Protein AF-0000000085030399 (afdb_homodimer)

Solvent-accessible surface area (backbone atoms only — not comparable to full-atom values): 33402 Å² total; per-residue (Å²): 122,52,36,34,14,32,38,23,46,46,66,58,67,55,42,57,73,64,35,41,43,80,75,45,32,55,59,82,47,36,33,30,39,23,48,40,32,44,45,20,70,48,59,29,50,28,27,40,12,25,78,58,52,87,76,45,59,64,69,43,54,48,54,36,44,73,43,62,31,43,78,43,54,42,59,42,66,33,31,50,75,16,46,34,36,36,42,44,57,58,89,91,43,51,60,64,51,48,54,67,28,33,68,38,42,30,69,51,14,27,40,19,39,36,56,93,57,48,56,63,58,51,48,47,40,47,53,70,47,39,92,39,36,45,62,67,56,21,35,37,42,54,17,42,20,40,58,33,44,27,66,49,38,51,35,36,35,26,22,68,38,36,87,35,60,40,80,42,41,52,72,68,43,48,50,50,54,50,49,59,54,43,53,58,72,36,50,70,43,71,43,70,24,44,78,48,38,46,36,35,35,41,82,33,21,58,34,47,55,43,41,52,53,27,51,58,56,42,55,24,49,44,75,74,66,51,52,66,68,57,53,29,48,41,50,23,50,38,31,37,50,50,17,50,35,19,70,73,44,25,61,68,39,33,60,67,65,50,53,64,66,54,38,48,48,17,33,65,52,45,43,81,62,52,61,81,53,64,67,67,77,77,66,78,70,78,72,80,74,81,76,72,67,92,67,58,78,62,66,62,38,53,52,37,47,64,56,63,89,52,58,82,67,62,61,71,54,51,67,66,59,62,67,114,120,55,35,35,14,32,37,23,45,44,66,58,67,56,43,57,73,65,34,40,44,80,75,45,32,55,60,81,49,37,34,30,40,23,48,40,33,43,44,19,70,50,57,29,50,28,27,38,11,25,78,59,53,88,75,48,59,64,69,43,53,48,52,35,44,73,43,63,30,44,77,41,52,43,59,41,65,34,30,50,74,17,46,35,36,35,41,44,59,59,88,90,44,50,61,63,51,46,53,68,27,33,65,36,42,29,69,52,14,27,39,19,39,36,58,93,57,48,57,62,58,52,50,45,37,47,54,72,48,38,92,40,35,46,60,66,57,21,36,38,42,54,15,42,18,39,57,32,44,26,67,50,37,52,34,36,33,26,21,67,39,37,87,54,58,46,80,41,41,52,70,69,44,47,51,50,52,51,49,59,54,45,52,60,72,37,49,70,42,71,43,72,22,45,79,47,39,46,35,33,37,40,82,33,21,58,34,47,56,42,41,54,52,28,52,58,57,43,57,25,51,45,75,72,67,53,53,66,67,59,52,28,49,40,51,22,49,38,30,38,50,52,18,50,34,19,69,74,46,26,58,68,40,34,60,67,67,49,53,65,68,53,37,48,47,17,33,65,51,45,43,80,62,52,60,82,52,63,67,66,76,78,66,78,70,76,72,79,73,81,74,71,67,89,65,56,81,61,60,65,50,51,60,33,46,72,59,64,86,63,57,69,66,76,46,77,61,49,68,72,56,63,73,110

Structure (mmCIF, N/CA/C/O backbone):
data_AF-0000000085030399-model_v1
#
loop_
_entity.id
_entity.type
_entity.pdbx_description
1 polymer 'N5,N10-methylenetetrahydromethanopterin dehydrogenase (H2-forming)'
#
loop_
_atom_site.group_PDB
_atom_site.id
_atom_site.type_symbol
_atom_site.label_atom_id
_atom_site.label_alt_id
_atom_site.label_comp_id
_atom_site.label_asym_id
_atom_site.label_entity_id
_atom_site.label_seq_id
_atom_site.pdbx_PDB_ins_code
_atom_site.Cartn_x
_atom_site.Cartn_y
_atom_site.Cartn_z
_atom_site.occupancy
_atom_site.B_iso_or_equiv
_atom_site.auth_seq_id
_atom_site.auth_comp_id
_atom_site.auth_asym_id
_atom_site.auth_atom_id
_atom_site.pdbx_PDB_model_num
ATOM 1 N N . MET A 1 1 ? 14.094 -35.312 -17.625 1 92.56 1 MET A N 1
ATOM 2 C CA . MET A 1 1 ? 12.719 -35.75 -17.391 1 92.56 1 MET A CA 1
ATOM 3 C C . MET A 1 1 ? 12.383 -35.719 -15.906 1 92.56 1 MET A C 1
ATOM 5 O O . MET A 1 1 ? 13.047 -36.375 -15.102 1 92.56 1 MET A O 1
ATOM 9 N N . ALA A 1 2 ? 11.43 -34.844 -15.539 1 97.44 2 ALA A N 1
ATOM 10 C CA . ALA A 1 2 ? 11.008 -34.719 -14.148 1 97.44 2 ALA A CA 1
ATOM 11 C C . ALA A 1 2 ? 9.641 -35.375 -13.93 1 97.44 2 ALA A C 1
ATOM 13 O O . ALA A 1 2 ? 8.914 -35.656 -14.891 1 97.44 2 ALA A O 1
ATOM 14 N N . THR A 1 3 ? 9.406 -35.781 -12.695 1 98.69 3 THR A N 1
ATOM 15 C CA . THR A 1 3 ? 8.07 -36.219 -12.297 1 98.69 3 THR A CA 1
ATOM 16 C C . THR A 1 3 ? 7.285 -35.031 -11.695 1 98.69 3 THR A C 1
ATOM 18 O O . THR A 1 3 ? 7.703 -34.438 -10.695 1 98.69 3 THR A O 1
ATOM 21 N N . VAL A 1 4 ? 6.137 -34.75 -12.312 1 98.81 4 VAL A N 1
ATOM 22 C CA . VAL A 1 4 ? 5.375 -33.562 -11.938 1 98.81 4 VAL A CA 1
ATOM 23 C C . VAL A 1 4 ? 3.945 -33.969 -11.57 1 98.81 4 VAL A C 1
ATOM 25 O O . VAL A 1 4 ? 3.303 -34.719 -12.297 1 98.81 4 VAL A O 1
ATOM 28 N N . ALA A 1 5 ? 3.492 -33.5 -10.414 1 98.81 5 ALA A N 1
ATOM 29 C CA . ALA A 1 5 ? 2.082 -33.594 -10.047 1 98.81 5 ALA A CA 1
ATOM 30 C C . ALA A 1 5 ? 1.386 -32.25 -10.172 1 98.81 5 ALA A C 1
ATOM 32 O O . ALA A 1 5 ? 1.903 -31.234 -9.703 1 98.81 5 ALA A O 1
ATOM 33 N N . VAL A 1 6 ? 0.256 -32.219 -10.836 1 98.44 6 VAL A N 1
ATOM 34 C CA . VAL A 1 6 ? -0.6 -31.031 -10.906 1 98.44 6 VAL A CA 1
ATOM 35 C C . VAL A 1 6 ? -1.899 -31.297 -10.148 1 98.44 6 VAL A C 1
ATOM 37 O O . VAL A 1 6 ? -2.631 -32.25 -10.461 1 98.44 6 VAL A O 1
ATOM 40 N N . LEU A 1 7 ? -2.107 -30.516 -9.133 1 97.25 7 LEU A N 1
ATOM 41 C CA . LEU A 1 7 ? -3.33 -30.656 -8.344 1 97.25 7 LEU A CA 1
ATOM 42 C C . LEU A 1 7 ? -4.359 -29.609 -8.75 1 97.25 7 LEU A C 1
ATOM 44 O O . LEU A 1 7 ? -4.156 -28.406 -8.516 1 97.25 7 LEU A O 1
ATOM 48 N N . GLY A 1 8 ? -5.469 -30.078 -9.336 1 96.19 8 GLY A N 1
ATOM 49 C CA . GLY A 1 8 ? -6.516 -29.188 -9.805 1 96.19 8 GLY A CA 1
ATOM 50 C C . GLY A 1 8 ? -6.66 -29.188 -11.32 1 96.19 8 GLY A C 1
ATOM 51 O O . GLY A 1 8 ? -5.734 -28.797 -12.031 1 96.19 8 GLY A O 1
ATOM 52 N N . PHE A 1 9 ? -7.805 -29.547 -11.789 1 97.12 9 PHE A N 1
ATOM 53 C CA . PHE A 1 9 ? -8.109 -29.641 -13.219 1 97.12 9 PHE A CA 1
ATOM 54 C C . PHE A 1 9 ? -8.352 -28.25 -13.805 1 97.12 9 PHE A C 1
ATOM 56 O O . PHE A 1 9 ? -7.977 -27.984 -14.953 1 97.12 9 PHE A O 1
ATOM 63 N N . GLY A 1 10 ? -8.789 -27.344 -13.008 1 93.81 10 GLY A N 1
ATOM 64 C CA . GLY A 1 10 ? -9.25 -26.031 -13.43 1 93.81 10 GLY A CA 1
ATOM 65 C C . GLY A 1 10 ? -10.758 -25.922 -13.516 1 93.81 10 GLY A C 1
ATOM 66 O O . GLY A 1 10 ? -11.438 -26.906 -13.805 1 93.81 10 GLY A O 1
ATOM 67 N N . ASN A 1 11 ? -11.297 -24.781 -13.258 1 91 11 ASN A N 1
ATOM 68 C CA . ASN A 1 11 ? -12.734 -24.516 -13.312 1 91 11 ASN A CA 1
ATOM 69 C C . ASN A 1 11 ? -13.203 -24.266 -14.75 1 91 11 ASN A C 1
ATOM 71 O O . ASN A 1 11 ? -13.367 -23.125 -15.156 1 91 11 ASN A O 1
ATOM 75 N N . GLN A 1 12 ? -13.531 -25.375 -15.43 1 94.31 12 GLN A N 1
ATOM 76 C CA . GLN A 1 12 ? -13.875 -25.281 -16.844 1 94.31 12 GLN A CA 1
ATOM 77 C C . GLN A 1 12 ? -15.164 -24.484 -17.047 1 94.31 12 GLN A C 1
ATOM 79 O O . GLN A 1 12 ? -15.312 -23.781 -18.047 1 94.31 12 GLN A O 1
ATOM 84 N N . ARG A 1 13 ? -16.078 -24.562 -16.078 1 89.69 13 ARG A N 1
ATOM 85 C CA . ARG A 1 13 ? -17.328 -23.828 -16.172 1 89.69 13 ARG A CA 1
ATOM 86 C C . ARG A 1 13 ? -17.078 -22.312 -16.125 1 89.69 13 ARG A C 1
ATOM 88 O O . ARG A 1 13 ? -17.703 -21.562 -16.859 1 89.69 13 ARG A O 1
ATOM 95 N N . LEU A 1 14 ? -16.188 -21.969 -15.328 1 87.94 14 LEU A N 1
ATOM 96 C CA . LEU A 1 14 ? -15.82 -20.562 -15.242 1 87.94 14 LEU A CA 1
ATOM 97 C C . LEU A 1 14 ? -15.211 -20.078 -16.562 1 87.94 14 LEU A C 1
ATOM 99 O O . LEU A 1 14 ? -15.562 -19 -17.047 1 87.94 14 LEU A O 1
ATOM 103 N N . TYR A 1 15 ? -14.305 -20.844 -17.125 1 90.94 15 TYR A N 1
ATOM 104 C CA . TYR A 1 15 ? -13.625 -20.453 -18.359 1 90.94 15 TYR A CA 1
ATOM 105 C C . TYR A 1 15 ? -14.609 -20.328 -19.516 1 90.94 15 TYR A C 1
ATOM 107 O O . TYR A 1 15 ? -14.469 -19.453 -20.359 1 90.94 15 TYR A O 1
ATOM 115 N N . GLU A 1 16 ? -15.562 -21.172 -19.469 1 90.06 16 GLU A N 1
ATOM 116 C CA . GLU A 1 16 ? -16.625 -21.062 -20.469 1 90.06 16 GLU A CA 1
ATOM 117 C C . GLU A 1 16 ? -17.469 -19.812 -20.266 1 90.06 16 GLU A C 1
ATOM 119 O O . GLU A 1 16 ? -17.75 -19.078 -21.219 1 90.06 16 GLU A O 1
ATOM 124 N N . ARG A 1 17 ? -17.859 -19.578 -19.047 1 86.62 17 ARG A N 1
ATOM 125 C CA . ARG A 1 17 ? -18.719 -18.453 -18.688 1 86.62 17 ARG A CA 1
ATOM 126 C C . ARG A 1 17 ? -18.078 -17.125 -19.078 1 86.62 17 ARG A C 1
ATOM 128 O O . ARG A 1 17 ? -18.75 -16.219 -19.547 1 86.62 17 ARG A O 1
ATOM 135 N N . ILE A 1 18 ? -16.734 -17.047 -18.938 1 84.31 18 ILE A N 1
ATOM 136 C CA . ILE A 1 18 ? -16.078 -15.766 -19.188 1 84.31 18 ILE A CA 1
ATOM 137 C C . ILE A 1 18 ? -15.648 -15.672 -20.641 1 84.31 18 ILE A C 1
ATOM 139 O O . ILE A 1 18 ? -15.07 -14.664 -21.062 1 84.31 18 ILE A O 1
ATOM 143 N N . GLY A 1 19 ? -15.906 -16.625 -21.438 1 88.12 19 GLY A N 1
ATOM 144 C CA . GLY A 1 19 ? -15.562 -16.625 -22.844 1 88.12 19 GLY A CA 1
ATOM 145 C C . GLY A 1 19 ? -14.062 -16.641 -23.094 1 88.12 19 GLY A C 1
ATOM 146 O O . GLY A 1 19 ? -13.562 -15.898 -23.938 1 88.12 19 GLY A O 1
ATOM 147 N N . ALA A 1 20 ? -13.352 -17.547 -22.328 1 89.5 20 ALA A N 1
ATOM 148 C CA . ALA A 1 20 ? -11.898 -17.609 -22.406 1 89.5 20 ALA A CA 1
ATOM 149 C C . ALA A 1 20 ? -11.453 -17.969 -23.828 1 89.5 20 ALA A C 1
ATOM 151 O O . ALA A 1 20 ? -10.555 -17.312 -24.391 1 89.5 20 ALA A O 1
ATOM 152 N N . ALA A 1 21 ? -12.094 -18.938 -24.438 1 93.19 21 ALA A N 1
ATOM 153 C CA . ALA A 1 21 ? -11.727 -19.359 -25.781 1 93.19 21 ALA A CA 1
ATOM 154 C C . ALA A 1 21 ? -11.984 -18.25 -26.797 1 93.19 21 ALA A C 1
ATOM 156 O O . ALA A 1 21 ? -11.156 -17.984 -27.672 1 93.19 21 ALA A O 1
ATOM 157 N N . GLU A 1 22 ? -13.086 -17.578 -26.688 1 91.19 22 GLU A N 1
ATOM 158 C CA . GLU A 1 22 ? -13.477 -16.516 -27.625 1 91.19 22 GLU A CA 1
ATOM 159 C C . GLU A 1 22 ? -12.594 -15.281 -27.453 1 91.19 22 GLU A C 1
ATOM 161 O O . GLU A 1 22 ? -12.188 -14.672 -28.453 1 91.19 22 GLU A O 1
ATOM 166 N N . LYS A 1 23 ? -12.281 -14.961 -26.234 1 87.25 23 LYS A N 1
ATOM 167 C CA . LYS A 1 23 ? -11.594 -13.703 -25.953 1 87.25 23 LYS A CA 1
ATOM 168 C C . LYS A 1 23 ? -10.078 -13.875 -26.062 1 87.25 23 LYS A C 1
ATOM 170 O O . LYS A 1 23 ? -9.367 -12.938 -26.438 1 87.25 23 LYS A O 1
ATOM 175 N N . LEU A 1 24 ? -9.539 -15.078 -25.672 1 90.81 24 LEU A N 1
ATOM 176 C CA . LEU A 1 24 ? -8.094 -15.234 -25.547 1 90.81 24 LEU A CA 1
ATOM 177 C C . LEU A 1 24 ? -7.57 -16.266 -26.547 1 90.81 24 LEU A C 1
ATOM 179 O O . LEU A 1 24 ? -6.359 -16.406 -26.719 1 90.81 24 LEU A O 1
ATOM 183 N N . GLY A 1 25 ? -8.5 -16.953 -27.156 1 92.5 25 GLY A N 1
ATOM 184 C CA . GLY A 1 25 ? -8.102 -18.016 -28.062 1 92.5 25 GLY A CA 1
ATOM 185 C C . GLY A 1 25 ? -7.809 -19.328 -27.359 1 92.5 25 GLY A C 1
ATOM 186 O O . GLY A 1 25 ? -7.879 -19.406 -26.125 1 92.5 25 GLY A O 1
ATOM 187 N N . GLY A 1 26 ? -7.582 -20.406 -28.156 1 94.44 26 GLY A N 1
ATOM 188 C CA . GLY A 1 26 ? -7.316 -21.734 -27.625 1 94.44 26 GLY A CA 1
ATOM 189 C C . GLY A 1 26 ? -8.562 -22.578 -27.469 1 94.44 26 GLY A C 1
ATOM 190 O O . GLY A 1 26 ? -9.664 -22.125 -27.797 1 94.44 26 GLY A O 1
ATOM 191 N N . GLU A 1 27 ? -8.328 -23.781 -27.031 1 95.06 27 GLU A N 1
ATOM 192 C CA . GLU A 1 27 ? -9.422 -24.734 -26.828 1 95.06 27 GLU A CA 1
ATOM 193 C C . GLU A 1 27 ? -9.328 -25.391 -25.453 1 95.06 27 GLU A C 1
ATOM 195 O O . GLU A 1 27 ? -8.234 -25.672 -24.969 1 95.06 27 GLU A O 1
ATOM 200 N N . PRO A 1 28 ? -10.445 -25.656 -24.906 1 96.38 28 PRO A N 1
ATOM 201 C CA . PRO A 1 28 ? -10.422 -26.375 -23.641 1 96.38 28 PRO A CA 1
ATOM 202 C C . PRO A 1 28 ? -9.773 -27.75 -23.766 1 96.38 28 PRO A C 1
ATOM 204 O O . PRO A 1 28 ? -9.672 -28.297 -24.859 1 96.38 28 PRO A O 1
ATOM 207 N N . PRO A 1 29 ? -9.438 -28.328 -22.594 1 97.75 29 PRO A N 1
ATOM 208 C CA . PRO A 1 29 ? -9.555 -27.797 -21.219 1 97.75 29 PRO A CA 1
ATOM 209 C C . PRO A 1 29 ? -8.508 -26.734 -20.906 1 97.75 29 PRO A C 1
ATOM 211 O O . PRO A 1 29 ? -7.422 -26.734 -21.5 1 97.75 29 PRO A O 1
ATOM 214 N N . PHE A 1 30 ? -8.844 -25.812 -20.078 1 97 30 PHE A N 1
ATOM 215 C CA . PHE A 1 30 ? -7.961 -24.734 -19.625 1 97 30 PHE A C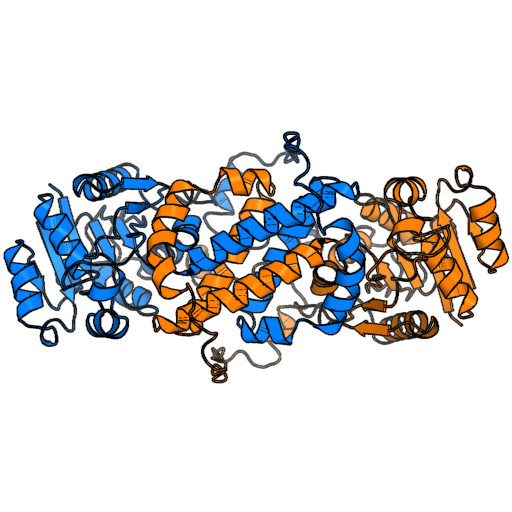A 1
ATOM 216 C C . PHE A 1 30 ? -7.504 -25 -18.188 1 97 30 PHE A C 1
ATOM 218 O O . PHE A 1 30 ? -7.918 -25.984 -17.562 1 97 30 PHE A O 1
ATOM 225 N N . GLY A 1 31 ? -6.574 -24.172 -17.703 1 95.56 31 GLY A N 1
ATOM 226 C CA . GLY A 1 31 ? -6.172 -24.234 -16.312 1 95.56 31 GLY A CA 1
ATOM 227 C C . GLY A 1 31 ? -5.18 -25.344 -16.016 1 95.56 31 GLY A C 1
ATOM 228 O O . GLY A 1 31 ? -4.227 -25.547 -16.766 1 95.56 31 GLY A O 1
ATOM 229 N N . GLY A 1 32 ? -5.391 -26 -14.914 1 97.25 32 GLY A N 1
ATOM 230 C CA . GLY A 1 32 ? -4.492 -27.062 -14.484 1 97.25 32 GLY A CA 1
ATOM 231 C C . GLY A 1 32 ? -4.359 -28.188 -15.492 1 97.25 32 GLY A C 1
ATOM 232 O O . GLY A 1 32 ? -3.271 -28.734 -15.672 1 97.25 32 GLY A O 1
ATOM 233 N N . ALA A 1 33 ? -5.461 -28.516 -16.125 1 98.44 33 ALA A N 1
ATOM 234 C CA . ALA A 1 33 ? -5.434 -29.547 -17.156 1 98.44 33 ALA A CA 1
ATOM 235 C C . ALA A 1 33 ? -4.5 -29.141 -18.297 1 98.44 33 ALA A C 1
ATOM 237 O O . ALA A 1 33 ? -3.715 -29.953 -18.781 1 98.44 33 ALA A O 1
ATOM 238 N N . ALA A 1 34 ? -4.594 -27.875 -18.656 1 98.25 34 ALA A N 1
ATOM 239 C CA . ALA A 1 34 ? -3.738 -27.375 -19.734 1 98.25 34 ALA A CA 1
ATOM 240 C C . ALA A 1 34 ? -2.271 -27.391 -19.328 1 98.25 34 ALA A C 1
ATOM 242 O O . ALA A 1 34 ? -1.392 -27.703 -20.125 1 98.25 34 ALA A O 1
ATOM 243 N N . MET A 1 35 ? -1.965 -27.047 -18.094 1 98 35 MET A N 1
ATOM 244 C CA . MET A 1 35 ? -0.593 -27.094 -17.594 1 98 35 MET A CA 1
ATOM 245 C C . MET A 1 35 ? -0.049 -28.516 -17.594 1 98 35 MET A C 1
ATOM 247 O O . MET A 1 35 ? 1.094 -28.734 -18 1 98 35 MET A O 1
ATOM 251 N N . ALA A 1 36 ? -0.88 -29.453 -17.172 1 98.69 36 ALA A N 1
ATOM 252 C CA . ALA A 1 36 ? -0.484 -30.859 -17.188 1 98.69 36 ALA A CA 1
ATOM 253 C C . ALA A 1 36 ? -0.124 -31.312 -18.594 1 98.69 36 ALA A C 1
ATOM 255 O O . ALA A 1 36 ? 0.903 -31.969 -18.797 1 98.69 36 ALA A O 1
ATOM 256 N N . ILE A 1 37 ? -0.988 -30.984 -19.547 1 98.62 37 ILE A N 1
ATOM 257 C CA . ILE A 1 37 ? -0.744 -31.344 -20.953 1 98.62 37 ILE A CA 1
ATOM 258 C C . ILE A 1 37 ? 0.585 -30.734 -21.406 1 98.62 37 ILE A C 1
ATOM 260 O O . ILE A 1 37 ? 1.406 -31.438 -22.016 1 98.62 37 ILE A O 1
ATOM 264 N N . GLU A 1 38 ? 0.806 -29.484 -21.094 1 97.88 38 GLU A N 1
ATOM 265 C CA . GLU A 1 38 ? 2.01 -28.766 -21.516 1 97.88 38 GLU A CA 1
ATOM 266 C C . GLU A 1 38 ? 3.266 -29.438 -20.969 1 97.88 38 GLU A C 1
ATOM 268 O O . GLU A 1 38 ? 4.262 -29.578 -21.672 1 97.88 38 GLU A O 1
ATOM 273 N N . PHE A 1 39 ? 3.27 -29.797 -19.703 1 98.62 39 PHE A N 1
ATOM 274 C CA . PHE A 1 39 ? 4.418 -30.438 -19.078 1 98.62 39 PHE A CA 1
ATOM 275 C C . PHE A 1 39 ? 4.656 -31.812 -19.688 1 98.62 39 PHE A C 1
ATOM 277 O O . PHE A 1 39 ? 5.801 -32.219 -19.906 1 98.62 39 PHE A O 1
ATOM 284 N N . ALA A 1 40 ? 3.57 -32.562 -19.953 1 98.75 40 ALA A N 1
ATOM 285 C CA . ALA A 1 40 ? 3.699 -33.875 -20.562 1 98.75 40 ALA A CA 1
ATOM 286 C C . ALA A 1 40 ? 4.289 -33.781 -21.969 1 98.75 40 ALA A C 1
ATOM 288 O O . ALA A 1 40 ? 5.188 -34.531 -22.328 1 98.75 40 ALA A O 1
ATOM 289 N N . GLU A 1 41 ? 3.789 -32.844 -22.734 1 98.12 41 GLU A N 1
ATOM 290 C CA . GLU A 1 41 ? 4.277 -32.625 -24.094 1 98.12 41 GLU A CA 1
ATOM 291 C C . GLU A 1 41 ? 5.738 -32.188 -24.109 1 98.12 41 GLU A C 1
ATOM 293 O O . GLU A 1 41 ? 6.461 -32.438 -25.078 1 98.12 41 GLU A O 1
ATOM 298 N N . ALA A 1 42 ? 6.164 -31.562 -23.062 1 98.19 42 ALA A N 1
ATOM 299 C CA . ALA A 1 42 ? 7.559 -31.141 -22.922 1 98.19 42 ALA A CA 1
ATOM 300 C C . ALA A 1 42 ? 8.438 -32.312 -22.531 1 98.19 42 ALA A C 1
ATOM 302 O O . ALA A 1 42 ? 9.656 -32.188 -22.406 1 98.19 42 ALA A O 1
ATOM 303 N N . GLY A 1 43 ? 7.824 -33.469 -22.172 1 98.12 43 GLY A N 1
ATOM 304 C CA . GLY A 1 43 ? 8.602 -34.688 -21.984 1 98.12 43 GLY A CA 1
ATOM 305 C C . GLY A 1 43 ? 8.648 -35.156 -20.547 1 98.12 43 GLY A C 1
ATOM 306 O O . GLY A 1 43 ? 9.398 -36.094 -20.219 1 98.12 43 GLY A O 1
ATOM 307 N N . HIS A 1 44 ? 7.863 -34.594 -19.688 1 98.75 44 HIS A N 1
ATOM 308 C CA . HIS A 1 44 ? 7.887 -34.969 -18.281 1 98.75 44 HIS A CA 1
ATOM 309 C C . HIS A 1 44 ? 6.824 -36 -17.953 1 98.75 44 HIS A C 1
ATOM 311 O O . HIS A 1 44 ? 5.879 -36.188 -18.719 1 98.75 44 HIS A O 1
ATOM 317 N N . ASP A 1 45 ? 7.051 -36.75 -16.906 1 98.75 45 ASP A N 1
ATOM 318 C CA . ASP A 1 45 ? 6.039 -37.656 -16.375 1 98.75 45 ASP A CA 1
ATOM 319 C C . ASP A 1 45 ? 5.047 -36.906 -15.477 1 98.75 45 ASP A C 1
ATOM 321 O O . ASP A 1 45 ? 5.418 -36.406 -14.414 1 98.75 45 ASP A O 1
ATOM 325 N N . VAL A 1 46 ? 3.768 -36.875 -15.914 1 98.88 46 VAL A N 1
ATOM 326 C CA . VAL A 1 46 ? 2.832 -35.969 -15.258 1 98.88 46 VAL A CA 1
ATOM 327 C C . VAL A 1 46 ? 1.629 -36.75 -14.742 1 98.88 46 VAL A C 1
ATOM 329 O O . VAL A 1 46 ? 1.089 -37.594 -15.438 1 98.88 46 VAL A O 1
ATOM 332 N N . VAL A 1 47 ? 1.247 -36.469 -13.492 1 98.88 47 VAL A N 1
ATOM 333 C CA . VAL A 1 47 ? -0.013 -36.906 -12.914 1 98.88 47 VAL A CA 1
ATOM 334 C C . VAL A 1 47 ? -0.894 -35.719 -12.586 1 98.88 47 VAL A C 1
ATOM 336 O O . VAL A 1 47 ? -0.437 -34.75 -11.961 1 98.88 47 VAL A O 1
ATOM 339 N N . LEU A 1 48 ? -2.119 -35.719 -13.062 1 98.81 48 LEU A N 1
ATOM 340 C CA . LEU A 1 48 ? -3.109 -34.688 -12.75 1 98.81 48 LEU A CA 1
ATOM 341 C C . LEU A 1 48 ? -4.18 -35.25 -11.805 1 98.81 48 LEU A C 1
ATOM 343 O O . LEU A 1 48 ? -4.773 -36.281 -12.078 1 98.81 48 LEU A O 1
ATOM 347 N N . ALA A 1 49 ? -4.34 -34.5 -10.68 1 98.5 49 ALA A N 1
ATOM 348 C CA . ALA A 1 49 ? -5.352 -34.938 -9.711 1 98.5 49 ALA A CA 1
ATOM 349 C C . ALA A 1 49 ? -6.453 -33.875 -9.578 1 98.5 49 ALA A C 1
ATOM 351 O O . ALA A 1 49 ? -6.184 -32.688 -9.594 1 98.5 49 ALA A O 1
ATOM 352 N N . ASP A 1 50 ? -7.688 -34.312 -9.484 1 97.56 50 ASP A N 1
ATOM 353 C CA . ASP A 1 50 ? -8.875 -33.531 -9.156 1 97.56 50 ASP A CA 1
ATOM 354 C C . ASP A 1 50 ? -9.961 -34.406 -8.539 1 97.56 50 ASP A C 1
ATOM 356 O O . ASP A 1 50 ? -10.438 -35.375 -9.164 1 97.56 50 ASP A O 1
ATOM 360 N N . PRO A 1 51 ? -10.352 -34.031 -7.316 1 95.38 51 PRO A N 1
ATOM 361 C CA . PRO A 1 51 ? -11.383 -34.875 -6.672 1 95.38 51 PRO A CA 1
ATOM 362 C C . PRO A 1 51 ? -12.672 -34.938 -7.48 1 95.38 51 PRO A C 1
ATOM 364 O O . PRO A 1 51 ? -13.477 -35.844 -7.293 1 95.38 51 PRO A O 1
ATOM 367 N N . ASN A 1 52 ? -12.898 -34 -8.391 1 94.88 52 ASN A N 1
ATOM 368 C CA . ASN A 1 52 ? -14.117 -33.969 -9.188 1 94.88 52 ASN A CA 1
ATOM 369 C C . ASN A 1 52 ? -13.859 -34.406 -10.625 1 94.88 52 ASN A C 1
ATOM 371 O O . ASN A 1 52 ? -14.523 -33.938 -11.547 1 94.88 52 ASN A O 1
ATOM 375 N N . LEU A 1 53 ? -12.906 -35.219 -10.805 1 96.69 53 LEU A N 1
ATOM 376 C CA . LEU A 1 53 ? -12.508 -35.656 -12.133 1 96.69 53 LEU A CA 1
ATOM 377 C C . LEU A 1 53 ? -13.695 -36.281 -12.875 1 96.69 53 LEU A C 1
ATOM 379 O O . LEU A 1 53 ? -13.867 -36.062 -14.07 1 96.69 53 LEU A O 1
ATOM 383 N N . SER A 1 54 ? -14.508 -37 -12.195 1 94.75 54 SER A N 1
ATOM 384 C CA . SER A 1 54 ? -15.633 -37.688 -12.797 1 94.75 54 SER A CA 1
ATOM 385 C C . SER A 1 54 ? -16.703 -36.719 -13.297 1 94.75 54 SER A C 1
ATOM 387 O O . SER A 1 54 ? -17.531 -37.094 -14.133 1 94.75 54 SER A O 1
ATOM 389 N N . GLU A 1 55 ? -16.656 -35.531 -12.805 1 94.5 55 GLU A N 1
ATOM 390 C CA . GLU A 1 55 ? -17.641 -34.5 -13.188 1 94.5 55 GLU A CA 1
ATOM 391 C C . GLU A 1 55 ? -17.156 -33.656 -14.359 1 94.5 55 GLU A C 1
ATOM 393 O O . GLU A 1 55 ? -17.906 -32.875 -14.922 1 94.5 55 GLU A O 1
ATOM 398 N N . GLN A 1 56 ? -15.93 -33.938 -14.742 1 96 56 GLN A N 1
ATOM 399 C CA . GLN A 1 56 ? -15.367 -33.188 -15.852 1 96 56 GLN A CA 1
ATOM 400 C C . GLN A 1 56 ? -15.898 -33.688 -17.188 1 96 56 GLN A C 1
ATOM 402 O O . GLN A 1 56 ? -16.328 -34.844 -17.297 1 96 56 GLN A O 1
ATOM 407 N N . ASP A 1 57 ? -15.977 -32.781 -18.188 1 96.12 57 ASP A N 1
ATOM 408 C CA . ASP A 1 57 ? -16.312 -33.188 -19.547 1 96.12 57 ASP A CA 1
ATOM 409 C C . ASP A 1 57 ? -15.43 -34.344 -20.031 1 96.12 57 ASP A C 1
ATOM 411 O O . ASP A 1 57 ? -14.203 -34.219 -20.047 1 96.12 57 ASP A O 1
ATOM 415 N N . PRO A 1 58 ? -16.016 -35.406 -20.453 1 96.81 58 PRO A N 1
ATOM 416 C CA . PRO A 1 58 ? -15.227 -36.562 -20.891 1 96.81 58 PRO A CA 1
ATOM 417 C C . PRO A 1 58 ? -14.258 -36.188 -22.031 1 96.81 58 PRO A C 1
ATOM 419 O O . PRO A 1 58 ? -13.164 -36.75 -22.094 1 96.81 58 PRO A O 1
ATOM 422 N N . GLU A 1 59 ? -14.648 -35.344 -22.859 1 96.88 59 GLU A N 1
ATOM 423 C CA . GLU A 1 59 ? -13.773 -34.938 -23.953 1 96.88 59 GLU A CA 1
ATOM 424 C C . GLU A 1 59 ? -12.508 -34.25 -23.406 1 96.88 59 GLU A C 1
ATOM 426 O O . GLU A 1 59 ? -11.422 -34.438 -23.969 1 96.88 59 GLU A O 1
ATOM 431 N N . HIS A 1 60 ? -12.68 -33.469 -22.359 1 97.81 60 HIS A N 1
ATOM 432 C CA . HIS A 1 60 ? -11.531 -32.812 -21.75 1 97.81 60 HIS A CA 1
ATOM 433 C C . HIS A 1 60 ? -10.602 -33.844 -21.109 1 97.81 60 HIS A C 1
ATOM 435 O O . HIS A 1 60 ? -9.383 -33.75 -21.25 1 97.81 60 HIS A O 1
ATOM 441 N N . VAL A 1 61 ? -11.203 -34.781 -20.438 1 98.19 61 VAL A N 1
ATOM 442 C CA . VAL A 1 61 ? -10.445 -35.844 -19.766 1 98.19 61 VAL A CA 1
ATOM 443 C C . VAL A 1 61 ? -9.656 -36.625 -20.797 1 98.19 61 VAL A C 1
ATOM 445 O O . VAL A 1 61 ? -8.477 -36.938 -20.594 1 98.19 61 VAL A O 1
ATOM 448 N N . ASP A 1 62 ? -10.289 -36.969 -21.859 1 98 62 ASP A N 1
ATOM 449 C CA . ASP A 1 62 ? -9.641 -37.719 -22.922 1 98 62 ASP A CA 1
ATOM 450 C C . ASP A 1 62 ? -8.453 -36.969 -23.5 1 98 62 ASP A C 1
ATOM 452 O O . ASP A 1 62 ? -7.398 -37.562 -23.766 1 98 62 ASP A O 1
ATOM 456 N N . ARG A 1 63 ? -8.609 -35.719 -23.703 1 98.06 63 ARG A N 1
ATOM 457 C CA . ARG A 1 63 ? -7.539 -34.906 -24.25 1 98.06 63 ARG A CA 1
ATOM 458 C C . ARG A 1 63 ? -6.32 -34.906 -23.328 1 98.06 63 ARG A C 1
ATOM 460 O O . ARG A 1 63 ? -5.184 -34.938 -23.797 1 98.06 63 ARG A O 1
ATOM 467 N N . VAL A 1 64 ? -6.562 -34.812 -22.078 1 98.69 64 VAL A N 1
ATOM 468 C CA . VAL A 1 64 ? -5.48 -34.844 -21.094 1 98.69 64 VAL A CA 1
ATOM 469 C C . VAL A 1 64 ? -4.785 -36.188 -21.125 1 98.69 64 VAL A C 1
ATOM 471 O O . VAL A 1 64 ? -3.557 -36.281 -21.156 1 98.69 64 VAL A O 1
ATOM 474 N N . ALA A 1 65 ? -5.566 -37.281 -21.172 1 98.44 65 ALA A N 1
ATOM 475 C CA . ALA A 1 65 ? -5.027 -38.625 -21.219 1 98.44 65 ALA A CA 1
ATOM 476 C C . ALA A 1 65 ? -4.23 -38.875 -22.5 1 98.44 65 ALA A C 1
ATOM 478 O O . ALA A 1 65 ? -3.184 -39.5 -22.469 1 98.44 65 ALA A O 1
ATOM 479 N N . ASP A 1 66 ? -4.719 -38.344 -23.578 1 98.38 66 ASP A N 1
ATOM 480 C CA . ASP A 1 66 ? -4.086 -38.5 -24.875 1 98.38 66 ASP A CA 1
ATOM 481 C C . ASP A 1 66 ? -2.705 -37.844 -24.906 1 98.38 66 ASP A C 1
ATOM 483 O O . ASP A 1 66 ? -1.842 -38.25 -25.703 1 98.38 66 ASP A O 1
ATOM 487 N N . ALA A 1 67 ? -2.484 -36.875 -24.047 1 98.31 67 ALA A N 1
ATOM 488 C CA . ALA A 1 67 ? -1.197 -36.188 -23.969 1 98.31 67 ALA A CA 1
ATOM 489 C C . ALA A 1 67 ? -0.2 -36.969 -23.125 1 98.31 67 ALA A C 1
ATOM 491 O O . ALA A 1 67 ? 0.95 -36.562 -22.969 1 98.31 67 ALA A O 1
ATOM 492 N N . GLY A 1 68 ? -0.675 -38.062 -22.562 1 98.38 68 GLY A N 1
ATOM 493 C CA . GLY A 1 68 ? 0.201 -38.906 -21.766 1 98.38 68 GLY A CA 1
ATOM 494 C C . GLY A 1 68 ? 0.131 -38.625 -20.281 1 98.38 68 GLY A C 1
ATOM 495 O O . GLY A 1 68 ? 0.976 -39.094 -19.5 1 98.38 68 GLY A O 1
ATOM 496 N N . VAL A 1 69 ? -0.822 -37.875 -19.844 1 98.81 69 VAL A N 1
ATOM 497 C CA . VAL A 1 69 ? -0.977 -37.5 -18.438 1 98.81 69 VAL A CA 1
ATOM 498 C C . VAL A 1 69 ? -1.769 -38.562 -17.703 1 98.81 69 VAL A C 1
ATOM 500 O O . VAL A 1 69 ? -2.816 -39 -18.172 1 98.81 69 VAL A O 1
ATOM 503 N N . GLU A 1 70 ? -1.266 -39.031 -16.609 1 98.75 70 GLU A N 1
ATOM 504 C CA . GLU A 1 70 ? -2.035 -39.906 -15.734 1 98.75 70 GLU A CA 1
ATOM 505 C C . GLU A 1 70 ? -3.047 -39.125 -14.914 1 98.75 70 GLU A C 1
ATOM 507 O O . GLU A 1 70 ? -2.734 -38.031 -14.414 1 98.75 70 GLU A O 1
ATOM 512 N N . LEU A 1 71 ? -4.254 -39.656 -14.797 1 98.69 71 LEU A N 1
ATOM 513 C CA . LEU A 1 71 ? -5.316 -38.938 -14.094 1 98.69 71 LEU A CA 1
ATOM 514 C C . LEU A 1 71 ? -5.746 -39.719 -12.844 1 98.69 71 LEU A C 1
ATOM 516 O O . LEU A 1 71 ? -5.793 -40.938 -12.859 1 98.69 71 LEU A O 1
ATOM 520 N N . THR A 1 72 ? -6.016 -38.969 -11.766 1 98.5 72 THR A N 1
ATOM 521 C CA . THR A 1 72 ? -6.52 -39.562 -10.531 1 98.5 72 THR A CA 1
ATOM 522 C C . THR A 1 72 ? -7.422 -38.594 -9.789 1 98.5 72 THR A C 1
ATOM 524 O O . THR A 1 72 ? -7.379 -37.375 -10.039 1 98.5 72 THR A O 1
ATOM 527 N N . GLU A 1 73 ? -8.289 -39.094 -8.938 1 98.06 73 GLU A N 1
ATOM 528 C CA . GLU A 1 73 ? -9.133 -38.25 -8.086 1 98.06 73 GLU A CA 1
ATOM 529 C C . GLU A 1 73 ? -8.5 -38.031 -6.715 1 98.06 73 GLU A C 1
ATOM 531 O O . GLU A 1 73 ? -9.031 -37.312 -5.883 1 98.06 73 GLU A O 1
ATOM 536 N N . ASP A 1 74 ? -7.348 -38.625 -6.539 1 97.56 74 ASP A N 1
ATOM 537 C CA . ASP A 1 74 ? -6.691 -38.625 -5.238 1 97.56 74 ASP A CA 1
ATOM 538 C C . ASP A 1 74 ? -5.43 -37.781 -5.254 1 97.56 74 ASP A C 1
ATOM 540 O O . ASP A 1 74 ? -4.402 -38.188 -5.805 1 97.56 74 ASP A O 1
ATOM 544 N N . ASP A 1 75 ? -5.484 -36.656 -4.516 1 97.19 75 ASP A N 1
ATOM 545 C CA . ASP A 1 75 ? -4.355 -35.719 -4.473 1 97.19 75 ASP A CA 1
ATOM 546 C C . ASP A 1 75 ? -3.131 -36.375 -3.836 1 97.19 75 ASP A C 1
ATOM 548 O O . ASP A 1 75 ? -2.002 -36.156 -4.277 1 97.19 75 ASP A O 1
ATOM 552 N N . ALA A 1 76 ? -3.379 -37.156 -2.816 1 96.38 76 ALA A N 1
ATOM 553 C CA . ALA A 1 76 ? -2.281 -37.812 -2.111 1 96.38 76 ALA A CA 1
ATOM 554 C C . ALA A 1 76 ? -1.539 -38.781 -3.029 1 96.38 76 ALA A C 1
ATOM 556 O O . ALA A 1 76 ? -0.306 -38.812 -3.029 1 96.38 76 ALA A O 1
ATOM 557 N N . GLN A 1 77 ? -2.248 -39.5 -3.748 1 97.31 77 GLN A N 1
ATOM 558 C CA . GLN A 1 77 ? -1.655 -40.406 -4.699 1 97.31 77 GLN A CA 1
ATOM 559 C C . GLN A 1 77 ? -0.838 -39.688 -5.758 1 97.31 77 GLN A C 1
ATOM 561 O O . GLN A 1 77 ? 0.241 -40.125 -6.145 1 97.31 77 GLN A O 1
ATOM 566 N N . ALA A 1 78 ? -1.299 -38.594 -6.207 1 98.25 78 ALA A N 1
ATOM 567 C CA . ALA A 1 78 ? -0.671 -37.844 -7.293 1 98.25 78 ALA A CA 1
ATOM 568 C C . ALA A 1 78 ? 0.708 -37.344 -6.883 1 98.25 78 ALA A C 1
ATOM 570 O O . ALA A 1 78 ? 1.613 -37.25 -7.715 1 98.25 78 ALA A O 1
ATOM 571 N N . VAL A 1 79 ? 0.897 -37 -5.594 1 98.06 79 VAL A N 1
ATOM 572 C CA . VAL A 1 79 ? 2.133 -36.344 -5.199 1 98.06 79 VAL A CA 1
ATOM 573 C C . VAL A 1 79 ? 3.188 -37.375 -4.828 1 98.06 79 VAL A C 1
ATOM 575 O O . VAL A 1 79 ? 4.363 -37.062 -4.664 1 98.06 79 VAL A O 1
ATOM 578 N N . GLU A 1 80 ? 2.734 -38.656 -4.688 1 97.19 80 GLU A N 1
ATOM 579 C CA . GLU A 1 80 ? 3.705 -39.688 -4.391 1 97.19 80 GLU A CA 1
ATOM 580 C C . GLU A 1 80 ? 4.734 -39.844 -5.508 1 97.19 80 GLU A C 1
ATOM 582 O O . GLU A 1 80 ? 4.379 -40.062 -6.664 1 97.19 80 GLU A O 1
ATOM 587 N N . GLY A 1 81 ? 6.008 -39.562 -5.148 1 96.88 81 GLY A N 1
ATOM 588 C CA . GLY A 1 81 ? 7.09 -39.719 -6.109 1 96.88 81 GLY A CA 1
ATOM 589 C C . GLY A 1 81 ? 7.297 -38.469 -6.957 1 96.88 81 GLY A C 1
ATOM 590 O O . GLY A 1 81 ? 8.219 -38.406 -7.773 1 96.88 81 GLY A O 1
ATOM 591 N N . ALA A 1 82 ? 6.5 -37.5 -6.828 1 98.38 82 ALA A N 1
ATOM 592 C CA . ALA A 1 82 ? 6.617 -36.281 -7.621 1 98.38 82 ALA A CA 1
ATOM 593 C C . ALA A 1 82 ? 7.762 -35.406 -7.109 1 98.38 82 ALA A C 1
ATOM 595 O O . ALA A 1 82 ? 7.855 -35.125 -5.91 1 98.38 82 ALA A O 1
ATOM 596 N N . GLU A 1 83 ? 8.625 -34.969 -7.977 1 98.5 83 GLU A N 1
ATOM 597 C CA . GLU A 1 83 ? 9.688 -34.031 -7.645 1 98.5 83 GLU A CA 1
ATOM 598 C C . GLU A 1 83 ? 9.164 -32.594 -7.578 1 98.5 83 GLU A C 1
ATOM 600 O O . GLU A 1 83 ? 9.664 -31.781 -6.805 1 98.5 83 GLU A O 1
ATOM 605 N N . MET A 1 84 ? 8.227 -32.281 -8.453 1 98.62 84 MET A N 1
ATOM 606 C CA . MET A 1 84 ? 7.574 -30.984 -8.516 1 98.62 84 MET A CA 1
ATOM 607 C C . MET A 1 84 ? 6.062 -31.125 -8.375 1 98.62 84 MET A C 1
ATOM 609 O O . MET A 1 84 ? 5.445 -31.953 -9.055 1 98.62 84 MET A O 1
ATOM 613 N N . VAL A 1 85 ? 5.504 -30.375 -7.422 1 98.12 85 VAL A N 1
ATOM 614 C CA . VAL A 1 85 ? 4.066 -30.406 -7.176 1 98.12 85 VAL A CA 1
ATOM 615 C C . VAL A 1 85 ? 3.479 -29.016 -7.457 1 98.12 85 VAL A C 1
ATOM 617 O O . VAL A 1 85 ? 3.744 -28.062 -6.727 1 98.12 85 VAL A O 1
ATOM 620 N N . VAL A 1 86 ? 2.627 -28.938 -8.453 1 97.81 86 VAL A N 1
ATOM 621 C CA . VAL A 1 86 ? 1.987 -27.688 -8.844 1 97.81 86 VAL A CA 1
ATOM 622 C C . VAL A 1 86 ? 0.591 -27.609 -8.234 1 97.81 86 VAL A C 1
ATOM 624 O O . VAL A 1 86 ? -0.233 -28.5 -8.43 1 97.81 86 VAL A O 1
ATOM 627 N N . LEU A 1 87 ? 0.378 -26.547 -7.5 1 95.88 87 LEU A N 1
ATOM 628 C CA . LEU A 1 87 ? -0.924 -26.312 -6.883 1 95.88 87 LEU A CA 1
ATOM 629 C C . LEU A 1 87 ? -1.783 -25.391 -7.75 1 95.88 87 LEU A C 1
ATOM 631 O O . LEU A 1 87 ? -1.619 -24.172 -7.727 1 95.88 87 LEU A O 1
ATOM 635 N N . PHE A 1 88 ? -2.676 -25.938 -8.555 1 95.19 88 PHE A N 1
ATOM 636 C CA . PHE A 1 88 ? -3.727 -25.219 -9.258 1 95.19 88 PHE A CA 1
ATOM 637 C C . PHE A 1 88 ? -5.074 -25.406 -8.57 1 95.19 88 PHE A C 1
ATOM 639 O O . PHE A 1 88 ? -5.988 -26 -9.141 1 95.19 88 PHE A O 1
ATOM 646 N N . THR A 1 89 ? -5.168 -24.922 -7.352 1 89.31 89 THR A N 1
ATOM 647 C CA . THR A 1 89 ? -6.266 -25.219 -6.434 1 89.31 89 THR A CA 1
ATOM 648 C C . THR A 1 89 ? -7.168 -24 -6.266 1 89.31 89 THR A C 1
ATOM 650 O O . THR A 1 89 ? -6.754 -22.859 -6.543 1 89.31 89 THR A O 1
ATOM 653 N N . PRO A 1 90 ? -8.398 -24.25 -5.836 1 82.62 90 PRO A N 1
ATOM 654 C CA . PRO A 1 90 ? -9.312 -23.125 -5.617 1 82.62 90 PRO A CA 1
ATOM 655 C C . PRO A 1 90 ? -8.844 -22.188 -4.504 1 82.62 90 PRO A C 1
ATOM 657 O O . PRO A 1 90 ? -8.219 -22.641 -3.541 1 82.62 90 PRO A O 1
ATOM 660 N N . PHE A 1 91 ? -9.211 -20.953 -4.75 1 78.5 91 PHE A N 1
ATOM 661 C CA . PHE A 1 91 ? -8.953 -19.953 -3.721 1 78.5 91 PHE A CA 1
ATOM 662 C C . PHE A 1 91 ? -9.547 -20.391 -2.383 1 78.5 91 PHE A C 1
ATOM 664 O O . PHE A 1 91 ? -10.688 -20.828 -2.32 1 78.5 91 PHE A O 1
ATOM 671 N N . GLY A 1 92 ? -8.734 -20.359 -1.355 1 74.56 92 GLY A N 1
ATOM 672 C CA . GLY A 1 92 ? -9.203 -20.656 -0.012 1 74.56 92 GLY A CA 1
ATOM 673 C C . GLY A 1 92 ? -9.062 -22.125 0.354 1 74.56 92 GLY A C 1
ATOM 674 O O . GLY A 1 92 ? -9.211 -22.5 1.52 1 74.56 92 GLY A O 1
ATOM 675 N N . ALA A 1 93 ? -8.719 -22.984 -0.6 1 81.81 93 ALA A N 1
ATOM 676 C CA . ALA A 1 93 ? -8.695 -24.422 -0.336 1 81.81 93 ALA A CA 1
ATOM 677 C C . ALA A 1 93 ? -7.266 -24.938 -0.21 1 81.81 93 ALA A C 1
ATOM 679 O O . ALA A 1 93 ? -7.043 -26.078 0.195 1 81.81 93 ALA A O 1
ATOM 680 N N . THR A 1 94 ? -6.324 -24.094 -0.452 1 83.81 94 THR A N 1
ATOM 681 C CA . THR A 1 94 ? -4.945 -24.531 -0.607 1 83.81 94 THR A CA 1
ATOM 682 C C . THR A 1 94 ? -4.395 -25.078 0.712 1 83.81 94 THR A C 1
ATOM 684 O O . THR A 1 94 ? -3.732 -26.109 0.739 1 83.81 94 THR A O 1
ATOM 687 N N . GLY A 1 95 ? -4.688 -24.422 1.791 1 82.62 95 GLY A N 1
ATOM 688 C CA . GLY A 1 95 ? -4.211 -24.875 3.086 1 82.62 95 GLY A CA 1
ATOM 689 C C . GLY A 1 95 ? -4.668 -26.281 3.428 1 82.62 95 GLY A C 1
ATOM 690 O O . GLY A 1 95 ? -3.869 -27.109 3.873 1 82.62 95 GLY A O 1
ATOM 691 N N . GLY A 1 96 ? -5.98 -26.516 3.229 1 85.19 96 GLY A N 1
ATOM 692 C CA . GLY A 1 96 ? -6.52 -27.844 3.475 1 85.19 96 GLY A CA 1
ATOM 693 C C . GLY A 1 96 ? -5.895 -28.922 2.602 1 85.19 96 GLY A C 1
ATOM 694 O O . GLY A 1 96 ? -5.598 -30.016 3.074 1 85.19 96 GLY A O 1
ATOM 695 N N . ILE A 1 97 ? -5.594 -28.578 1.399 1 91.12 97 ILE A N 1
ATOM 696 C CA . ILE A 1 97 ? -5.004 -29.516 0.449 1 91.12 97 ILE A CA 1
ATOM 697 C C . ILE A 1 97 ? -3.568 -29.844 0.863 1 91.12 97 ILE A C 1
ATOM 699 O O . ILE A 1 97 ? -3.15 -31 0.831 1 91.12 97 ILE A O 1
ATOM 703 N N . ILE A 1 98 ? -2.846 -28.844 1.268 1 90.25 98 ILE A N 1
ATOM 704 C CA . ILE A 1 98 ? -1.465 -29.031 1.697 1 90.25 98 ILE A CA 1
ATOM 705 C C . ILE A 1 98 ? -1.418 -29.984 2.885 1 90.25 98 ILE A C 1
ATOM 707 O O . ILE A 1 98 ? -0.583 -30.891 2.926 1 90.25 98 ILE A O 1
ATOM 711 N N . ARG A 1 99 ? -2.314 -29.812 3.811 1 87 99 ARG A N 1
ATOM 712 C CA . ARG A 1 99 ? -2.348 -30.672 4.988 1 87 99 ARG A CA 1
ATOM 713 C C . ARG A 1 99 ? -2.635 -32.125 4.602 1 87 99 ARG A C 1
ATOM 715 O O . ARG A 1 99 ? -2.08 -33.062 5.195 1 87 99 ARG A O 1
ATOM 722 N N . GLU A 1 100 ? -3.449 -32.219 3.645 1 90.38 100 GLU A N 1
ATOM 723 C CA . GLU A 1 100 ? -3.848 -33.562 3.193 1 90.38 100 GLU A CA 1
ATOM 724 C C . GLU A 1 100 ? -2.693 -34.281 2.496 1 90.38 100 GLU A C 1
ATOM 726 O O . GLU A 1 100 ? -2.537 -35.5 2.631 1 90.38 100 GLU A O 1
ATOM 731 N N . ILE A 1 101 ? -1.833 -33.531 1.831 1 94.81 101 ILE A N 1
ATOM 732 C CA . ILE A 1 101 ? -0.854 -34.219 0.978 1 94.81 101 ILE A CA 1
ATOM 733 C C . ILE A 1 101 ? 0.509 -34.219 1.665 1 94.81 101 ILE A C 1
ATOM 735 O O . ILE A 1 101 ? 1.435 -34.906 1.214 1 94.81 101 ILE A O 1
ATOM 739 N N . ALA A 1 102 ? 0.644 -33.562 2.699 1 92.69 102 ALA A N 1
ATOM 740 C CA . ALA A 1 102 ? 1.933 -33.281 3.322 1 92.69 102 ALA A CA 1
ATOM 741 C C . ALA A 1 102 ? 2.723 -34.562 3.564 1 92.69 102 ALA A C 1
ATOM 743 O O . ALA A 1 102 ? 3.906 -34.656 3.225 1 92.69 102 ALA A O 1
ATOM 744 N N . SER A 1 103 ? 2.104 -35.625 4.121 1 92.5 103 SER A N 1
ATOM 745 C CA . SER A 1 103 ? 2.791 -36.844 4.492 1 92.5 103 SER A CA 1
ATOM 746 C C . SER A 1 103 ? 3.125 -37.688 3.26 1 92.5 103 SER A C 1
ATOM 748 O O . SER A 1 103 ? 3.9 -38.625 3.344 1 92.5 103 SER A O 1
ATOM 750 N N . HIS A 1 104 ? 2.623 -37.312 2.143 1 95.75 104 HIS A N 1
ATOM 751 C CA . HIS A 1 104 ? 2.799 -38.094 0.932 1 95.75 104 HIS A CA 1
ATOM 752 C C . HIS A 1 104 ? 3.834 -37.469 0.005 1 95.75 104 HIS A C 1
ATOM 754 O O . HIS A 1 104 ? 4.207 -38.062 -1.01 1 95.75 104 HIS A O 1
ATOM 760 N N . LEU A 1 105 ? 4.312 -36.281 0.343 1 96.69 105 LEU A N 1
ATOM 761 C CA . LEU A 1 105 ? 5.301 -35.594 -0.479 1 96.69 105 LEU A CA 1
ATOM 762 C C . LEU A 1 105 ? 6.633 -36.344 -0.467 1 96.69 105 LEU A C 1
ATOM 764 O O . LEU A 1 105 ? 6.965 -37.031 0.511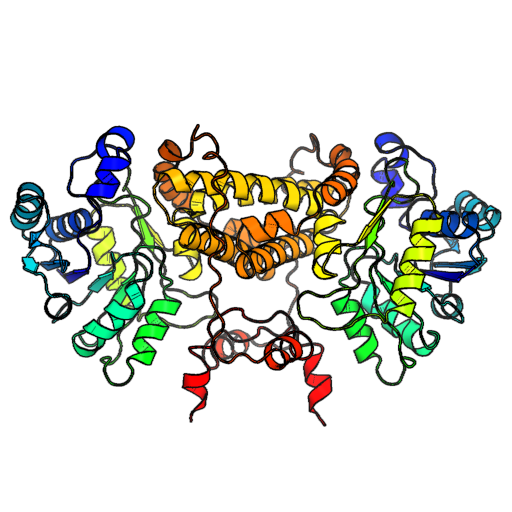 1 96.69 105 LEU A O 1
ATOM 768 N N . GLU A 1 106 ? 7.352 -36.219 -1.509 1 94.69 106 GLU A N 1
ATOM 769 C CA . GLU A 1 106 ? 8.688 -36.812 -1.596 1 94.69 106 GLU A CA 1
ATOM 770 C C . GLU A 1 106 ? 9.719 -35.938 -0.911 1 94.69 106 GLU A C 1
ATOM 772 O O . GLU A 1 106 ? 9.609 -34.688 -0.935 1 94.69 106 GLU A O 1
ATOM 777 N N . GLU A 1 107 ? 10.711 -36.625 -0.287 1 93.88 107 GLU A N 1
ATOM 778 C CA . GLU A 1 107 ? 11.852 -35.875 0.217 1 93.88 107 GLU A CA 1
ATOM 779 C C . GLU A 1 107 ? 12.492 -35.062 -0.89 1 93.88 107 GLU A C 1
ATOM 781 O O . GLU A 1 107 ? 12.711 -35.531 -1.998 1 93.88 107 GLU A O 1
ATOM 786 N N . GLY A 1 108 ? 12.664 -33.75 -0.61 1 95.06 108 GLY A N 1
ATOM 787 C CA . GLY A 1 108 ? 13.328 -32.906 -1.57 1 95.06 108 GLY A CA 1
ATOM 788 C C . GLY A 1 108 ? 12.383 -32.344 -2.615 1 95.06 108 GLY A C 1
ATOM 789 O O . GLY A 1 108 ? 12.797 -31.547 -3.473 1 95.06 108 GLY A O 1
ATOM 790 N N . ALA A 1 109 ? 11.07 -32.656 -2.566 1 97 109 ALA A N 1
ATOM 791 C CA . ALA A 1 109 ? 10.102 -32.125 -3.531 1 97 109 ALA A CA 1
ATOM 792 C C . ALA A 1 109 ? 9.945 -30.625 -3.389 1 97 109 ALA A C 1
ATOM 794 O O . ALA A 1 109 ? 10.289 -30.062 -2.352 1 97 109 ALA A O 1
ATOM 795 N N . VAL A 1 110 ? 9.531 -29.984 -4.449 1 97.62 110 VAL A N 1
ATOM 796 C CA . VAL A 1 110 ? 9.234 -28.547 -4.418 1 97.62 110 VAL A CA 1
ATOM 797 C C . VAL A 1 110 ? 7.762 -28.328 -4.754 1 97.62 110 VAL A C 1
ATOM 799 O O . VAL A 1 110 ? 7.262 -28.828 -5.758 1 97.62 110 VAL A O 1
ATOM 802 N N . VAL A 1 111 ? 7.09 -27.641 -3.812 1 96.62 111 VAL A N 1
ATOM 803 C CA . VAL A 1 111 ? 5.684 -27.297 -3.998 1 96.62 111 VAL A CA 1
ATOM 804 C C . VAL A 1 111 ? 5.582 -25.922 -4.68 1 96.62 111 VAL A C 1
ATOM 806 O O . VAL A 1 111 ? 6.18 -24.953 -4.223 1 96.62 111 VAL A O 1
ATOM 809 N N . CYS A 1 112 ? 4.797 -25.906 -5.738 1 97.06 112 CYS A N 1
ATOM 810 C CA . CYS A 1 112 ? 4.75 -24.719 -6.578 1 97.06 112 CYS A CA 1
ATOM 811 C C . CYS A 1 112 ? 3.332 -24.156 -6.656 1 97.06 112 CYS A C 1
ATOM 813 O O . CYS A 1 112 ? 2.535 -24.578 -7.492 1 97.06 112 CYS A O 1
ATOM 815 N N . PRO A 1 113 ? 3.107 -23.109 -5.875 1 94.12 113 PRO A N 1
ATOM 816 C CA . PRO A 1 113 ? 1.812 -22.438 -6.039 1 94.12 113 PRO A CA 1
ATOM 817 C C . PRO A 1 113 ? 1.71 -21.656 -7.348 1 94.12 113 PRO A C 1
ATOM 819 O O . PRO A 1 113 ? 2.719 -21.172 -7.855 1 94.12 113 PRO A O 1
ATOM 822 N N . THR A 1 114 ? 0.631 -21.531 -8.023 1 90.69 114 THR A N 1
ATOM 823 C CA . THR A 1 114 ? 0.407 -20.781 -9.258 1 90.69 114 THR A CA 1
ATOM 824 C C . THR A 1 114 ? -0.375 -19.5 -8.984 1 90.69 114 THR A C 1
ATOM 826 O O . THR A 1 114 ? -0.237 -18.516 -9.719 1 90.69 114 THR A O 1
ATOM 829 N N . CYS A 1 115 ? -1.405 -19.5 -8.172 1 68.25 115 CYS A N 1
ATOM 830 C CA . CYS A 1 115 ? -2.348 -18.391 -8.055 1 68.25 115 CYS A CA 1
ATOM 831 C C . CYS A 1 115 ? -2.139 -17.641 -6.746 1 68.25 115 CYS A C 1
ATOM 833 O O . CYS A 1 115 ? -1.002 -17.438 -6.312 1 68.25 115 CYS A O 1
ATOM 835 N N . THR A 1 116 ? -3.24 -17.391 -6.168 1 63.16 116 THR A N 1
ATOM 836 C CA . THR A 1 116 ? -3.533 -16.422 -5.109 1 63.16 116 THR A CA 1
ATOM 837 C C . THR A 1 116 ? -2.883 -16.859 -3.799 1 63.16 116 THR A C 1
ATOM 839 O O . THR A 1 116 ? -2.805 -16.062 -2.854 1 63.16 116 THR A O 1
ATOM 842 N N . SER A 1 117 ? -2.213 -18.062 -3.887 1 70.75 117 SER A N 1
ATOM 843 C CA . SER A 1 117 ? -1.656 -18.438 -2.594 1 70.75 117 SER A CA 1
ATOM 844 C C . SER A 1 117 ? -0.19 -18.031 -2.48 1 70.75 117 SER A C 1
ATOM 846 O O . SER A 1 117 ? 0.597 -18.266 -3.398 1 70.75 117 SER A O 1
ATOM 848 N N . SER A 1 118 ? 0.081 -17.422 -1.455 1 74.12 118 SER A N 1
ATOM 849 C CA . SER A 1 118 ? 1.437 -16.953 -1.188 1 74.12 118 SER A CA 1
ATOM 850 C C . SER A 1 118 ? 2.371 -18.109 -0.863 1 74.12 118 SER A C 1
ATOM 852 O O . SER A 1 118 ? 1.975 -19.062 -0.191 1 74.12 118 SER A O 1
ATOM 854 N N . ALA A 1 119 ? 3.588 -18 -1.418 1 82.5 119 ALA A N 1
ATOM 855 C CA . ALA A 1 119 ? 4.609 -18.984 -1.106 1 82.5 119 ALA A CA 1
ATOM 856 C C . ALA A 1 119 ? 4.809 -19.109 0.401 1 82.5 119 ALA A C 1
ATOM 858 O O . ALA A 1 119 ? 5.012 -20.219 0.915 1 82.5 119 ALA A O 1
ATOM 859 N N . PHE A 1 120 ? 4.633 -18.016 1.072 1 76.75 120 PHE A N 1
ATOM 860 C CA . PHE A 1 120 ? 4.801 -18.031 2.52 1 76.75 120 PHE A CA 1
ATOM 861 C C . PHE A 1 120 ? 3.666 -18.781 3.195 1 76.75 120 PHE A C 1
ATOM 863 O O . PHE A 1 120 ? 3.891 -19.531 4.152 1 76.75 120 PHE A O 1
ATOM 870 N N . GLU A 1 121 ? 2.508 -18.547 2.713 1 74.94 121 GLU A N 1
ATOM 871 C CA . GLU A 1 121 ? 1.364 -19.266 3.275 1 74.94 121 GLU A CA 1
ATOM 872 C C . GLU A 1 121 ? 1.505 -20.766 3.086 1 74.94 121 GLU A C 1
ATOM 874 O O . GLU A 1 121 ? 1.157 -21.547 3.977 1 74.94 121 GLU A O 1
ATOM 879 N N . ILE A 1 122 ? 1.973 -21.141 1.939 1 83.88 122 ILE A N 1
ATOM 880 C CA . ILE A 1 122 ? 2.182 -22.562 1.646 1 83.88 122 ILE A CA 1
ATOM 881 C C . ILE A 1 122 ? 3.271 -23.125 2.557 1 83.88 122 ILE A C 1
ATOM 883 O O . ILE A 1 122 ? 3.117 -24.203 3.127 1 83.88 122 ILE A O 1
ATOM 887 N N . HIS A 1 123 ? 4.344 -22.375 2.666 1 82.88 123 HIS A N 1
ATOM 888 C CA . HIS A 1 123 ? 5.438 -22.781 3.539 1 82.88 123 HIS A CA 1
ATOM 889 C C . HIS A 1 123 ? 4.957 -22.953 4.977 1 82.88 123 HIS A C 1
ATOM 891 O O . HIS A 1 123 ? 5.324 -23.922 5.645 1 82.88 123 HIS A O 1
ATOM 897 N N . GLU A 1 124 ? 4.152 -22.062 5.398 1 76.06 124 GLU A N 1
ATOM 898 C CA . GLU A 1 124 ? 3.604 -22.141 6.75 1 76.06 124 GLU A CA 1
ATOM 899 C C . GLU A 1 124 ? 2.715 -23.375 6.918 1 76.06 124 GLU A C 1
ATOM 901 O O . GLU A 1 124 ? 2.76 -24.031 7.953 1 76.06 124 GLU A O 1
ATOM 906 N N . SER A 1 125 ? 1.897 -23.578 5.957 1 78.5 125 SER A N 1
ATOM 907 C CA . SER A 1 125 ? 1.017 -24.75 6 1 78.5 125 SER A CA 1
ATOM 908 C C . SER A 1 125 ? 1.815 -26.047 6.062 1 78.5 125 SER A C 1
ATOM 910 O O . SER A 1 125 ? 1.422 -26.984 6.754 1 78.5 125 SER A O 1
ATOM 912 N N . LEU A 1 126 ? 2.9 -26.078 5.336 1 82.94 126 LEU A N 1
ATOM 913 C CA . LEU A 1 126 ? 3.779 -27.234 5.371 1 82.94 126 LEU A CA 1
ATOM 914 C C . LEU A 1 126 ? 4.418 -27.391 6.746 1 82.94 126 LEU A C 1
ATOM 916 O O . LEU A 1 126 ? 4.531 -28.516 7.262 1 82.94 126 LEU A O 1
ATOM 920 N N . TYR A 1 127 ? 4.805 -26.281 7.297 1 75.25 127 TYR A N 1
ATOM 921 C CA . TYR A 1 127 ? 5.391 -26.297 8.633 1 75.25 127 TYR A CA 1
ATOM 922 C C . TYR A 1 127 ? 4.383 -26.781 9.664 1 75.25 127 TYR A C 1
ATOM 924 O O . TYR A 1 127 ? 4.727 -27.578 10.555 1 75.25 127 TYR A O 1
ATOM 932 N N . GLU A 1 128 ? 3.168 -26.312 9.57 1 74.06 128 GLU A N 1
ATOM 933 C CA . GLU A 1 128 ? 2.113 -26.703 10.5 1 74.06 128 GLU A CA 1
ATOM 934 C C . GLU A 1 128 ? 1.833 -28.203 10.43 1 74.06 128 GLU A C 1
ATOM 936 O O . GLU A 1 128 ? 1.454 -28.812 11.43 1 74.06 128 GLU A O 1
ATOM 941 N N . ALA A 1 129 ? 1.957 -28.641 9.227 1 74.88 129 ALA A N 1
ATOM 942 C CA . ALA A 1 129 ? 1.775 -30.094 9.062 1 74.88 129 ALA A CA 1
ATOM 943 C C . ALA A 1 129 ? 2.859 -30.859 9.805 1 74.88 129 ALA A C 1
ATOM 945 O O . ALA A 1 129 ? 2.682 -32.031 10.125 1 74.88 129 ALA A O 1
ATOM 946 N N . GLY A 1 130 ? 4.031 -30.156 10.148 1 69.44 130 GLY A N 1
ATOM 947 C CA . GLY A 1 130 ? 5.031 -30.656 11.086 1 69.44 130 GLY A CA 1
ATOM 948 C C . GLY A 1 130 ? 5.766 -31.891 10.578 1 69.44 130 GLY A C 1
ATOM 949 O O . GLY A 1 130 ? 6.297 -31.875 9.461 1 69.44 130 GLY A O 1
ATOM 950 N N . LEU A 1 131 ? 5.719 -32.875 11.57 1 59.91 131 LEU A N 1
ATOM 951 C CA . LEU A 1 131 ? 6.508 -34.094 11.383 1 59.91 131 LEU A CA 1
ATOM 952 C C . LEU A 1 131 ? 5.965 -34.906 10.219 1 59.91 131 LEU A C 1
ATOM 954 O O . LEU A 1 131 ? 6.613 -35.844 9.758 1 59.91 131 LEU A O 1
ATOM 958 N N . GLU A 1 132 ? 4.965 -34.438 9.688 1 71.56 132 GLU A N 1
ATOM 959 C CA . GLU A 1 132 ? 4.371 -35.156 8.562 1 71.56 132 GLU A CA 1
ATOM 960 C C . GLU A 1 132 ? 5.012 -34.75 7.242 1 71.56 132 GLU A C 1
ATOM 962 O O . GLU A 1 132 ? 4.863 -35.438 6.234 1 71.56 132 GLU A O 1
ATOM 967 N N . VAL A 1 133 ? 5.816 -33.719 7.293 1 79.31 133 VAL A N 1
ATOM 968 C CA . VAL A 1 133 ? 6.434 -33.25 6.059 1 79.31 133 VAL A CA 1
ATOM 969 C C . VAL A 1 133 ? 7.844 -33.812 5.938 1 79.31 133 VAL A C 1
ATOM 971 O O . VAL A 1 133 ? 8.648 -33.719 6.871 1 79.31 133 VAL A O 1
ATOM 974 N N . PRO A 1 134 ? 8.023 -34.469 4.852 1 78.62 134 PRO A N 1
ATOM 975 C CA . PRO A 1 134 ? 9.391 -34.969 4.641 1 78.62 134 PRO A CA 1
ATOM 976 C C . PRO A 1 134 ? 10.422 -33.844 4.668 1 78.62 134 PRO A C 1
ATOM 978 O O . PRO A 1 134 ? 10.062 -32.656 4.582 1 78.62 134 PRO A O 1
ATOM 981 N N . GLU A 1 135 ? 11.625 -34.281 4.859 1 75.88 135 GLU A N 1
ATOM 982 C CA . GLU A 1 135 ? 12.727 -33.312 4.941 1 75.88 135 GLU A CA 1
ATOM 983 C C . GLU A 1 135 ? 12.922 -32.594 3.617 1 75.88 135 GLU A C 1
ATOM 985 O O . GLU A 1 135 ? 12.672 -33.156 2.549 1 75.88 135 GLU A O 1
ATOM 990 N N . ALA A 1 136 ? 13.258 -31.406 3.619 1 84.62 136 ALA A N 1
ATOM 991 C CA . ALA A 1 136 ? 13.797 -30.594 2.535 1 84.62 136 ALA A CA 1
ATOM 992 C C . ALA A 1 136 ? 12.734 -30.312 1.475 1 84.62 136 ALA A C 1
ATOM 994 O O . ALA A 1 136 ? 13.039 -30.266 0.28 1 84.62 136 ALA A O 1
ATOM 995 N N . VAL A 1 137 ? 11.438 -30.391 1.868 1 93.19 137 VAL A N 1
ATOM 996 C CA . VAL A 1 137 ? 10.43 -29.938 0.924 1 93.19 137 VAL A CA 1
ATOM 997 C C . VAL A 1 137 ? 10.508 -28.406 0.783 1 93.19 137 VAL A C 1
ATOM 999 O O . VAL A 1 137 ? 10.57 -27.688 1.783 1 93.19 137 VAL A O 1
ATOM 1002 N N . GLY A 1 138 ? 10.594 -27.969 -0.445 1 95.25 138 GLY A N 1
ATOM 1003 C CA . GLY A 1 138 ? 10.695 -26.547 -0.702 1 95.25 138 GLY A CA 1
ATOM 1004 C C . GLY A 1 138 ? 9.43 -25.953 -1.301 1 95.25 138 GLY A C 1
ATOM 1005 O O . GLY A 1 138 ? 8.492 -26.688 -1.62 1 95.25 138 GLY A O 1
ATOM 1006 N N . VAL A 1 139 ? 9.391 -24.609 -1.355 1 94.44 139 VAL A N 1
ATOM 1007 C CA . VAL A 1 139 ? 8.281 -23.891 -1.959 1 94.44 139 VAL A CA 1
ATOM 1008 C C . VAL A 1 139 ? 8.812 -22.844 -2.945 1 94.44 139 VAL A C 1
ATOM 1010 O O . VAL A 1 139 ? 9.711 -22.062 -2.609 1 94.44 139 VAL A O 1
ATOM 1013 N N . MET A 1 140 ? 8.344 -22.922 -4.164 1 96.38 140 MET A N 1
ATOM 1014 C CA . MET A 1 140 ? 8.695 -21.953 -5.199 1 96.38 140 MET A CA 1
ATOM 1015 C C . MET A 1 140 ? 7.539 -21.75 -6.168 1 96.38 140 MET A C 1
ATOM 1017 O O . MET A 1 140 ? 7.031 -22.703 -6.75 1 96.38 140 MET A O 1
ATOM 1021 N N . PRO A 1 141 ? 7.145 -20.516 -6.336 1 96 141 PRO A N 1
ATOM 1022 C CA . PRO A 1 141 ? 5.973 -20.281 -7.188 1 96 141 PRO A CA 1
ATOM 1023 C C . PRO A 1 141 ? 6.242 -20.609 -8.656 1 96 141 PRO A C 1
ATOM 1025 O O . PRO A 1 141 ? 7.379 -20.484 -9.117 1 96 141 PRO A O 1
ATOM 1028 N N . ALA A 1 142 ? 5.203 -21.047 -9.344 1 96.5 142 ALA A N 1
ATOM 1029 C CA . ALA A 1 142 ? 5.172 -21.25 -10.789 1 96.5 142 ALA A CA 1
ATOM 1030 C C . ALA A 1 142 ? 3.893 -20.688 -11.398 1 96.5 142 ALA A C 1
ATOM 1032 O O . ALA A 1 142 ? 3.035 -21.438 -11.859 1 96.5 142 ALA A O 1
ATOM 1033 N N . HIS A 1 143 ? 3.787 -19.375 -11.438 1 95.06 143 HIS A N 1
ATOM 1034 C CA . HIS A 1 143 ? 2.572 -18.703 -11.883 1 95.06 143 HIS A CA 1
ATOM 1035 C C . HIS A 1 143 ? 2.496 -18.656 -13.406 1 95.06 143 HIS A C 1
ATOM 1037 O O . HIS A 1 143 ? 3.455 -18.25 -14.07 1 95.06 143 HIS A O 1
ATOM 1043 N N . PRO A 1 144 ? 1.391 -19.016 -14 1 94.19 144 PRO A N 1
ATOM 1044 C CA . PRO A 1 144 ? 1.29 -19.078 -15.461 1 94.19 144 PRO A CA 1
ATOM 1045 C C . PRO A 1 144 ? 1.08 -17.719 -16.109 1 94.19 144 PRO A C 1
ATOM 1047 O O . PRO A 1 144 ? 1.044 -17.609 -17.328 1 94.19 144 PRO A O 1
ATOM 1050 N N . ALA A 1 145 ? 0.988 -16.688 -15.375 1 89.44 145 ALA A N 1
ATOM 1051 C CA . ALA A 1 145 ? 0.85 -15.328 -15.875 1 89.44 145 ALA A CA 1
ATOM 1052 C C . ALA A 1 145 ? -0.305 -15.219 -16.875 1 89.44 145 ALA A C 1
ATOM 1054 O O . ALA A 1 145 ? -0.191 -14.547 -17.891 1 89.44 145 ALA A O 1
ATOM 1055 N N . GLY A 1 146 ? -1.315 -15.953 -16.797 1 88.62 146 GLY A N 1
ATOM 1056 C CA . GLY A 1 146 ? -2.49 -16.031 -17.641 1 88.62 146 GLY A CA 1
ATOM 1057 C C . GLY A 1 146 ? -3.277 -17.312 -17.469 1 88.62 146 GLY A C 1
ATOM 1058 O O . GLY A 1 146 ? -2.99 -18.109 -16.562 1 88.62 146 GLY A O 1
ATOM 1059 N N . ILE A 1 147 ? -4.289 -17.484 -18.328 1 90.81 147 ILE A N 1
ATOM 1060 C CA . ILE A 1 147 ? -5.07 -18.719 -18.297 1 90.81 147 ILE A CA 1
ATOM 1061 C C . ILE A 1 147 ? -4.383 -19.781 -19.141 1 90.81 147 ILE A C 1
ATOM 1063 O O . ILE A 1 147 ? -4.336 -19.672 -20.359 1 90.81 147 ILE A O 1
ATOM 1067 N N . PRO A 1 148 ? -3.842 -20.812 -18.453 1 95.56 148 PRO A N 1
ATOM 1068 C CA . PRO A 1 148 ? -3.178 -21.875 -19.219 1 95.56 148 PRO A CA 1
ATOM 1069 C C . PRO A 1 148 ? -4.086 -22.5 -20.266 1 95.56 148 PRO A C 1
ATOM 1071 O O . PRO A 1 148 ? -5.266 -22.75 -20.016 1 95.56 148 PRO A O 1
ATOM 1074 N N . GLY A 1 149 ? -3.559 -22.75 -21.406 1 95.69 149 GLY A N 1
ATOM 1075 C CA . GLY A 1 149 ? -4.324 -23.312 -22.5 1 95.69 149 GLY A CA 1
ATOM 1076 C C . GLY A 1 149 ? -4.758 -22.281 -23.516 1 95.69 149 GLY A C 1
ATOM 1077 O O . GLY A 1 149 ? -5.145 -22.641 -24.641 1 95.69 149 GLY A O 1
ATOM 1078 N N . THR A 1 150 ? -4.785 -21.016 -23.094 1 94.69 150 THR A N 1
ATOM 1079 C CA . THR A 1 150 ? -5.121 -19.953 -24.047 1 94.69 150 THR A CA 1
ATOM 1080 C C . THR A 1 150 ? -3.885 -19.516 -24.828 1 94.69 150 THR A C 1
ATOM 1082 O O . THR A 1 150 ? -2.756 -19.828 -24.438 1 94.69 150 THR A O 1
ATOM 1085 N N . GLU A 1 151 ? -4.098 -18.766 -25.922 1 92 151 GLU A N 1
ATOM 1086 C CA . GLU A 1 151 ? -3.002 -18.266 -26.734 1 92 151 GLU A CA 1
ATOM 1087 C C . GLU A 1 151 ? -2.205 -17.188 -26 1 92 151 GLU A C 1
ATOM 1089 O O . GLU A 1 151 ? -1.03 -16.969 -26.312 1 92 151 GLU A O 1
ATOM 1094 N N . ASN A 1 152 ? -2.818 -16.594 -25.062 1 87.69 152 ASN A N 1
ATOM 1095 C CA . ASN A 1 152 ? -2.182 -15.5 -24.344 1 87.69 152 ASN A CA 1
ATOM 1096 C C . ASN A 1 152 ? -1.312 -16 -23.203 1 87.69 152 ASN A C 1
ATOM 1098 O O . ASN A 1 152 ? -0.547 -15.234 -22.609 1 87.69 152 ASN A O 1
ATOM 1102 N N . HIS A 1 153 ? -1.449 -17.281 -22.844 1 92.81 153 HIS A N 1
ATOM 1103 C CA . HIS A 1 153 ? -0.527 -17.875 -21.875 1 92.81 153 HIS A CA 1
ATOM 1104 C C . HIS A 1 153 ? 0.842 -18.109 -22.5 1 92.81 153 HIS A C 1
ATOM 1106 O O . HIS A 1 153 ? 1.124 -19.219 -22.969 1 92.81 153 HIS A O 1
ATOM 1112 N N . ARG A 1 154 ? 1.776 -17.047 -22.375 1 91.56 154 ARG A N 1
ATOM 1113 C CA . ARG A 1 154 ? 3.033 -17.094 -23.109 1 91.56 154 ARG A CA 1
ATOM 1114 C C . ARG A 1 154 ? 4.227 -17.094 -22.172 1 91.56 154 ARG A C 1
ATOM 1116 O O . ARG A 1 154 ? 5.379 -17.156 -22.609 1 91.56 154 ARG A O 1
ATOM 1123 N N . ALA A 1 155 ? 3.891 -17.016 -20.938 1 94.88 155 ALA A N 1
ATOM 1124 C CA . ALA A 1 155 ? 5 -16.906 -20 1 94.88 155 ALA A CA 1
ATOM 1125 C C . ALA A 1 155 ? 4.641 -17.531 -18.656 1 94.88 155 ALA A C 1
ATOM 1127 O O . ALA A 1 155 ? 3.463 -17.766 -18.359 1 94.88 155 ALA A O 1
ATOM 1128 N N . TYR A 1 156 ? 5.641 -17.922 -17.938 1 96.5 156 TYR A N 1
ATOM 1129 C CA . TYR A 1 156 ? 5.551 -18.25 -16.516 1 96.5 156 TYR A CA 1
ATOM 1130 C C . TYR A 1 156 ? 6.312 -17.25 -15.672 1 96.5 156 TYR A C 1
ATOM 1132 O O . TYR A 1 156 ? 7.297 -16.656 -16.125 1 96.5 156 TYR A O 1
ATOM 1140 N N . ILE A 1 157 ? 5.801 -16.969 -14.5 1 95.25 157 ILE A N 1
ATOM 1141 C CA . ILE A 1 157 ? 6.469 -16.094 -13.539 1 95.25 157 ILE A CA 1
ATOM 1142 C C . ILE A 1 157 ? 6.828 -16.875 -12.281 1 95.25 157 ILE A C 1
ATOM 1144 O O . ILE A 1 157 ? 5.988 -17.609 -11.734 1 95.25 157 ILE A O 1
ATOM 1148 N N . THR A 1 158 ? 8.055 -16.797 -11.859 1 96.25 158 THR A N 1
ATOM 1149 C CA . THR A 1 158 ? 8.555 -17.516 -10.695 1 96.25 158 THR A CA 1
ATOM 1150 C C . THR A 1 158 ? 9.516 -16.625 -9.891 1 96.25 158 THR A C 1
ATOM 1152 O O . THR A 1 158 ? 9.664 -15.438 -10.188 1 96.25 158 THR A O 1
ATOM 1155 N N . ALA A 1 159 ? 9.922 -17.125 -8.758 1 94.19 159 ALA A N 1
ATOM 1156 C CA . ALA A 1 159 ? 10.914 -16.469 -7.91 1 94.19 159 ALA A CA 1
ATOM 1157 C C . ALA A 1 159 ? 11.492 -17.438 -6.895 1 94.19 159 ALA A C 1
ATOM 1159 O O . ALA A 1 159 ? 10.773 -18.266 -6.332 1 94.19 159 ALA A O 1
ATOM 1160 N N . ARG A 1 160 ? 12.781 -17.344 -6.688 1 93.44 160 ARG A N 1
ATOM 1161 C CA . ARG A 1 160 ? 13.43 -18.219 -5.715 1 93.44 160 ARG A CA 1
ATOM 1162 C C . ARG A 1 160 ? 13.773 -17.453 -4.441 1 93.44 160 ARG A C 1
ATOM 1164 O O . ARG A 1 160 ? 13.828 -18.031 -3.355 1 93.44 160 ARG A O 1
ATOM 1171 N N . GLY A 1 161 ? 13.977 -16.125 -4.617 1 88.19 161 GLY A N 1
ATOM 1172 C CA . GLY A 1 161 ? 14.328 -15.297 -3.473 1 88.19 161 GLY A CA 1
ATOM 1173 C C . GLY A 1 161 ? 13.125 -14.766 -2.729 1 88.19 161 GLY A C 1
ATOM 1174 O O . GLY A 1 161 ? 12 -14.836 -3.227 1 88.19 161 GLY A O 1
ATOM 1175 N N . THR A 1 162 ? 13.391 -14.383 -1.467 1 81.81 162 THR A N 1
ATOM 1176 C CA . THR A 1 162 ? 12.383 -13.711 -0.648 1 81.81 162 THR A CA 1
ATOM 1177 C C . THR A 1 162 ? 12.883 -12.344 -0.197 1 81.81 162 THR A C 1
ATOM 1179 O O . THR A 1 162 ? 14.086 -12.109 -0.113 1 81.81 162 THR A O 1
ATOM 1182 N N . GLY A 1 163 ? 11.945 -11.484 -0.002 1 72.31 163 GLY A N 1
ATOM 1183 C CA . GLY A 1 163 ? 12.312 -10.148 0.437 1 72.31 163 GLY A CA 1
ATOM 1184 C C . GLY A 1 163 ? 12.961 -10.125 1.807 1 72.31 163 GLY A C 1
ATOM 1185 O O . GLY A 1 163 ? 13.781 -9.258 2.096 1 72.31 163 GLY A O 1
ATOM 1186 N N . ASN A 1 164 ? 12.641 -11.078 2.609 1 65.38 164 ASN A N 1
ATOM 1187 C CA . ASN A 1 164 ? 13.164 -11.086 3.971 1 65.38 164 ASN A CA 1
ATOM 1188 C C . ASN A 1 164 ? 14.359 -12.031 4.102 1 65.38 164 ASN A C 1
ATOM 1190 O O . ASN A 1 164 ? 14.867 -12.242 5.203 1 65.38 164 ASN A O 1
ATOM 1194 N N . GLY A 1 165 ? 14.758 -12.68 3.068 1 75.31 165 GLY A N 1
ATOM 1195 C CA . GLY A 1 165 ? 15.953 -13.508 3.045 1 75.31 165 GLY A CA 1
ATOM 1196 C C . GLY A 1 165 ? 15.68 -14.961 3.385 1 75.31 165 GLY A C 1
ATOM 1197 O O . GLY A 1 165 ? 16.594 -15.789 3.352 1 75.31 165 GLY A O 1
ATOM 1198 N N . THR A 1 166 ? 14.406 -15.312 3.742 1 78.31 166 THR A N 1
ATOM 1199 C CA . THR A 1 166 ? 14.047 -16.703 4.031 1 78.31 166 THR A CA 1
ATOM 1200 C C . THR A 1 166 ? 14.266 -17.578 2.803 1 78.31 166 THR A C 1
ATOM 1202 O O . THR A 1 166 ? 13.906 -17.188 1.688 1 78.31 166 THR A O 1
ATOM 1205 N N . VAL A 1 167 ? 14.883 -18.703 3.055 1 86.62 167 VAL A N 1
ATOM 1206 C CA . VAL A 1 167 ? 15.078 -19.656 1.964 1 86.62 167 VAL A CA 1
ATOM 1207 C C . VAL A 1 167 ? 13.898 -20.625 1.901 1 86.62 167 VAL A C 1
ATOM 1209 O O . VAL A 1 167 ? 13.664 -21.391 2.842 1 86.62 167 VAL A O 1
ATOM 1212 N N . LEU A 1 168 ? 13.141 -20.594 0.846 1 91.25 168 LEU A N 1
ATOM 1213 C CA . LEU A 1 168 ? 11.953 -21.438 0.724 1 91.25 168 LEU A CA 1
ATOM 1214 C C . LEU A 1 168 ? 12.219 -22.625 -0.176 1 91.25 168 LEU A C 1
ATOM 1216 O O . LEU A 1 168 ? 11.461 -23.609 -0.163 1 91.25 168 LEU A O 1
ATOM 1220 N N . ALA A 1 169 ? 13.234 -22.594 -0.977 1 95.5 169 ALA A N 1
ATOM 1221 C CA . ALA A 1 169 ? 13.609 -23.672 -1.899 1 95.5 169 ALA A CA 1
ATOM 1222 C C . ALA A 1 169 ? 15.125 -23.75 -2.051 1 95.5 169 ALA A C 1
ATOM 1224 O O . ALA A 1 169 ? 15.812 -22.734 -2.051 1 95.5 169 ALA A O 1
ATOM 1225 N N . THR A 1 170 ? 15.656 -24.984 -2.129 1 95.19 170 THR A N 1
ATOM 1226 C CA . THR A 1 170 ? 17.078 -25.156 -2.395 1 95.19 170 THR A CA 1
ATOM 1227 C C . THR A 1 170 ? 17.406 -24.797 -3.842 1 95.19 170 THR A C 1
ATOM 1229 O O . THR A 1 170 ? 16.5 -24.641 -4.668 1 95.19 170 THR A O 1
ATOM 1232 N N . GLU A 1 171 ? 18.734 -24.656 -4.07 1 96.19 171 GLU A N 1
ATOM 1233 C CA . GLU A 1 171 ? 19.172 -24.359 -5.434 1 96.19 171 GLU A CA 1
ATOM 1234 C C . GLU A 1 171 ? 18.781 -25.484 -6.395 1 96.19 171 GLU A C 1
ATOM 1236 O O . GLU A 1 171 ? 18.375 -25.219 -7.531 1 96.19 171 GLU A O 1
ATOM 1241 N N . GLU A 1 172 ? 18.875 -26.672 -5.941 1 96.94 172 GLU A N 1
ATOM 1242 C CA . GLU A 1 172 ? 18.484 -27.812 -6.762 1 96.94 172 GLU A CA 1
ATOM 1243 C C . GLU A 1 172 ? 17 -27.781 -7.109 1 96.94 172 GLU A C 1
ATOM 1245 O O . GLU A 1 172 ? 16.625 -28.047 -8.25 1 96.94 172 GLU A O 1
ATOM 1250 N N . GLN A 1 173 ? 16.203 -27.469 -6.152 1 97.62 173 GLN A N 1
ATOM 1251 C CA . GLN A 1 173 ? 14.766 -27.359 -6.352 1 97.62 173 GLN A CA 1
ATOM 1252 C C . GLN A 1 173 ? 14.43 -26.234 -7.328 1 97.62 173 GLN A C 1
ATOM 1254 O O . GLN A 1 173 ? 13.602 -26.406 -8.219 1 97.62 173 GLN A O 1
ATOM 1259 N N . ALA A 1 174 ? 15.117 -25.156 -7.145 1 97.69 174 ALA A N 1
ATOM 1260 C CA . ALA A 1 174 ? 14.898 -24 -8.016 1 97.69 174 ALA A CA 1
ATOM 1261 C C . ALA A 1 174 ? 15.289 -24.312 -9.461 1 97.69 174 ALA A C 1
ATOM 1263 O O . ALA A 1 174 ? 14.594 -23.938 -10.398 1 97.69 174 ALA A O 1
ATOM 1264 N N . GLU A 1 175 ? 16.344 -24.953 -9.625 1 97.69 175 GLU A N 1
ATOM 1265 C CA . GLU A 1 175 ? 16.797 -25.359 -10.953 1 97.69 175 GLU A CA 1
ATOM 1266 C C . GLU A 1 175 ? 15.797 -26.297 -11.617 1 97.69 175 GLU A C 1
ATOM 1268 O O . GLU A 1 175 ? 15.555 -26.219 -12.82 1 97.69 175 GLU A O 1
ATOM 1273 N N . LEU A 1 176 ? 15.273 -27.188 -10.82 1 98.31 176 LEU A N 1
ATOM 1274 C CA . LEU A 1 176 ? 14.258 -28.109 -11.336 1 98.31 176 LEU A CA 1
ATOM 1275 C C . LEU A 1 176 ? 13.047 -27.344 -11.852 1 98.31 176 LEU A C 1
ATOM 1277 O O . LEU A 1 176 ? 12.555 -27.625 -12.953 1 98.31 176 LEU A O 1
ATOM 1281 N N . VAL A 1 177 ? 12.539 -26.391 -11.055 1 98.38 177 VAL A N 1
ATOM 1282 C CA . VAL A 1 177 ? 11.375 -25.609 -11.445 1 98.38 177 VAL A CA 1
ATOM 1283 C C . VAL A 1 177 ? 11.672 -24.844 -12.734 1 98.38 177 VAL A C 1
ATOM 1285 O O . VAL A 1 177 ? 10.867 -24.859 -13.672 1 98.38 177 VAL A O 1
ATOM 1288 N N . GLU A 1 178 ? 12.797 -24.25 -12.797 1 97.44 178 GLU A N 1
ATOM 1289 C CA . GLU A 1 178 ? 13.195 -23.5 -13.984 1 97.44 178 GLU A CA 1
ATOM 1290 C C . GLU A 1 178 ? 13.273 -24.406 -15.211 1 97.44 178 GLU A C 1
ATOM 1292 O O . GLU A 1 178 ? 12.852 -24.016 -16.297 1 97.44 178 GLU A O 1
ATOM 1297 N N . GLU A 1 179 ? 13.844 -25.516 -15.023 1 97.75 179 GLU A N 1
ATOM 1298 C CA . GLU A 1 179 ? 13.984 -26.469 -16.125 1 97.75 179 GLU A CA 1
ATOM 1299 C C . GLU A 1 179 ? 12.625 -26.906 -16.656 1 97.75 179 GLU A C 1
ATOM 1301 O O . GLU A 1 179 ? 12.398 -26.891 -17.859 1 97.75 179 GLU A O 1
ATOM 1306 N N . VAL A 1 180 ? 11.773 -27.281 -15.781 1 98.62 180 VAL A N 1
ATOM 1307 C CA . VAL A 1 180 ? 10.453 -27.75 -16.188 1 98.62 180 VAL A CA 1
ATOM 1308 C C . VAL A 1 180 ? 9.703 -26.641 -16.906 1 98.62 180 VAL A C 1
ATOM 1310 O O . VAL A 1 180 ? 9.156 -26.844 -17.984 1 98.62 180 VAL A O 1
ATOM 1313 N N . LEU A 1 181 ? 9.711 -25.422 -16.359 1 98.31 181 LEU A N 1
ATOM 1314 C CA . LEU A 1 181 ? 8.984 -24.297 -16.953 1 98.31 181 LEU A CA 1
ATOM 1315 C C . LEU A 1 181 ? 9.578 -23.922 -18.312 1 98.31 181 LEU A C 1
ATOM 1317 O O . LEU A 1 181 ? 8.844 -23.719 -19.281 1 98.31 181 LEU A O 1
ATOM 1321 N N . SER A 1 182 ? 10.875 -23.922 -18.406 1 97.56 182 SER A N 1
ATOM 1322 C CA . SER A 1 182 ? 11.539 -23.531 -19.656 1 97.56 182 SER A CA 1
ATOM 1323 C C . SER A 1 182 ? 11.328 -24.594 -20.734 1 97.56 182 SER A C 1
ATOM 1325 O O . SER A 1 182 ? 11.289 -24.266 -21.922 1 97.56 182 SER A O 1
ATOM 1327 N N . SER A 1 183 ? 11.18 -25.812 -20.359 1 98 183 SER A N 1
ATOM 1328 C CA . SER A 1 183 ? 11.023 -26.922 -21.312 1 98 183 SER A CA 1
ATOM 1329 C C . SER A 1 183 ? 9.727 -26.781 -22.094 1 98 183 SER A C 1
ATOM 1331 O O . SER A 1 183 ? 9.562 -27.406 -23.141 1 98 183 SER A O 1
ATOM 1333 N N . THR A 1 184 ? 8.781 -26 -21.641 1 97.38 184 THR A N 1
ATOM 1334 C CA . THR A 1 184 ? 7.512 -25.797 -22.328 1 97.38 184 THR A CA 1
ATOM 1335 C C . THR A 1 184 ? 7.684 -24.891 -23.531 1 97.38 184 THR A C 1
ATOM 1337 O O . THR A 1 184 ? 6.785 -24.781 -24.375 1 97.38 184 THR A O 1
ATOM 1340 N N . GLY A 1 185 ? 8.781 -24.172 -23.609 1 96.62 185 GLY A N 1
ATOM 1341 C CA . GLY A 1 185 ? 9.031 -23.234 -24.703 1 96.62 185 GLY A CA 1
ATOM 1342 C C . GLY A 1 185 ? 8.539 -21.828 -24.391 1 96.62 185 GLY A C 1
ATOM 1343 O O . GLY A 1 185 ? 8.711 -20.922 -25.203 1 96.62 185 GLY A O 1
ATOM 1344 N N . LYS A 1 186 ? 8.008 -21.609 -23.266 1 95.62 186 LYS A N 1
ATOM 1345 C CA . LYS A 1 186 ? 7.504 -20.297 -22.891 1 95.62 186 LYS A CA 1
ATOM 1346 C C . LYS A 1 186 ? 8.57 -19.5 -22.141 1 95.62 186 LYS A C 1
ATOM 1348 O O . LYS A 1 186 ? 9.531 -20.062 -21.625 1 95.62 186 LYS A O 1
ATOM 1353 N N . GLU A 1 187 ? 8.367 -18.156 -22.25 1 95.62 187 GLU A N 1
ATOM 1354 C CA . GLU A 1 187 ? 9.258 -17.297 -21.484 1 95.62 187 GLU A CA 1
ATOM 1355 C C . GLU A 1 187 ? 9.078 -17.5 -19.984 1 95.62 187 GLU A C 1
ATOM 1357 O O . GLU A 1 187 ? 7.949 -17.641 -19.5 1 95.62 187 GLU A O 1
ATOM 1362 N N . VAL A 1 188 ? 10.219 -17.594 -19.297 1 97.12 188 VAL A N 1
ATOM 1363 C CA . VAL A 1 188 ? 10.172 -17.734 -17.844 1 97.12 188 VAL A CA 1
ATOM 1364 C C . VAL A 1 188 ? 10.766 -16.484 -17.203 1 97.12 188 VAL A C 1
ATOM 1366 O O . VAL A 1 188 ? 11.945 -16.188 -17.375 1 97.12 188 VAL A O 1
ATOM 1369 N N . PHE A 1 189 ? 9.922 -15.672 -16.531 1 95.62 189 PHE A N 1
ATOM 1370 C CA . PHE A 1 189 ? 10.367 -14.516 -15.781 1 95.62 189 PHE A CA 1
ATOM 1371 C C . PHE A 1 189 ? 10.625 -14.883 -14.328 1 95.62 189 PHE A C 1
ATOM 1373 O O . PHE A 1 189 ? 9.719 -15.32 -13.617 1 95.62 189 PHE A O 1
ATOM 1380 N N . GLU A 1 190 ? 11.828 -14.781 -13.914 1 95.25 190 GLU A N 1
ATOM 1381 C CA . GLU A 1 190 ? 12.141 -14.969 -12.508 1 95.25 190 GLU A CA 1
ATOM 1382 C C . GLU A 1 190 ? 12.25 -13.625 -11.781 1 95.25 190 GLU A C 1
ATOM 1384 O O . GLU A 1 190 ? 13.203 -12.883 -11.984 1 95.25 190 GLU A O 1
ATOM 1389 N N . LEU A 1 191 ? 11.344 -13.336 -10.914 1 93.38 191 LEU A N 1
ATOM 1390 C CA . LEU A 1 191 ? 11.336 -12.102 -10.133 1 93.38 191 LEU A CA 1
ATOM 1391 C C . LEU A 1 191 ? 12.258 -12.219 -8.922 1 93.38 191 LEU A C 1
ATOM 1393 O O . LEU A 1 191 ? 12.641 -13.328 -8.539 1 93.38 191 LEU A O 1
ATOM 1397 N N . PRO A 1 192 ? 12.641 -11.109 -8.367 1 88.31 192 PRO A N 1
ATOM 1398 C CA . PRO A 1 192 ? 13.609 -11.148 -7.262 1 88.31 192 PRO A CA 1
ATOM 1399 C C . PRO A 1 192 ? 13.039 -11.805 -6.004 1 88.31 192 PRO A C 1
ATOM 1401 O O . PRO A 1 192 ? 13.781 -12.438 -5.246 1 88.31 192 PRO A O 1
ATOM 1404 N N . HIS A 1 193 ? 11.727 -11.617 -5.773 1 86.88 193 HIS A N 1
ATOM 1405 C CA . HIS A 1 193 ? 11.117 -12.109 -4.539 1 86.88 193 HIS A CA 1
ATOM 1406 C C . HIS A 1 193 ? 9.797 -12.812 -4.824 1 86.88 193 HIS A C 1
ATOM 1408 O O . HIS A 1 193 ? 9.039 -12.391 -5.695 1 86.88 193 HIS A O 1
ATOM 1414 N N . VAL A 1 194 ? 9.547 -13.844 -3.977 1 87.81 194 VAL A N 1
ATOM 1415 C CA . VAL A 1 194 ? 8.328 -14.625 -4.148 1 87.81 194 VAL A CA 1
ATOM 1416 C C . VAL A 1 194 ? 7.105 -13.742 -3.906 1 87.81 194 VAL A C 1
ATOM 1418 O O . VAL A 1 194 ? 6.047 -13.961 -4.496 1 87.81 194 VAL A O 1
ATOM 1421 N N . GLU A 1 195 ? 7.242 -12.656 -3.127 1 81.56 195 GLU A N 1
ATOM 1422 C CA . GLU A 1 195 ? 6.141 -11.758 -2.787 1 81.56 195 GLU A CA 1
ATOM 1423 C C . GLU A 1 195 ? 5.637 -11.016 -4.02 1 81.56 195 GLU A C 1
ATOM 1425 O O . GLU A 1 195 ? 4.488 -10.57 -4.055 1 81.56 195 GLU A O 1
ATOM 1430 N N . LEU A 1 196 ? 6.457 -10.969 -5.031 1 88.69 196 LEU A N 1
ATOM 1431 C CA . LEU A 1 196 ? 6.129 -10.18 -6.215 1 88.69 196 LEU A CA 1
ATOM 1432 C C . LEU A 1 196 ? 5.348 -11.016 -7.223 1 88.69 196 LEU A C 1
ATOM 1434 O O . LEU A 1 196 ? 4.715 -10.469 -8.133 1 88.69 196 LEU A O 1
ATOM 1438 N N . VAL A 1 197 ? 5.375 -12.273 -7.062 1 90.81 197 VAL A N 1
ATOM 1439 C CA . VAL A 1 197 ? 4.844 -13.148 -8.102 1 90.81 197 VAL A CA 1
ATOM 1440 C C . VAL A 1 197 ? 3.336 -12.945 -8.234 1 90.81 197 VAL A C 1
ATOM 1442 O O . VAL A 1 197 ? 2.818 -12.773 -9.336 1 90.81 197 VAL A O 1
ATOM 1445 N N . SER A 1 198 ? 2.654 -12.883 -7.094 1 85.75 198 SER A N 1
ATOM 1446 C CA . SER A 1 198 ? 1.207 -12.703 -7.145 1 85.75 198 SER A CA 1
ATOM 1447 C C . SER A 1 198 ? 0.846 -11.289 -7.602 1 85.75 198 SER A C 1
ATOM 1449 O O . SER A 1 198 ? -0.131 -11.102 -8.328 1 85.75 198 SER A O 1
ATOM 1451 N N . VAL A 1 199 ? 1.623 -10.344 -7.199 1 87.44 199 VAL A N 1
ATOM 1452 C CA . VAL A 1 199 ? 1.376 -8.945 -7.527 1 87.44 199 VAL A CA 1
ATOM 1453 C C . VAL A 1 199 ? 1.507 -8.742 -9.039 1 87.44 199 VAL A C 1
ATOM 1455 O O . VAL A 1 199 ? 0.71 -8.016 -9.641 1 87.44 199 VAL A O 1
ATOM 1458 N N . VAL A 1 200 ? 2.432 -9.453 -9.656 1 90.69 200 VAL A N 1
ATOM 1459 C CA . VAL A 1 200 ? 2.723 -9.289 -11.078 1 90.69 200 VAL A CA 1
ATOM 1460 C C . VAL A 1 200 ? 1.884 -10.266 -11.891 1 90.69 200 VAL A C 1
ATOM 1462 O O . VAL A 1 200 ? 1.396 -9.922 -12.977 1 90.69 200 VAL A O 1
ATOM 1465 N N . GLY A 1 201 ? 1.609 -11.367 -11.328 1 89.31 201 GLY A N 1
ATOM 1466 C CA . GLY A 1 201 ? 1.062 -12.445 -12.141 1 89.31 201 GLY A CA 1
ATOM 1467 C C . GLY A 1 201 ? -0.444 -12.578 -12.016 1 89.31 201 GLY A C 1
ATOM 1468 O O . GLY A 1 201 ? -1.103 -13.109 -12.906 1 89.31 201 GLY A O 1
ATOM 1469 N N . ASP A 1 202 ? -1.062 -12.156 -10.93 1 85.25 202 ASP A N 1
ATOM 1470 C CA . ASP A 1 202 ? -2.479 -12.375 -10.664 1 85.25 202 ASP A CA 1
ATOM 1471 C C . ASP A 1 202 ? -3.332 -11.242 -11.242 1 85.25 202 ASP A C 1
ATOM 1473 O O . ASP A 1 202 ? -2.834 -10.414 -12 1 85.25 202 ASP A O 1
ATOM 1477 N N . LEU A 1 203 ? -4.633 -11.305 -10.875 1 83.69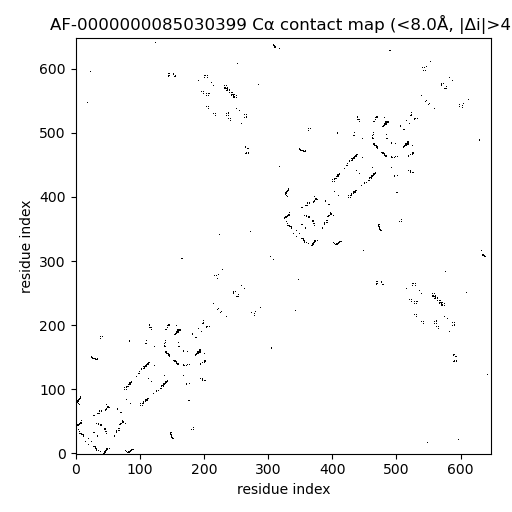 203 LEU A N 1
ATOM 1478 C CA . LEU A 1 203 ? -5.582 -10.289 -11.32 1 83.69 203 LEU A CA 1
ATOM 1479 C C . LEU A 1 203 ? -5.102 -8.891 -10.938 1 83.69 203 LEU A C 1
ATOM 1481 O O . LEU A 1 203 ? -5.41 -7.918 -11.625 1 83.69 203 LEU A O 1
ATOM 1485 N N . SER A 1 204 ? -4.254 -8.844 -9.922 1 86.69 204 SER A N 1
ATOM 1486 C CA . SER A 1 204 ? -3.865 -7.559 -9.344 1 86.69 204 SER A CA 1
ATOM 1487 C C . SER A 1 204 ? -2.889 -6.82 -10.25 1 86.69 204 SER A C 1
ATOM 1489 O O . SER A 1 204 ? -2.561 -5.656 -10 1 86.69 204 SER A O 1
ATOM 1491 N N . VAL A 1 205 ? -2.453 -7.504 -11.336 1 91.25 205 VAL A N 1
ATOM 1492 C CA . VAL A 1 205 ? -1.575 -6.824 -12.289 1 91.25 205 VAL A CA 1
ATOM 1493 C C . VAL A 1 205 ? -2.275 -5.586 -12.844 1 91.25 205 VAL A C 1
ATOM 1495 O O . VAL A 1 205 ? -1.624 -4.594 -13.18 1 91.25 205 VAL A O 1
ATOM 1498 N N . VAL A 1 206 ? -3.648 -5.648 -12.922 1 89 206 VAL A N 1
ATOM 1499 C CA . VAL A 1 206 ? -4.438 -4.508 -13.375 1 89 206 VAL A CA 1
ATOM 1500 C C . VAL A 1 206 ? -4.246 -3.336 -12.414 1 89 206 VAL A C 1
ATOM 1502 O O . VAL A 1 206 ? -3.982 -2.211 -12.844 1 89 206 VAL A O 1
ATOM 1505 N N . LEU A 1 207 ? -4.352 -3.605 -11.133 1 93.75 207 LEU A N 1
ATOM 1506 C CA . LEU A 1 207 ? -4.125 -2.596 -10.102 1 93.75 207 LEU A CA 1
ATOM 1507 C C . LEU A 1 207 ? -2.672 -2.129 -10.109 1 93.75 207 LEU A C 1
ATOM 1509 O O . LEU A 1 207 ? -2.4 -0.929 -10.008 1 93.75 207 LEU A O 1
ATOM 1513 N N . LEU A 1 208 ? -1.752 -3.08 -10.227 1 94.88 208 LEU A N 1
ATOM 1514 C CA . LEU A 1 208 ? -0.323 -2.785 -10.219 1 94.88 208 LEU A CA 1
ATOM 1515 C C . LEU A 1 208 ? 0.031 -1.774 -11.297 1 94.88 208 LEU A C 1
ATOM 1517 O O . LEU A 1 208 ? 0.69 -0.77 -11.023 1 94.88 208 LEU A O 1
ATOM 1521 N N . LYS A 1 209 ? -0.379 -2.027 -12.5 1 92.81 209 LYS A N 1
ATOM 1522 C CA . LYS A 1 209 ? -0.062 -1.152 -13.625 1 92.81 209 LYS A CA 1
ATOM 1523 C C . LYS A 1 209 ? -0.577 0.264 -13.383 1 92.81 209 LYS A C 1
ATOM 1525 O O . LYS A 1 209 ? 0.139 1.239 -13.617 1 92.81 209 LYS A O 1
ATOM 1530 N N . ARG A 1 210 ? -1.776 0.389 -12.883 1 92.56 210 ARG A N 1
ATOM 1531 C CA . ARG A 1 210 ? -2.379 1.696 -12.633 1 92.56 210 ARG A CA 1
ATOM 1532 C C . ARG A 1 210 ? -1.677 2.418 -11.492 1 92.56 210 ARG A C 1
ATOM 1534 O O . ARG A 1 210 ? -1.522 3.641 -11.523 1 92.56 210 ARG A O 1
ATOM 1541 N N . VAL A 1 211 ? -1.305 1.703 -10.469 1 95.31 211 VAL A N 1
ATOM 1542 C CA . VAL A 1 211 ? -0.625 2.322 -9.336 1 95.31 211 VAL A CA 1
ATOM 1543 C C . VAL A 1 211 ? 0.761 2.801 -9.766 1 95.31 211 VAL A C 1
ATOM 1545 O O . VAL A 1 211 ? 1.222 3.857 -9.328 1 95.31 211 VAL A O 1
ATOM 1548 N N . ILE A 1 212 ? 1.447 2.023 -10.633 1 93.75 212 ILE A N 1
ATOM 1549 C CA . ILE A 1 212 ? 2.738 2.449 -11.164 1 93.75 212 ILE A CA 1
ATOM 1550 C C . ILE A 1 212 ? 2.578 3.773 -11.906 1 93.75 212 ILE A C 1
ATOM 1552 O O . ILE A 1 212 ? 3.371 4.699 -11.719 1 93.75 212 ILE A O 1
ATOM 1556 N N . GLU A 1 213 ? 1.528 3.879 -12.688 1 90.31 213 GLU A N 1
ATOM 1557 C CA . GLU A 1 213 ? 1.242 5.121 -13.398 1 90.31 213 GLU A CA 1
ATOM 1558 C C . GLU A 1 213 ? 0.983 6.266 -12.422 1 90.31 213 GLU A C 1
ATOM 1560 O O . GLU A 1 213 ? 1.465 7.383 -12.633 1 90.31 213 GLU A O 1
ATOM 1565 N N . ALA A 1 214 ? 0.229 5.992 -11.406 1 91.94 214 ALA A N 1
ATOM 1566 C CA . ALA A 1 214 ? -0.079 6.988 -10.383 1 91.94 214 ALA A CA 1
ATOM 1567 C C . ALA A 1 214 ? 1.188 7.465 -9.68 1 91.94 214 ALA A C 1
ATOM 1569 O O . ALA A 1 214 ? 1.345 8.656 -9.406 1 91.94 214 ALA A O 1
ATOM 1570 N N . LEU A 1 215 ? 2.107 6.547 -9.375 1 92.75 215 LEU A N 1
ATOM 1571 C CA . LEU A 1 215 ? 3.363 6.883 -8.711 1 92.75 215 LEU A CA 1
ATOM 1572 C C . LEU A 1 215 ? 4.215 7.793 -9.594 1 92.75 215 LEU A C 1
ATOM 1574 O O . LEU A 1 215 ? 4.801 8.766 -9.109 1 92.75 215 LEU A O 1
ATOM 1578 N N . LYS A 1 216 ? 4.273 7.465 -10.859 1 87.31 216 LYS A N 1
ATOM 1579 C CA . LYS A 1 216 ? 5.02 8.305 -11.797 1 87.31 216 LYS A CA 1
ATOM 1580 C C . LYS A 1 216 ? 4.441 9.711 -11.852 1 87.31 216 LYS A C 1
ATOM 1582 O O . LYS A 1 216 ? 5.184 10.695 -11.844 1 87.31 216 LYS A O 1
ATOM 1587 N N . GLU A 1 217 ? 3.135 9.805 -11.859 1 83.81 217 GLU A N 1
ATOM 1588 C CA . GLU A 1 217 ? 2.473 11.109 -11.852 1 83.81 217 GLU A CA 1
ATOM 1589 C C . GLU A 1 217 ? 2.764 11.867 -10.562 1 83.81 217 GLU A C 1
ATOM 1591 O O . GLU A 1 217 ? 3.023 13.07 -10.586 1 83.81 217 GLU A O 1
ATOM 1596 N N . PHE A 1 218 ? 2.699 11.148 -9.477 1 89.94 218 PHE A N 1
ATOM 1597 C CA . PHE A 1 218 ? 2.941 11.75 -8.172 1 89.94 218 PHE A CA 1
ATOM 1598 C C . PHE A 1 218 ? 4.336 12.367 -8.109 1 89.94 218 PHE A C 1
ATOM 1600 O O . PHE A 1 218 ? 4.535 13.391 -7.461 1 89.94 218 PHE A O 1
ATOM 1607 N N . CYS A 1 219 ? 5.27 11.789 -8.781 1 84.69 219 CYS A N 1
ATOM 1608 C CA . CYS A 1 219 ? 6.637 12.297 -8.781 1 84.69 219 CYS A CA 1
ATOM 1609 C C . CYS A 1 219 ? 6.695 13.703 -9.359 1 84.69 219 CYS A C 1
ATOM 1611 O O . CYS A 1 219 ? 7.645 14.445 -9.109 1 84.69 219 CYS A O 1
ATOM 1613 N N . ALA A 1 220 ? 5.676 14.109 -10.062 1 77 220 ALA A N 1
ATOM 1614 C CA . ALA A 1 220 ? 5.625 15.453 -10.625 1 77 220 ALA A CA 1
ATOM 1615 C C . ALA A 1 220 ? 5.621 16.516 -9.531 1 77 220 ALA A C 1
ATOM 1617 O O . ALA A 1 220 ? 5.957 17.672 -9.773 1 77 220 ALA A O 1
ATOM 1618 N N . VAL A 1 221 ? 5.305 16.109 -8.305 1 79.38 221 VAL A N 1
ATOM 1619 C CA . VAL A 1 221 ? 5.246 17.062 -7.203 1 79.38 221 VAL A CA 1
ATOM 1620 C C . VAL A 1 221 ? 6.648 17.578 -6.887 1 79.38 221 VAL A C 1
ATOM 1622 O O . VAL A 1 221 ? 6.805 18.562 -6.152 1 79.38 221 VAL A O 1
ATOM 1625 N N . LYS A 1 222 ? 7.617 16.938 -7.426 1 75.38 222 LYS A N 1
ATOM 1626 C CA . LYS A 1 222 ? 8.984 17.438 -7.316 1 75.38 222 LYS A CA 1
ATOM 1627 C C . LYS A 1 222 ? 9.078 18.891 -7.789 1 75.38 222 LYS A C 1
ATOM 1629 O O . LYS A 1 222 ? 9.914 19.656 -7.305 1 75.38 222 LYS A O 1
ATOM 1634 N N . ALA A 1 223 ? 8.18 19.25 -8.656 1 69.75 223 ALA A N 1
ATOM 1635 C CA . ALA A 1 223 ? 8.148 20.609 -9.18 1 69.75 223 ALA A CA 1
ATOM 1636 C C . ALA A 1 223 ? 7.852 21.625 -8.07 1 69.75 223 ALA A C 1
ATOM 1638 O O . ALA A 1 223 ? 8.172 22.797 -8.188 1 69.75 223 ALA A O 1
ATOM 1639 N N . LEU A 1 224 ? 7.312 21.125 -6.973 1 76.88 224 LEU A N 1
ATOM 1640 C CA . LEU A 1 224 ? 6.992 21.984 -5.832 1 76.88 224 LEU A CA 1
ATOM 1641 C C . LEU A 1 224 ? 8.188 22.094 -4.891 1 76.88 224 LEU A C 1
ATOM 1643 O O . LEU A 1 224 ? 8.086 22.719 -3.826 1 76.88 224 LEU A O 1
ATOM 1647 N N . GLY A 1 225 ? 9.305 21.5 -5.32 1 71.81 225 GLY A N 1
ATOM 1648 C CA . GLY A 1 225 ? 10.508 21.594 -4.512 1 71.81 225 GLY A CA 1
ATOM 1649 C C . GLY A 1 225 ? 10.594 20.547 -3.424 1 71.81 225 GLY A C 1
ATOM 1650 O O . GLY A 1 225 ? 11.438 20.641 -2.529 1 71.81 225 GLY A O 1
ATOM 1651 N N . ALA A 1 226 ? 9.703 19.641 -3.432 1 76.62 226 ALA A N 1
ATOM 1652 C CA . ALA A 1 226 ? 9.734 18.578 -2.424 1 76.62 226 ALA A CA 1
ATOM 1653 C C . ALA A 1 226 ? 10.945 17.672 -2.625 1 76.62 226 ALA A C 1
ATOM 1655 O O . ALA A 1 226 ? 11.203 17.203 -3.736 1 76.62 226 ALA A O 1
ATOM 1656 N N . PRO A 1 227 ? 11.727 17.5 -1.543 1 79.25 227 PRO A N 1
ATOM 1657 C CA . PRO A 1 227 ? 12.828 16.547 -1.679 1 79.25 227 PRO A CA 1
ATOM 1658 C C . PRO A 1 227 ? 12.359 15.133 -1.979 1 79.25 227 PRO A C 1
ATOM 1660 O O . PRO A 1 227 ? 11.25 14.75 -1.586 1 79.25 227 PRO A O 1
ATOM 1663 N N . GLN A 1 228 ? 13.195 14.391 -2.66 1 83.88 228 GLN A N 1
ATOM 1664 C CA . GLN A 1 228 ? 12.859 13.031 -3.07 1 83.88 228 GLN A CA 1
ATOM 1665 C C . GLN A 1 228 ? 12.508 12.164 -1.864 1 83.88 228 GLN A C 1
ATOM 1667 O O . GLN A 1 228 ? 11.586 11.344 -1.931 1 83.88 228 GLN A O 1
ATOM 1672 N N . GLU A 1 229 ? 13.203 12.391 -0.781 1 82.25 229 GLU A N 1
ATOM 1673 C CA . GLU A 1 229 ? 12.953 11.609 0.428 1 82.25 229 GLU A CA 1
ATOM 1674 C C . GLU A 1 229 ? 11.523 11.82 0.93 1 82.25 229 GLU A C 1
ATOM 1676 O O . GLU A 1 229 ? 10.875 10.875 1.371 1 82.25 229 GLU A O 1
ATOM 1681 N N . MET A 1 230 ? 11.047 13.016 0.855 1 82.94 230 MET A N 1
ATOM 1682 C CA . MET A 1 230 ? 9.68 13.32 1.272 1 82.94 230 MET A CA 1
ATOM 1683 C C . MET A 1 230 ? 8.664 12.664 0.347 1 82.94 230 MET A C 1
ATOM 1685 O O . MET A 1 230 ? 7.676 12.094 0.81 1 82.94 230 MET A O 1
ATOM 1689 N N . ILE A 1 231 ? 9.008 12.695 -0.944 1 86.81 231 ILE A N 1
ATOM 1690 C CA . ILE A 1 231 ? 8.125 12.109 -1.945 1 86.81 231 ILE A CA 1
ATOM 1691 C C . ILE A 1 231 ? 8.023 10.602 -1.719 1 86.81 231 ILE A C 1
ATOM 1693 O O . ILE A 1 231 ? 6.922 10.047 -1.664 1 86.81 231 ILE A O 1
ATOM 1697 N N . ASP A 1 232 ? 9.156 9.977 -1.526 1 86.88 232 ASP A N 1
ATOM 1698 C CA . ASP A 1 232 ? 9.195 8.539 -1.281 1 86.88 232 ASP A CA 1
ATOM 1699 C C . ASP A 1 232 ? 8.438 8.18 -0.007 1 86.88 232 ASP A C 1
ATOM 1701 O O . ASP A 1 232 ? 7.66 7.223 0.008 1 86.88 232 ASP A O 1
ATOM 1705 N N . ARG A 1 233 ? 8.625 8.969 1.017 1 83.69 233 ARG A N 1
ATOM 1706 C CA . ARG A 1 233 ? 7.988 8.703 2.301 1 83.69 233 ARG A CA 1
ATOM 1707 C C . ARG A 1 233 ? 6.473 8.836 2.201 1 83.69 233 ARG A C 1
ATOM 1709 O O . ARG A 1 233 ? 5.734 7.992 2.715 1 83.69 233 ARG A O 1
ATOM 1716 N N . GLN A 1 234 ? 6.062 9.836 1.559 1 86.19 234 GLN A N 1
ATOM 1717 C CA . GLN A 1 234 ? 4.625 10.062 1.428 1 86.19 234 GLN A CA 1
ATOM 1718 C C . GLN A 1 234 ? 3.973 8.969 0.584 1 86.19 234 GLN A C 1
ATOM 1720 O O . GLN A 1 234 ? 2.871 8.516 0.896 1 86.19 234 GLN A O 1
ATOM 1725 N N . ALA A 1 235 ? 4.691 8.562 -0.478 1 90.06 235 ALA A N 1
ATOM 1726 C CA . ALA A 1 235 ? 4.176 7.477 -1.306 1 90.06 235 ALA A CA 1
ATOM 1727 C C . ALA A 1 235 ? 4.051 6.188 -0.501 1 90.06 235 ALA A C 1
ATOM 1729 O O . ALA A 1 235 ? 3.008 5.531 -0.524 1 90.06 235 ALA A O 1
ATOM 1730 N N . MET A 1 236 ? 5.117 5.879 0.228 1 86.94 236 MET A N 1
ATOM 1731 C CA . MET A 1 236 ? 5.148 4.668 1.048 1 86.94 236 MET A CA 1
ATOM 1732 C C . MET A 1 236 ? 4.027 4.684 2.082 1 86.94 236 MET A C 1
ATOM 1734 O O . MET A 1 236 ? 3.281 3.713 2.207 1 86.94 236 MET A O 1
ATOM 1738 N N . MET A 1 237 ? 3.842 5.805 2.77 1 84 237 MET A N 1
ATOM 1739 C CA . MET A 1 237 ? 2.842 5.918 3.826 1 84 237 MET A CA 1
ATOM 1740 C C . MET A 1 237 ? 1.432 5.824 3.254 1 84 237 MET A C 1
ATOM 1742 O O . MET A 1 237 ? 0.555 5.195 3.848 1 84 237 MET A O 1
ATOM 1746 N N . THR A 1 238 ? 1.252 6.422 2.123 1 88.31 238 THR A N 1
ATOM 1747 C CA . THR A 1 238 ? -0.062 6.391 1.489 1 88.31 238 THR A CA 1
ATOM 1748 C C . THR A 1 238 ? -0.453 4.965 1.123 1 88.31 238 THR A C 1
ATOM 1750 O O . THR A 1 238 ? -1.521 4.488 1.512 1 88.31 238 THR A O 1
ATOM 1753 N N . LEU A 1 239 ? 0.438 4.246 0.471 1 89.5 239 LEU A N 1
ATOM 1754 C CA . LEU A 1 239 ? 0.139 2.885 0.037 1 89.5 239 LEU A CA 1
ATOM 1755 C C . LEU A 1 239 ? -0.022 1.955 1.235 1 89.5 239 LEU A C 1
ATOM 1757 O O . LEU A 1 239 ? -0.921 1.111 1.256 1 89.5 239 LEU A O 1
ATOM 1761 N N . ALA A 1 240 ? 0.81 2.117 2.199 1 84.25 240 ALA A N 1
ATOM 1762 C CA . ALA A 1 240 ? 0.715 1.303 3.408 1 84.25 240 ALA A CA 1
ATOM 1763 C C . ALA A 1 240 ? -0.607 1.545 4.129 1 84.25 240 ALA A C 1
ATOM 1765 O O . ALA A 1 240 ? -1.253 0.599 4.586 1 84.25 240 ALA A O 1
ATOM 1766 N N . THR A 1 241 ? -1.001 2.803 4.258 1 82.81 241 THR A N 1
ATOM 1767 C CA . THR A 1 241 ? -2.246 3.15 4.934 1 82.81 241 THR A CA 1
ATOM 1768 C C . THR A 1 241 ? -3.445 2.572 4.188 1 82.81 241 THR A C 1
ATOM 1770 O O . THR A 1 241 ? -4.348 2.002 4.805 1 82.81 241 THR A O 1
ATOM 1773 N N . LEU A 1 242 ? -3.434 2.666 2.908 1 88.94 242 LEU A N 1
ATOM 1774 C CA . LEU A 1 242 ? -4.535 2.129 2.117 1 88.94 242 LEU A CA 1
ATOM 1775 C C . LEU A 1 242 ? -4.605 0.611 2.24 1 88.94 242 LEU A C 1
ATOM 1777 O O . LEU A 1 242 ? -5.695 0.043 2.365 1 88.94 242 LEU A O 1
ATOM 1781 N N . ALA A 1 243 ? -3.414 -0.04 2.195 1 85.56 243 ALA A N 1
ATOM 1782 C CA . ALA A 1 243 ? -3.379 -1.487 2.395 1 85.56 243 ALA A CA 1
ATOM 1783 C C . ALA A 1 243 ? -3.984 -1.869 3.742 1 85.56 243 ALA A C 1
ATOM 1785 O O . ALA A 1 243 ? -4.77 -2.818 3.832 1 85.56 243 ALA A O 1
ATOM 1786 N N . ALA A 1 244 ? -3.672 -1.052 4.746 1 79.75 244 ALA A N 1
ATOM 1787 C CA . ALA A 1 244 ? -4.184 -1.312 6.09 1 79.75 244 ALA A CA 1
ATOM 1788 C C . ALA A 1 244 ? -5.699 -1.139 6.141 1 79.75 244 ALA A C 1
ATOM 1790 O O . ALA A 1 244 ? -6.398 -1.913 6.801 1 79.75 244 ALA A O 1
ATOM 1791 N N . LEU A 1 245 ? -6.238 -0.162 5.488 1 81.56 245 LEU A N 1
ATOM 1792 C CA . LEU A 1 245 ? -7.676 0.078 5.465 1 81.56 245 LEU A CA 1
ATOM 1793 C C . LEU A 1 245 ? -8.406 -1.054 4.75 1 81.56 245 LEU A C 1
ATOM 1795 O O . LEU A 1 245 ? -9.477 -1.483 5.188 1 81.56 245 LEU A O 1
ATOM 1799 N N . ILE A 1 246 ? -7.793 -1.587 3.664 1 86 246 ILE A N 1
ATOM 1800 C CA . ILE A 1 246 ? -8.398 -2.697 2.938 1 86 246 ILE A CA 1
ATOM 1801 C C . ILE A 1 246 ? -8.367 -3.957 3.799 1 86 246 ILE A C 1
ATOM 1803 O O . ILE A 1 246 ? -9.328 -4.73 3.818 1 86 246 ILE A O 1
ATOM 1807 N N . GLU A 1 247 ? -7.258 -4.148 4.445 1 81.5 247 GLU A N 1
ATOM 1808 C CA . GLU A 1 247 ? -7.16 -5.293 5.348 1 81.5 247 GLU A CA 1
ATOM 1809 C C . GLU A 1 247 ? -8.266 -5.262 6.398 1 81.5 247 GLU A C 1
ATOM 1811 O O . GLU A 1 247 ? -8.859 -6.293 6.715 1 81.5 247 GLU A O 1
ATOM 1816 N N . ALA A 1 248 ? -8.609 -4.031 6.895 1 74.69 248 ALA A N 1
ATOM 1817 C CA . ALA A 1 248 ? -9.578 -3.861 7.973 1 74.69 248 ALA A CA 1
ATOM 1818 C C . ALA A 1 248 ? -11.008 -4 7.457 1 74.69 248 ALA A C 1
ATOM 1820 O O . ALA A 1 248 ? -11.859 -4.582 8.125 1 74.69 248 ALA A O 1
ATOM 1821 N N . GLY A 1 249 ? -11.273 -3.561 6.23 1 79.19 249 GLY A N 1
ATOM 1822 C CA . GLY A 1 249 ? -12.672 -3.502 5.832 1 79.19 249 GLY A CA 1
ATOM 1823 C C . GLY A 1 249 ? -12.875 -3.762 4.352 1 79.19 249 GLY A C 1
ATOM 1824 O O . GLY A 1 249 ? -13.961 -3.521 3.818 1 79.19 249 GLY A O 1
ATOM 1825 N N . GLY A 1 250 ? -11.906 -4.227 3.701 1 86.75 250 GLY A N 1
ATOM 1826 C CA . GLY A 1 250 ? -12.023 -4.375 2.258 1 86.75 250 GLY A CA 1
ATOM 1827 C C . GLY A 1 250 ? -11.945 -3.053 1.515 1 86.75 250 GLY A C 1
ATOM 1828 O O . GLY A 1 250 ? -11.828 -1.993 2.133 1 86.75 250 GLY A O 1
ATOM 1829 N N . ILE A 1 251 ? -12.023 -3.143 0.232 1 89.88 251 ILE A N 1
ATOM 1830 C CA . ILE A 1 251 ? -12.008 -1.949 -0.607 1 89.88 251 ILE A CA 1
ATOM 1831 C C . ILE A 1 251 ? -13.211 -1.065 -0.273 1 89.88 251 ILE A C 1
ATOM 1833 O O . ILE A 1 251 ? -13.086 0.16 -0.208 1 89.88 251 ILE A O 1
ATOM 1837 N N . GLY A 1 252 ? -14.375 -1.713 -0.076 1 85.81 252 GLY A N 1
ATOM 1838 C CA . GLY A 1 252 ? -15.547 -0.958 0.329 1 85.81 252 GLY A CA 1
ATOM 1839 C C . GLY A 1 252 ? -15.336 -0.172 1.61 1 85.81 252 GLY A C 1
ATOM 1840 O O . GLY A 1 252 ? -15.68 1.01 1.684 1 85.81 252 GLY A O 1
ATOM 1841 N N . GLY A 1 253 ? -14.766 -0.828 2.652 1 82.81 253 GLY A N 1
ATOM 1842 C CA . GLY A 1 253 ? -14.477 -0.157 3.908 1 82.81 253 GLY A CA 1
ATOM 1843 C C . GLY A 1 253 ? -13.516 1.01 3.75 1 82.81 253 GLY A C 1
ATOM 1844 O O . GLY A 1 253 ? -13.695 2.055 4.379 1 82.81 253 GLY A O 1
ATOM 1845 N N . LEU A 1 254 ? -12.5 0.804 2.902 1 88.06 254 LEU A N 1
ATOM 1846 C CA . LEU A 1 254 ? -11.562 1.876 2.598 1 88.06 254 LEU A CA 1
ATOM 1847 C C . LEU A 1 254 ? -12.281 3.09 2.023 1 88.06 254 LEU A C 1
ATOM 1849 O O . LEU A 1 254 ? -12.094 4.215 2.492 1 88.06 254 LEU A O 1
ATOM 1853 N N . LEU A 1 255 ? -13.148 2.879 1.069 1 86.06 255 LEU A N 1
ATOM 1854 C CA . LEU A 1 255 ? -13.836 3.973 0.392 1 86.06 255 LEU A CA 1
ATOM 1855 C C . LEU A 1 255 ? -14.773 4.695 1.348 1 86.06 255 LEU A C 1
ATOM 1857 O O . LEU A 1 255 ? -14.93 5.918 1.267 1 86.06 255 LEU A O 1
ATOM 1861 N N . GLU A 1 256 ? -15.305 3.955 2.293 1 81.06 256 GLU A N 1
ATOM 1862 C CA . GLU A 1 256 ? -16.203 4.551 3.273 1 81.06 256 GLU A CA 1
ATOM 1863 C C . GLU A 1 256 ? -15.445 5.379 4.301 1 81.06 256 GLU A C 1
ATOM 1865 O O . GLU A 1 256 ? -15.961 6.371 4.82 1 81.06 256 GLU A O 1
ATOM 1870 N N . THR A 1 257 ? -14.289 4.934 4.59 1 84.62 257 THR A N 1
ATOM 1871 C CA . THR A 1 257 ? -13.477 5.578 5.621 1 84.62 257 THR A CA 1
ATOM 1872 C C . THR A 1 257 ? -12.922 6.906 5.113 1 84.62 257 THR A C 1
ATOM 1874 O O . THR A 1 257 ? -12.766 7.855 5.883 1 84.62 257 THR A O 1
ATOM 1877 N N . LEU A 1 258 ? -12.633 6.922 3.824 1 85.94 258 LEU A N 1
ATOM 1878 C CA . LEU A 1 258 ? -12.039 8.117 3.242 1 85.94 258 LEU A CA 1
ATOM 1879 C C . LEU A 1 258 ? -13.094 9.188 2.986 1 85.94 258 LEU A C 1
ATOM 1881 O O . LEU A 1 258 ? -14.211 8.867 2.561 1 85.94 258 LEU A O 1
ATOM 1885 N N . ASP A 1 259 ? -12.828 10.336 3.422 1 86.56 259 ASP A N 1
ATOM 1886 C CA . ASP A 1 259 ? -13.719 11.484 3.248 1 86.56 259 ASP A CA 1
ATOM 1887 C C . ASP A 1 259 ? -13.492 12.148 1.894 1 86.56 259 ASP A C 1
ATOM 1889 O O . ASP A 1 259 ? -12.523 12.883 1.712 1 86.56 259 ASP A O 1
ATOM 1893 N N . GLU A 1 260 ? -14.469 11.906 0.989 1 86.75 260 GLU A N 1
ATOM 1894 C CA . GLU A 1 260 ? -14.312 12.398 -0.378 1 86.75 260 GLU A CA 1
ATOM 1895 C C . GLU A 1 260 ? -14.234 13.922 -0.414 1 86.75 260 GLU A C 1
ATOM 1897 O O . GLU A 1 260 ? -13.508 14.492 -1.227 1 86.75 260 GLU A O 1
ATOM 1902 N N . GLU A 1 261 ? -14.984 14.539 0.427 1 89 261 GLU A N 1
ATOM 1903 C CA . GLU A 1 261 ? -14.969 16 0.462 1 89 261 GLU A CA 1
ATOM 1904 C C . GLU A 1 261 ? -13.625 16.531 0.945 1 89 261 GLU A C 1
ATOM 1906 O O . GLU A 1 261 ? -13.094 17.5 0.395 1 89 261 GLU A O 1
ATOM 1911 N N . ALA A 1 262 ? -13.055 15.867 1.989 1 91.44 262 ALA A N 1
ATOM 1912 C CA . ALA A 1 262 ? -11.734 16.25 2.479 1 91.44 262 ALA A CA 1
ATOM 1913 C C . ALA A 1 262 ? -10.672 16.047 1.403 1 91.44 262 ALA A C 1
ATOM 1915 O O . ALA A 1 262 ? -9.789 16.891 1.225 1 91.44 262 ALA A O 1
ATOM 1916 N N . ILE A 1 263 ? -10.789 14.945 0.676 1 92.25 263 ILE A N 1
ATOM 1917 C CA . ILE A 1 263 ? -9.852 14.633 -0.4 1 92.25 263 ILE A CA 1
ATOM 1918 C C . ILE A 1 263 ? -9.938 15.711 -1.479 1 92.25 263 ILE A C 1
ATOM 1920 O O . ILE A 1 263 ? -8.914 16.219 -1.939 1 92.25 263 ILE A O 1
ATOM 1924 N N . GLU A 1 264 ? -11.148 16.109 -1.814 1 89.31 264 GLU A N 1
ATOM 1925 C CA . GLU A 1 264 ? -11.336 17.125 -2.85 1 89.31 264 GLU A CA 1
ATOM 1926 C C . GLU A 1 264 ? -10.805 18.484 -2.396 1 89.31 264 GLU A C 1
ATOM 1928 O O . GLU A 1 264 ? -10.211 19.219 -3.188 1 89.31 264 GLU A O 1
ATOM 1933 N N . ALA A 1 265 ? -11.031 18.781 -1.156 1 88.25 265 ALA A N 1
ATOM 1934 C CA . ALA A 1 265 ? -10.547 20.047 -0.609 1 88.25 265 ALA A CA 1
ATOM 1935 C C . ALA A 1 265 ? -9.023 20.125 -0.678 1 88.25 265 ALA A C 1
ATOM 1937 O O . ALA A 1 265 ? -8.461 21.172 -1.016 1 88.25 265 ALA A O 1
ATOM 1938 N N . SER A 1 266 ? -8.383 19.078 -0.351 1 90.31 266 SER A N 1
ATOM 1939 C CA . SER A 1 266 ? -6.926 19.016 -0.396 1 90.31 266 SER A CA 1
ATOM 1940 C C . SER A 1 266 ? -6.418 18.984 -1.833 1 90.31 266 SER A C 1
ATOM 1942 O O . SER A 1 266 ? -5.5 19.719 -2.191 1 90.31 266 SER A O 1
ATOM 1944 N N . TYR A 1 267 ? -7.027 18.172 -2.686 1 89.25 267 TYR A N 1
ATOM 1945 C CA . TYR A 1 267 ? -6.566 17.984 -4.055 1 89.25 267 TYR A CA 1
ATOM 1946 C C . TYR A 1 267 ? -6.695 19.266 -4.867 1 89.25 267 TYR A C 1
ATOM 1948 O O . TYR A 1 267 ? -5.855 19.547 -5.723 1 89.25 267 TYR A O 1
ATOM 1956 N N . SER A 1 268 ? -7.73 20.016 -4.645 1 83.88 268 SER A N 1
ATOM 1957 C CA . SER A 1 268 ? -7.957 21.234 -5.395 1 83.88 268 SER A CA 1
ATOM 1958 C C . SER A 1 268 ? -6.789 22.203 -5.242 1 83.88 268 SER A C 1
ATOM 1960 O O . SER A 1 268 ? -6.543 23.031 -6.117 1 83.88 268 SER A O 1
ATOM 1962 N N . ASN A 1 269 ? -6.047 22.078 -4.152 1 82.44 269 ASN A N 1
ATOM 1963 C CA . ASN A 1 269 ? -4.871 22.922 -3.916 1 82.44 269 ASN A CA 1
ATOM 1964 C C . ASN A 1 269 ? -3.656 22.406 -4.688 1 82.44 269 ASN A C 1
ATOM 1966 O O . ASN A 1 269 ? -2.693 23.141 -4.898 1 82.44 269 ASN A O 1
ATOM 1970 N N . MET A 1 270 ? -3.674 21.172 -5.059 1 80.62 270 MET A N 1
ATOM 1971 C CA . MET A 1 270 ? -2.531 20.531 -5.715 1 80.62 270 MET A CA 1
ATOM 1972 C C . MET A 1 270 ? -2.711 20.531 -7.23 1 80.62 270 MET A C 1
ATOM 1974 O O . MET A 1 270 ? -1.729 20.531 -7.977 1 80.62 270 MET A O 1
ATOM 1978 N N . GLU A 1 271 ? -3.926 20.594 -7.688 1 78.06 271 GLU A N 1
ATOM 1979 C CA . GLU A 1 271 ? -4.289 20.406 -9.094 1 78.06 271 GLU A CA 1
ATOM 1980 C C . GLU A 1 271 ? -3.533 21.391 -9.992 1 78.06 271 GLU A C 1
ATOM 1982 O O . GLU A 1 271 ? -2.973 20.984 -11.016 1 78.06 271 GLU A O 1
ATOM 1987 N N . PRO A 1 272 ? -3.396 22.656 -9.602 1 76 272 PRO A N 1
ATOM 1988 C CA . PRO A 1 272 ? -2.703 23.594 -10.477 1 76 272 PRO A CA 1
ATOM 1989 C C . PRO A 1 272 ? -1.219 23.266 -10.641 1 76 272 PRO A C 1
ATOM 1991 O O . PRO A 1 272 ? -0.568 23.781 -11.555 1 76 272 PRO A O 1
ATOM 1994 N N . PHE A 1 273 ? -0.721 22.547 -9.742 1 74.94 273 PHE A N 1
ATOM 1995 C CA . PHE A 1 273 ? 0.711 22.281 -9.766 1 74.94 273 PHE A CA 1
ATOM 1996 C C . PHE A 1 273 ? 0.997 20.953 -10.469 1 74.94 273 PHE A C 1
ATOM 1998 O O . PHE A 1 273 ? 2.135 20.688 -10.859 1 74.94 273 PHE A O 1
ATOM 2005 N N . VAL A 1 274 ? 0.064 20.047 -10.562 1 70.81 274 VAL A N 1
ATOM 2006 C CA . VAL A 1 274 ? 0.319 18.719 -11.102 1 70.81 274 VAL A CA 1
ATOM 2007 C C . VAL A 1 274 ? -0.29 18.609 -12.492 1 70.81 274 VAL A C 1
ATOM 2009 O O . VAL A 1 274 ? 0.106 17.734 -13.281 1 70.81 274 VAL A O 1
ATOM 2012 N N . ASP A 1 275 ? -1.271 19.422 -12.656 1 60 275 ASP A N 1
ATOM 2013 C CA . ASP A 1 275 ? -1.878 19.406 -13.984 1 60 275 ASP A CA 1
ATOM 2014 C C . ASP A 1 275 ? -0.905 19.906 -15.039 1 60 275 ASP A C 1
ATOM 2016 O O . ASP A 1 275 ? -0.406 21.031 -14.945 1 60 275 ASP A O 1
ATOM 2020 N N . GLY A 1 276 ? -0.412 19.094 -15.992 1 53.09 276 GLY A N 1
ATOM 2021 C CA . GLY A 1 276 ? 0.411 19.453 -17.141 1 53.09 276 GLY A CA 1
ATOM 2022 C C . GLY A 1 276 ? 1.896 19.297 -16.875 1 53.09 276 GLY A C 1
ATOM 2023 O O . GLY A 1 276 ? 2.723 19.703 -17.703 1 53.09 276 GLY A O 1
ATOM 2024 N N . VAL A 1 277 ? 2.268 19.234 -15.531 1 50.81 277 VAL A N 1
ATOM 2025 C CA . VAL A 1 277 ? 3.701 19.172 -15.266 1 50.81 277 VAL A CA 1
ATOM 2026 C C . VAL A 1 277 ? 4.281 17.906 -15.914 1 50.81 277 VAL A C 1
ATOM 2028 O O . VAL A 1 277 ? 3.746 16.812 -15.742 1 50.81 277 VAL A O 1
ATOM 2031 N N . GLU A 1 278 ? 4.891 18.188 -17.047 1 46.09 278 GLU A N 1
ATOM 2032 C CA . GLU A 1 278 ? 5.711 17.156 -17.703 1 46.09 278 GLU A CA 1
ATOM 2033 C C . GLU A 1 278 ? 6.711 16.547 -16.719 1 46.09 278 GLU A C 1
ATOM 2035 O O . GLU A 1 278 ? 7.145 17.219 -15.773 1 46.09 278 GLU A O 1
ATOM 2040 N N . GLU A 1 279 ? 6.68 15.172 -16.516 1 44.06 279 GLU A N 1
ATOM 2041 C CA . GLU A 1 279 ? 7.648 14.438 -15.711 1 44.06 279 GLU A CA 1
ATOM 2042 C C . GLU A 1 279 ? 8.992 15.156 -15.68 1 44.06 279 GLU A C 1
ATOM 2044 O O . GLU A 1 279 ? 9.516 15.562 -16.719 1 44.06 279 GLU A O 1
ATOM 2049 N N . PRO A 1 280 ? 9.328 15.82 -14.5 1 36.97 280 PRO A N 1
ATOM 2050 C CA . PRO A 1 280 ? 10.68 16.375 -14.578 1 36.97 280 PRO A CA 1
ATOM 2051 C C . PRO A 1 280 ? 11.664 15.414 -15.258 1 36.97 280 PRO A C 1
ATOM 2053 O O . PRO A 1 280 ? 11.477 14.195 -15.211 1 36.97 280 PRO A O 1
ATOM 2056 N N . GLU A 1 281 ? 12.328 15.883 -16.234 1 33.97 281 GLU A N 1
ATOM 2057 C CA . GLU A 1 281 ? 13.438 15.109 -16.781 1 33.97 281 GLU A CA 1
ATOM 2058 C C . GLU A 1 281 ? 14.195 14.383 -15.68 1 33.97 281 GLU A C 1
ATOM 2060 O O . GLU A 1 281 ? 14.266 14.859 -14.547 1 33.97 281 GLU A O 1
ATOM 2065 N N . GLY A 1 282 ? 14.391 13.078 -15.711 1 35.69 282 GLY A N 1
ATOM 2066 C CA . GLY A 1 282 ? 15.008 11.953 -15.031 1 35.69 282 GLY A CA 1
ATOM 2067 C C . GLY A 1 282 ? 16.219 12.344 -14.219 1 35.69 282 GLY A C 1
ATOM 2068 O O . GLY A 1 282 ? 17.359 12.227 -14.688 1 35.69 282 GLY A O 1
ATOM 2069 N N . GLU A 1 283 ? 16.344 13.617 -13.641 1 30.45 283 GLU A N 1
ATOM 2070 C CA . GLU A 1 283 ? 17.641 13.469 -12.969 1 30.45 283 GLU A CA 1
ATOM 2071 C C . GLU A 1 283 ? 17.625 12.281 -12.016 1 30.45 283 GLU A C 1
ATOM 2073 O O . GLU A 1 283 ? 16.625 12.023 -11.344 1 30.45 283 GLU A O 1
ATOM 2078 N N . PRO A 1 284 ? 18.562 11.367 -12.289 1 28.34 284 PRO A N 1
ATOM 2079 C CA . PRO A 1 284 ? 18.688 10.188 -11.43 1 28.34 284 PRO A CA 1
ATOM 2080 C C . PRO A 1 284 ? 18.641 10.539 -9.945 1 28.34 284 PRO A C 1
ATOM 2082 O O . PRO A 1 284 ? 19.266 11.508 -9.508 1 28.34 284 PRO A O 1
ATOM 2085 N N . VAL A 1 285 ? 17.625 10.531 -9.352 1 30.53 285 VAL A N 1
ATOM 2086 C CA . VAL A 1 285 ? 17.484 10.781 -7.918 1 30.53 285 VAL A CA 1
ATOM 2087 C C . VAL A 1 285 ? 18.578 10.039 -7.152 1 30.53 285 VAL A C 1
ATOM 2089 O O . VAL A 1 285 ? 18.828 8.852 -7.402 1 30.53 285 VAL A O 1
ATOM 2092 N N . GLU A 1 286 ? 19.562 10.828 -6.754 1 25.91 286 GLU A N 1
ATOM 2093 C CA . GLU A 1 286 ? 20.516 10.25 -5.801 1 25.91 286 GLU A CA 1
ATOM 2094 C C . GLU A 1 286 ? 19.797 9.422 -4.746 1 25.91 286 GLU A C 1
ATOM 2096 O O . GLU A 1 286 ? 18.734 9.812 -4.242 1 25.91 286 GLU A O 1
ATOM 2101 N N . ARG A 1 287 ? 20.094 8.18 -4.805 1 25.5 287 ARG A N 1
ATOM 2102 C CA . ARG A 1 287 ? 19.656 7.098 -3.932 1 25.5 287 ARG A CA 1
ATOM 2103 C C . ARG A 1 287 ? 19.938 7.422 -2.469 1 25.5 287 ARG A C 1
ATOM 2105 O O . ARG A 1 287 ? 21.062 7.746 -2.109 1 25.5 287 ARG A O 1
ATOM 2112 N N . PHE A 1 288 ? 19.312 8.234 -1.879 1 25.41 288 PHE A N 1
ATOM 2113 C CA . PHE A 1 288 ? 19.562 8.406 -0.454 1 25.41 288 PHE A CA 1
ATOM 2114 C C . PHE A 1 288 ? 19.656 7.059 0.248 1 25.41 288 PHE A C 1
ATOM 2116 O O . PHE A 1 288 ? 18.766 6.215 0.086 1 25.41 288 PHE A O 1
ATOM 2123 N N . VAL A 1 289 ? 21.125 6.613 0.371 1 24.23 289 VAL A N 1
ATOM 2124 C CA . VAL A 1 289 ? 21.438 5.434 1.166 1 24.23 289 VAL A CA 1
ATOM 2125 C C . VAL A 1 289 ? 21.219 5.73 2.646 1 24.23 289 VAL A C 1
ATOM 2127 O O . VAL A 1 289 ? 21.828 6.648 3.199 1 24.23 289 VAL A O 1
ATOM 2130 N N . VAL A 1 290 ? 20.156 5.758 3.139 1 26.12 290 VAL A N 1
ATOM 2131 C CA . VAL A 1 290 ? 20.016 5.824 4.59 1 26.12 290 VAL A CA 1
ATOM 2132 C C . VAL A 1 290 ? 20.75 4.648 5.234 1 26.12 290 VAL A C 1
ATOM 2134 O O . VAL A 1 290 ? 20.422 3.49 4.973 1 26.12 290 VAL A O 1
ATOM 2137 N N . LEU A 1 291 ? 22.125 4.863 5.617 1 23.64 291 LEU A N 1
ATOM 2138 C CA . LEU A 1 291 ? 23.047 3.912 6.238 1 23.64 291 LEU A CA 1
ATOM 2139 C C . LEU A 1 291 ? 22.469 3.389 7.551 1 23.64 291 LEU A C 1
ATOM 2141 O O . LEU A 1 291 ? 21.938 4.16 8.352 1 23.64 291 LEU A O 1
ATOM 2145 N N . PRO A 1 292 ? 22.375 2.008 7.664 1 26.17 292 PRO A N 1
ATOM 2146 C CA . PRO A 1 292 ? 22.188 1.314 8.945 1 26.17 292 PRO A CA 1
ATOM 2147 C C . PRO A 1 292 ? 23.328 1.571 9.93 1 26.17 292 PRO A C 1
ATOM 2149 O O . PRO A 1 292 ? 24.484 1.717 9.516 1 26.17 292 PRO A O 1
ATOM 2152 N N . GLY A 1 293 ? 23.344 2.199 10.875 1 25.5 293 GLY A N 1
ATOM 2153 C CA . GLY A 1 293 ? 24.344 1.939 11.898 1 25.5 293 GLY A CA 1
ATOM 2154 C C . GLY A 1 293 ? 24.75 0.479 11.977 1 25.5 293 GLY A C 1
ATOM 2155 O O . GLY A 1 293 ? 24.312 -0.336 11.164 1 25.5 293 GLY A O 1
ATOM 2156 N N . GLU A 1 294 ? 25.328 -0.186 13.25 1 26.5 294 GLU A N 1
ATOM 2157 C CA . GLU A 1 294 ? 25.844 -1.544 13.375 1 26.5 294 GLU A CA 1
ATOM 2158 C C . GLU A 1 294 ? 24.828 -2.572 12.867 1 26.5 294 GLU A C 1
ATOM 2160 O O . GLU A 1 294 ? 24.25 -3.314 13.664 1 26.5 294 GLU A O 1
ATOM 2165 N N . ALA A 1 295 ? 23.953 -2.363 12.156 1 26.58 295 ALA A N 1
ATOM 2166 C CA . ALA A 1 295 ? 23.172 -3.543 11.805 1 26.58 295 ALA A CA 1
ATOM 2167 C C . ALA A 1 295 ? 24.016 -4.566 11.062 1 26.58 295 ALA A C 1
ATOM 2169 O O . ALA A 1 295 ? 24.562 -4.273 9.992 1 26.58 295 ALA A O 1
ATOM 2170 N N . THR A 1 296 ? 24.812 -5.426 11.852 1 26.2 296 THR A N 1
ATOM 2171 C CA . THR A 1 296 ? 25.484 -6.508 11.133 1 26.2 296 THR A CA 1
ATOM 2172 C C . THR A 1 296 ? 24.531 -7.145 10.125 1 26.2 296 THR A C 1
ATOM 2174 O O . THR A 1 296 ? 23.312 -6.969 10.211 1 26.2 296 THR A O 1
ATOM 2177 N N . ARG A 1 297 ? 24.938 -7.812 9 1 24.56 297 ARG A N 1
ATOM 2178 C CA . ARG A 1 297 ? 24.391 -8.672 7.949 1 24.56 297 ARG A CA 1
ATOM 2179 C C . ARG A 1 297 ? 23.281 -9.57 8.484 1 24.56 297 ARG A C 1
ATOM 2181 O O . ARG A 1 297 ? 22.25 -9.727 7.852 1 24.56 297 ARG A O 1
ATOM 2188 N N . GLU A 1 298 ? 23.531 -10.352 9.477 1 27.17 298 GLU A N 1
ATOM 2189 C CA . GLU A 1 298 ? 22.875 -11.422 10.219 1 27.17 298 GLU A CA 1
ATOM 2190 C C . GLU A 1 298 ? 21.547 -10.945 10.805 1 27.17 298 GLU A C 1
ATOM 2192 O O . GLU A 1 298 ? 20.547 -11.656 10.742 1 27.17 298 GLU A O 1
ATOM 2197 N N . ALA A 1 299 ? 21.625 -9.859 11.422 1 26.06 299 ALA A N 1
ATOM 2198 C CA . ALA A 1 299 ? 20.453 -9.367 12.141 1 26.06 299 ALA A CA 1
ATOM 2199 C C . ALA A 1 299 ? 19.375 -8.914 11.164 1 26.06 299 ALA A C 1
ATOM 2201 O O . ALA A 1 299 ? 18.172 -9.078 11.438 1 26.06 299 ALA A O 1
ATOM 2202 N N . VAL A 1 300 ? 19.562 -8.5 10.039 1 29.3 300 VAL A N 1
ATOM 2203 C CA . VAL A 1 300 ? 18.688 -8.203 8.906 1 29.3 300 VAL A CA 1
ATOM 2204 C C . VAL A 1 300 ? 18.016 -9.477 8.414 1 29.3 300 VAL A C 1
ATOM 2206 O O . VAL A 1 300 ? 16.812 -9.484 8.125 1 29.3 300 VAL A O 1
ATOM 2209 N N . ILE A 1 301 ? 18.547 -10.555 8.25 1 27.98 301 ILE A N 1
ATOM 2210 C CA . ILE A 1 301 ? 18.25 -11.914 7.801 1 27.98 301 ILE A CA 1
ATOM 2211 C C . ILE A 1 301 ? 17.297 -12.578 8.781 1 27.98 301 ILE A C 1
ATOM 2213 O O . ILE A 1 301 ? 16.344 -13.25 8.375 1 27.98 301 ILE A O 1
ATOM 2217 N N . GLU A 1 302 ? 17.578 -12.797 10.047 1 28.19 302 GLU A N 1
ATOM 2218 C CA . GLU A 1 302 ? 16.781 -13.445 11.094 1 28.19 302 GLU A CA 1
ATOM 2219 C C . GLU A 1 302 ? 15.414 -12.805 11.227 1 28.19 302 GLU A C 1
ATOM 2221 O O . GLU A 1 302 ? 14.414 -13.492 11.445 1 28.19 302 GLU A O 1
ATOM 2226 N N . LEU A 1 303 ? 15.195 -11.5 11.273 1 27.67 303 LEU A N 1
ATOM 2227 C CA . LEU A 1 303 ? 13.906 -10.82 11.375 1 27.67 303 LEU A CA 1
ATOM 2228 C C . LEU A 1 303 ? 13.039 -11.117 10.148 1 27.67 303 LEU A C 1
ATOM 2230 O O . LEU A 1 303 ? 11.82 -11.289 10.273 1 27.67 303 LEU A O 1
ATOM 2234 N N . VAL A 1 304 ? 13.227 -11.148 9 1 27.5 304 VAL A N 1
ATOM 2235 C CA . VAL A 1 304 ? 12.453 -11.648 7.867 1 27.5 304 VAL A CA 1
ATOM 2236 C C . VAL A 1 304 ? 12.195 -13.141 8.031 1 27.5 304 VAL A C 1
ATOM 2238 O O . VAL A 1 304 ? 11.125 -13.641 7.668 1 27.5 304 VAL A O 1
ATOM 2241 N N . GLY A 1 305 ? 12.844 -13.906 8.117 1 26.75 305 GLY A N 1
ATOM 2242 C CA . GLY A 1 305 ? 12.742 -15.359 8.227 1 26.75 305 GLY A CA 1
ATOM 2243 C C . GLY A 1 305 ? 11.961 -15.805 9.445 1 26.75 305 GLY A C 1
ATOM 2244 O O . GLY A 1 305 ? 11.164 -16.75 9.375 1 26.75 305 GLY A O 1
ATOM 2245 N N . GLU A 1 306 ? 12.211 -15.758 10.664 1 26.53 306 GLU A N 1
ATOM 2246 C CA . GLU A 1 306 ? 11.445 -16.266 11.797 1 26.53 306 GLU A CA 1
ATOM 2247 C C . GLU A 1 306 ? 10.18 -15.438 12.023 1 26.53 306 GLU A C 1
ATOM 2249 O O . GLU A 1 306 ? 9.125 -15.977 12.367 1 26.53 306 GLU A O 1
ATOM 2254 N N . ARG A 1 307 ? 10.062 -14.062 12.617 1 27.19 307 ARG A N 1
ATOM 2255 C CA . ARG A 1 307 ? 8.758 -13.414 12.742 1 27.19 307 ARG A CA 1
ATOM 2256 C C . ARG A 1 307 ? 8.32 -12.789 11.422 1 27.19 307 ARG A C 1
ATOM 2258 O O . ARG A 1 307 ? 9.156 -12.297 10.656 1 27.19 307 ARG A O 1
ATOM 2265 N N . GLY A 1 308 ? 7.293 -12.992 10.633 1 22.83 308 GLY A N 1
ATOM 2266 C CA . GLY A 1 308 ? 6.648 -12.57 9.398 1 22.83 308 GLY A CA 1
ATOM 2267 C C . GLY A 1 308 ? 6.844 -11.094 9.094 1 22.83 308 GLY A C 1
ATOM 2268 O O . GLY A 1 308 ? 7.457 -10.367 9.883 1 22.83 308 GLY A O 1
ATOM 2269 N N . TRP A 1 309 ? 5.91 -10.453 8.047 1 23.44 309 TRP A N 1
ATOM 2270 C CA . TRP A 1 309 ? 5.805 -9.133 7.426 1 23.44 309 TRP A CA 1
ATOM 2271 C C . TRP A 1 309 ? 5.766 -8.039 8.484 1 23.44 309 TRP A C 1
ATOM 2273 O O . TRP A 1 309 ? 5.328 -6.918 8.211 1 23.44 309 TRP A O 1
ATOM 2283 N N . ARG A 1 310 ? 6.016 -8.258 9.625 1 22.48 310 ARG A N 1
ATOM 2284 C CA . ARG A 1 310 ? 5.652 -7.137 10.484 1 22.48 310 ARG A CA 1
ATOM 2285 C C . ARG A 1 310 ? 6.188 -5.82 9.93 1 22.48 310 ARG A C 1
ATOM 2287 O O . ARG A 1 310 ? 7.09 -5.82 9.086 1 22.48 310 ARG A O 1
ATOM 2294 N N . THR A 1 311 ? 6.289 -4.754 10.891 1 21.67 311 THR A N 1
ATOM 2295 C CA . THR A 1 311 ? 6.141 -3.35 11.258 1 21.67 311 THR A CA 1
ATOM 2296 C C . THR A 1 311 ? 7.352 -2.541 10.805 1 21.67 311 THR A C 1
ATOM 2298 O O . THR A 1 311 ? 8.477 -2.799 11.25 1 21.67 311 THR A O 1
ATOM 2301 N N . VAL A 1 312 ? 7.422 -2.264 9.734 1 25.69 312 VAL A N 1
ATOM 2302 C CA . VAL A 1 312 ? 8.414 -1.228 9.469 1 25.69 312 VAL A CA 1
ATOM 2303 C C . VAL A 1 312 ? 8.125 0.001 10.32 1 25.69 312 VAL A C 1
ATOM 2305 O O . VAL A 1 312 ? 8.758 1.044 10.164 1 25.69 312 VAL A O 1
ATOM 2308 N N . ARG A 1 313 ? 7.289 0.054 11.312 1 25.12 313 ARG A N 1
ATOM 2309 C CA . ARG A 1 313 ? 7.781 1.138 12.156 1 25.12 313 ARG A CA 1
ATOM 2310 C C . ARG A 1 313 ? 9.227 0.888 12.586 1 25.12 313 ARG A C 1
ATOM 2312 O O . ARG A 1 313 ? 9.711 -0.246 12.523 1 25.12 313 ARG A O 1
ATOM 2319 N N . MET A 1 314 ? 9.375 1.577 13.531 1 23.55 314 MET A N 1
ATOM 2320 C CA . MET A 1 314 ? 9.539 2.535 14.617 1 23.55 314 MET A CA 1
ATOM 2321 C C . MET A 1 314 ? 10.039 1.84 15.883 1 23.55 314 MET A C 1
ATOM 2323 O O . MET A 1 314 ? 9.234 1.345 16.688 1 23.55 314 MET A O 1
ATOM 2327 N N . ARG A 1 315 ? 10.734 0.726 15.727 1 25.39 315 ARG A N 1
ATOM 2328 C CA . ARG A 1 315 ? 11.266 0.394 17.047 1 25.39 315 ARG A CA 1
ATOM 2329 C C . ARG A 1 315 ? 12.078 1.553 17.609 1 25.39 315 ARG A C 1
ATOM 2331 O O . ARG A 1 315 ? 12.812 1.382 18.578 1 25.39 315 ARG A O 1
ATOM 2338 N N . ALA A 1 316 ? 12.188 2.621 17.094 1 24.64 316 ALA A N 1
ATOM 2339 C CA . ALA A 1 316 ? 12.562 3.424 18.266 1 24.64 316 ALA A CA 1
ATOM 2340 C C . ALA A 1 316 ? 11.586 3.201 19.422 1 24.64 316 ALA A C 1
ATOM 2342 O O . ALA A 1 316 ? 12 3.131 20.578 1 24.64 316 ALA A O 1
ATOM 2343 N N . TRP A 1 317 ? 10.242 3.156 19.281 1 23.44 317 TRP A N 1
ATOM 2344 C CA . TRP A 1 317 ? 9.625 3.457 20.562 1 23.44 317 TRP A CA 1
ATOM 2345 C C . TRP A 1 317 ? 9.469 2.193 21.406 1 23.44 317 TRP A C 1
ATOM 2347 O O . TRP A 1 317 ? 9.344 2.264 22.625 1 23.44 317 TRP A O 1
ATOM 2357 N N . VAL A 1 318 ? 9.305 0.938 20.781 1 23.7 318 VAL A N 1
ATOM 2358 C CA . VAL A 1 318 ? 8.922 0.005 21.844 1 23.7 318 VAL A CA 1
ATOM 2359 C C . VAL A 1 318 ? 10.156 -0.47 22.594 1 23.7 318 VAL A C 1
ATOM 2361 O O . VAL A 1 318 ? 10.047 -1.125 23.625 1 23.7 318 VAL A O 1
ATOM 2364 N N . ASP A 1 319 ? 11.305 -0.439 22.141 1 24.2 319 ASP A N 1
ATOM 2365 C CA . ASP A 1 319 ? 12.195 -0.804 23.234 1 24.2 319 ASP A CA 1
ATOM 2366 C C . ASP A 1 319 ? 12.016 0.132 24.438 1 24.2 319 ASP A C 1
ATOM 2368 O O . ASP A 1 319 ? 12.547 -0.125 25.516 1 24.2 319 ASP A O 1
ATOM 2372 N N . LEU A 1 320 ? 11.531 1.389 24.281 1 22.22 320 LEU A N 1
ATOM 2373 C CA . LEU A 1 320 ? 11.414 2.199 25.484 1 22.22 320 LEU A CA 1
ATOM 2374 C C . LEU A 1 320 ? 10.336 1.643 26.406 1 22.22 320 LEU A C 1
ATOM 2376 O O . LEU A 1 320 ? 10.281 1.985 27.594 1 22.22 320 LEU A O 1
ATOM 2380 N N . TYR A 1 321 ? 9.266 0.943 25.938 1 22.42 321 TYR A N 1
ATOM 2381 C CA . TYR A 1 321 ? 8.445 0.578 27.078 1 22.42 321 TYR A CA 1
ATOM 2382 C C . TYR A 1 321 ? 8.984 -0.676 27.766 1 22.42 321 TYR A C 1
ATOM 2384 O O . TYR A 1 321 ? 8.5 -1.067 28.828 1 22.42 321 TYR A O 1
ATOM 2392 N N . LYS A 1 322 ? 9.594 -1.569 27.094 1 23.88 322 LYS A N 1
ATOM 2393 C CA . LYS A 1 322 ? 9.836 -2.719 27.953 1 23.88 322 LYS A CA 1
ATOM 2394 C C . LYS A 1 322 ? 10.984 -2.447 28.922 1 23.88 322 LYS A C 1
ATOM 2396 O O . LYS A 1 322 ? 11.484 -3.367 29.578 1 23.88 322 LYS A O 1
ATOM 2401 N N . LYS A 1 323 ? 11.57 -1.271 29.078 1 22.91 323 LYS A N 1
ATOM 2402 C CA . LYS A 1 323 ? 12.367 -1.409 30.297 1 22.91 323 LYS A CA 1
ATOM 2403 C C . LYS A 1 323 ? 11.5 -1.829 31.469 1 22.91 323 LYS A C 1
ATOM 2405 O O . LYS A 1 323 ? 12.016 -2.295 32.5 1 22.91 323 LYS A O 1
ATOM 2410 N N . HIS A 1 324 ? 10.43 -1.419 31.875 1 20.12 324 HIS A N 1
ATOM 2411 C CA . HIS A 1 324 ? 10.203 -2.115 33.156 1 20.12 324 HIS A CA 1
ATOM 2412 C C . HIS A 1 324 ? 9.523 -3.463 32.906 1 20.12 324 HIS A C 1
ATOM 2414 O O . HIS A 1 324 ? 8.57 -3.559 32.125 1 20.12 324 HIS A O 1
ATOM 2420 N N . MET B 1 1 ? -11.148 32.188 23.953 1 92.31 1 MET B N 1
ATOM 2421 C CA . MET B 1 1 ? -9.836 32.688 23.562 1 92.31 1 MET B CA 1
ATOM 2422 C C . MET B 1 1 ? -8.734 31.766 24.031 1 92.31 1 MET B C 1
ATOM 2424 O O . MET B 1 1 ? -8.617 31.5 25.234 1 92.31 1 MET B O 1
ATOM 2428 N N . ALA B 1 2 ? -8.047 31.156 23.062 1 97.38 2 ALA B N 1
ATOM 2429 C CA . ALA B 1 2 ? -6.957 30.234 23.375 1 97.38 2 ALA B CA 1
ATOM 2430 C C . ALA B 1 2 ? -5.598 30.891 23.156 1 97.38 2 ALA B C 1
ATOM 2432 O O . ALA B 1 2 ? -5.504 31.938 22.5 1 97.38 2 ALA B O 1
ATOM 2433 N N . THR B 1 3 ? -4.602 30.375 23.859 1 98.62 3 THR B N 1
ATOM 2434 C CA . THR B 1 3 ? -3.215 30.734 23.594 1 98.62 3 THR B CA 1
ATOM 2435 C C . THR B 1 3 ? -2.568 29.75 22.625 1 98.62 3 THR B C 1
ATOM 2437 O O . THR B 1 3 ? -2.484 28.547 22.906 1 98.62 3 THR B O 1
ATOM 2440 N N . VAL B 1 4 ? -2.104 30.266 21.5 1 98.81 4 VAL B N 1
ATOM 2441 C CA . VAL B 1 4 ? -1.605 29.406 20.422 1 98.81 4 VAL B CA 1
ATOM 2442 C C . VAL B 1 4 ? -0.176 29.812 20.062 1 98.81 4 VAL B C 1
ATOM 2444 O O . VAL B 1 4 ? 0.12 31 19.891 1 98.81 4 VAL B O 1
ATOM 2447 N N . ALA B 1 5 ? 0.706 28.844 20.031 1 98.81 5 ALA B N 1
ATOM 2448 C CA . ALA B 1 5 ? 2.043 29.031 19.484 1 98.81 5 ALA B CA 1
ATOM 2449 C C . ALA B 1 5 ? 2.162 28.391 18.109 1 98.81 5 ALA B C 1
ATOM 2451 O O . ALA B 1 5 ? 1.756 27.25 17.906 1 98.81 5 ALA B O 1
ATOM 2452 N N . VAL B 1 6 ? 2.646 29.109 17.125 1 98.5 6 VAL B N 1
ATOM 2453 C CA . VAL B 1 6 ? 2.965 28.594 15.805 1 98.5 6 VAL B CA 1
ATOM 2454 C C . VAL B 1 6 ? 4.477 28.594 15.594 1 98.5 6 VAL B C 1
ATOM 2456 O O . VAL B 1 6 ? 5.121 29.641 15.688 1 98.5 6 VAL B O 1
ATOM 2459 N N . LEU B 1 7 ? 5.004 27.438 15.414 1 97.25 7 LEU B N 1
ATOM 2460 C CA . LEU B 1 7 ? 6.441 27.312 15.188 1 97.25 7 LEU B CA 1
ATOM 2461 C C . LEU B 1 7 ? 6.742 27.156 13.703 1 97.25 7 LEU B C 1
ATOM 2463 O O . LEU B 1 7 ? 6.395 26.141 13.094 1 97.25 7 LEU B O 1
ATOM 2467 N N . GLY B 1 8 ? 7.41 28.172 13.133 1 96.19 8 GLY B N 1
ATOM 2468 C CA . GLY B 1 8 ? 7.727 28.172 11.719 1 96.19 8 GLY B CA 1
ATOM 2469 C C . GLY B 1 8 ? 6.988 29.25 10.938 1 96.19 8 GLY B C 1
ATOM 2470 O O . GLY B 1 8 ? 5.758 29.234 10.867 1 96.19 8 GLY B O 1
ATOM 2471 N N . PHE B 1 9 ? 7.719 30.109 10.336 1 97.12 9 PHE B N 1
ATOM 2472 C CA . PHE B 1 9 ? 7.172 31.234 9.578 1 97.12 9 PHE B CA 1
ATOM 2473 C C . PHE B 1 9 ? 6.66 30.766 8.219 1 97.12 9 PHE B C 1
ATOM 2475 O O . PHE B 1 9 ? 5.652 31.281 7.723 1 97.12 9 PHE B O 1
ATOM 2482 N N . GLY B 1 10 ? 7.223 29.719 7.711 1 93.81 10 GLY B N 1
ATOM 2483 C CA . GLY B 1 10 ? 6.988 29.25 6.359 1 93.81 10 GLY B CA 1
ATOM 2484 C C . GLY B 1 10 ? 8.086 29.625 5.387 1 93.81 10 GLY B C 1
ATOM 2485 O O . GLY B 1 10 ? 8.727 30.672 5.543 1 93.81 10 GLY B O 1
ATOM 2486 N N . ASN B 1 11 ? 8.344 28.828 4.414 1 90.88 11 ASN B N 1
ATOM 2487 C CA . ASN B 1 11 ? 9.375 29.062 3.402 1 90.88 11 ASN B CA 1
ATOM 2488 C C . ASN B 1 11 ? 8.875 30.016 2.311 1 90.88 11 ASN B C 1
ATOM 2490 O O . ASN B 1 11 ? 8.477 29.562 1.233 1 90.88 11 ASN B O 1
ATOM 2494 N N . GLN B 1 12 ? 9.039 31.297 2.57 1 94.19 12 GLN B N 1
ATOM 2495 C CA . GLN B 1 12 ? 8.492 32.312 1.667 1 94.19 12 GLN B CA 1
ATOM 2496 C C . GLN B 1 12 ? 9.18 32.25 0.304 1 94.19 12 GLN B C 1
ATOM 2498 O O . GLN B 1 12 ? 8.547 32.5 -0.725 1 94.19 12 GLN B O 1
ATOM 2503 N N . ARG B 1 13 ? 10.453 31.891 0.289 1 89.38 13 ARG B N 1
ATOM 2504 C CA . ARG B 1 13 ? 11.188 31.781 -0.969 1 89.38 13 ARG B CA 1
ATOM 2505 C C . ARG B 1 13 ? 10.617 30.672 -1.84 1 89.38 13 ARG B C 1
ATOM 2507 O O . ARG B 1 13 ? 10.484 30.828 -3.057 1 89.38 13 ARG B O 1
ATOM 2514 N N . LEU B 1 14 ? 10.266 29.656 -1.219 1 87.62 14 LEU B N 1
ATOM 2515 C CA . LEU B 1 14 ? 9.656 28.547 -1.946 1 87.62 14 LEU B CA 1
ATOM 2516 C C . LEU B 1 14 ? 8.312 28.953 -2.537 1 87.62 14 LEU B C 1
ATOM 2518 O O . LEU B 1 14 ? 8.023 28.672 -3.701 1 87.62 14 LEU B O 1
ATOM 2522 N N . TYR B 1 15 ? 7.488 29.625 -1.75 1 90.88 15 TYR B N 1
ATOM 2523 C CA . TYR B 1 15 ? 6.156 30.016 -2.201 1 90.88 15 TYR B CA 1
ATOM 2524 C C . TYR B 1 15 ? 6.242 31 -3.369 1 90.88 15 TYR B C 1
ATOM 2526 O O . TYR B 1 15 ? 5.422 30.953 -4.285 1 90.88 15 TYR B O 1
ATOM 2534 N N . GLU B 1 16 ? 7.242 31.781 -3.318 1 89.81 16 GLU B N 1
ATOM 2535 C CA . GLU B 1 16 ? 7.477 32.688 -4.441 1 89.81 16 GLU B CA 1
ATOM 2536 C C . GLU B 1 16 ? 7.926 31.922 -5.68 1 89.81 16 GLU B C 1
ATOM 2538 O O . GLU B 1 16 ? 7.434 32.188 -6.785 1 89.81 16 GLU B O 1
ATOM 2543 N N . ARG B 1 17 ? 8.852 31.031 -5.492 1 86.38 17 ARG B N 1
ATOM 2544 C CA . ARG B 1 17 ? 9.43 30.266 -6.59 1 86.38 17 ARG B CA 1
ATOM 2545 C C . ARG B 1 17 ? 8.359 29.469 -7.316 1 86.38 17 ARG B C 1
ATOM 2547 O O . ARG B 1 17 ? 8.383 29.359 -8.547 1 86.38 17 ARG B O 1
ATOM 2554 N N . ILE B 1 18 ? 7.359 28.953 -6.574 1 83.94 18 ILE B N 1
ATOM 2555 C CA . ILE B 1 18 ? 6.371 28.078 -7.195 1 83.94 18 ILE B CA 1
ATOM 2556 C C . ILE B 1 18 ? 5.184 28.906 -7.68 1 83.94 18 ILE B C 1
ATOM 2558 O O . ILE B 1 18 ? 4.23 28.375 -8.242 1 83.94 18 ILE B O 1
ATOM 2562 N N . GLY B 1 19 ? 5.199 30.156 -7.52 1 87.94 19 GLY B N 1
ATOM 2563 C CA . GLY B 1 19 ? 4.133 31.031 -7.973 1 87.94 19 GLY B CA 1
ATOM 2564 C C . GLY B 1 19 ? 2.826 30.812 -7.234 1 87.94 19 GLY B C 1
ATOM 2565 O O . GLY B 1 19 ? 1.759 30.766 -7.848 1 87.94 19 GLY B O 1
ATOM 2566 N N . ALA B 1 20 ? 2.947 30.703 -5.863 1 89.62 20 ALA B N 1
ATOM 2567 C CA . ALA B 1 20 ? 1.771 30.406 -5.047 1 89.62 20 ALA B CA 1
ATOM 2568 C C . ALA B 1 20 ? 0.717 31.5 -5.195 1 89.62 20 ALA B C 1
ATOM 2570 O O . ALA B 1 20 ? -0.465 31.219 -5.391 1 89.62 20 ALA B O 1
ATOM 2571 N N . ALA B 1 21 ? 1.137 32.75 -5.168 1 93.19 21 ALA B N 1
ATOM 2572 C CA . ALA B 1 21 ? 0.201 33.875 -5.289 1 93.19 21 ALA B CA 1
ATOM 2573 C C . ALA B 1 21 ? -0.462 33.906 -6.66 1 93.19 21 ALA B C 1
ATOM 2575 O O . ALA B 1 21 ? -1.672 34.094 -6.773 1 93.19 21 ALA B O 1
ATOM 2576 N N . GLU B 1 22 ? 0.275 33.656 -7.691 1 91.12 22 GLU B N 1
ATOM 2577 C CA . GLU B 1 22 ? -0.221 33.688 -9.062 1 91.12 22 GLU B CA 1
ATOM 2578 C C . GLU B 1 22 ? -1.146 32.5 -9.344 1 91.12 22 GLU B C 1
ATOM 2580 O O . GLU B 1 22 ? -2.186 32.688 -9.992 1 91.12 22 GLU B O 1
ATOM 2585 N N . LYS B 1 23 ? -0.775 31.359 -8.844 1 87.06 23 LYS B N 1
ATOM 2586 C CA . LYS B 1 23 ? -1.489 30.141 -9.188 1 87.06 23 LYS B CA 1
ATOM 2587 C C . LYS B 1 23 ? -2.686 29.922 -8.266 1 87.06 23 LYS B C 1
ATOM 2589 O O . LYS B 1 23 ? -3.701 29.359 -8.688 1 87.06 23 LYS B O 1
ATOM 2594 N N . LEU B 1 24 ? -2.578 30.312 -6.957 1 90.69 24 LEU B N 1
ATOM 2595 C CA . LEU B 1 24 ? -3.596 29.953 -5.98 1 90.69 24 LEU B CA 1
ATOM 2596 C C . LEU B 1 24 ? -4.293 31.188 -5.43 1 90.69 24 LEU B C 1
ATOM 2598 O O . LEU B 1 24 ? -5.309 31.078 -4.738 1 90.69 24 LEU B O 1
ATOM 2602 N N . GLY B 1 25 ? -3.744 32.344 -5.762 1 92.31 25 GLY B N 1
ATOM 2603 C CA . GLY B 1 25 ? -4.289 33.562 -5.223 1 92.31 25 GLY B CA 1
ATOM 2604 C C . GLY B 1 25 ? -3.77 33.906 -3.834 1 92.31 25 GLY B C 1
ATOM 2605 O O . GLY B 1 25 ? -3.012 33.125 -3.25 1 92.31 25 GLY B O 1
ATOM 2606 N N . GLY B 1 26 ? -4.102 35.125 -3.342 1 94.31 26 GLY B N 1
ATOM 2607 C CA . GLY B 1 26 ? -3.662 35.562 -2.035 1 94.31 26 GLY B CA 1
ATOM 2608 C C . GLY B 1 26 ? -2.373 36.375 -2.09 1 94.31 26 GLY B C 1
ATOM 2609 O O . GLY B 1 26 ? -1.82 36.594 -3.168 1 94.31 26 GLY B O 1
ATOM 2610 N N . GLU B 1 27 ? -1.988 36.844 -0.922 1 95 27 GLU B N 1
ATOM 2611 C CA . GLU B 1 27 ? -0.773 37.625 -0.793 1 95 27 GLU B CA 1
ATOM 2612 C C . GLU B 1 27 ? 0.107 37.125 0.343 1 95 27 GLU B C 1
ATOM 2614 O O . GLU B 1 27 ? -0.399 36.688 1.379 1 95 27 GLU B O 1
ATOM 2619 N N . PRO B 1 28 ? 1.357 37.188 0.132 1 96.31 28 PRO B N 1
ATOM 2620 C CA . PRO B 1 28 ? 2.248 36.812 1.23 1 96.31 28 PRO B CA 1
ATOM 2621 C C . PRO B 1 28 ? 2.037 37.656 2.484 1 96.31 28 PRO B C 1
ATOM 2623 O O . PRO B 1 28 ? 1.48 38.75 2.408 1 96.31 28 PRO B O 1
ATOM 2626 N N . PRO B 1 29 ? 2.574 37.156 3.611 1 97.75 29 PRO B N 1
ATOM 2627 C CA . PRO B 1 29 ? 3.297 35.875 3.812 1 97.75 29 PRO B CA 1
ATOM 2628 C C . PRO B 1 29 ? 2.373 34.656 3.812 1 97.75 29 PRO B C 1
ATOM 2630 O O . PRO B 1 29 ? 1.189 34.781 4.137 1 97.75 29 PRO B O 1
ATOM 2633 N N . PHE B 1 30 ? 2.861 33.531 3.379 1 96.94 30 PHE B N 1
ATOM 2634 C CA . PHE B 1 30 ? 2.148 32.281 3.35 1 96.94 30 PHE B CA 1
ATOM 2635 C C . PHE B 1 30 ? 2.668 31.344 4.434 1 96.94 30 PHE B C 1
ATOM 2637 O O . PHE B 1 30 ? 3.602 31.672 5.164 1 96.94 30 PHE B O 1
ATOM 2644 N N . GLY B 1 31 ? 1.993 30.219 4.609 1 95.56 31 GLY B N 1
ATOM 2645 C CA . GLY B 1 31 ? 2.479 29.188 5.512 1 95.56 31 GLY B CA 1
ATOM 2646 C C . GLY B 1 31 ? 2.162 29.469 6.969 1 95.56 31 GLY B C 1
ATOM 2647 O O . GLY B 1 31 ? 1.044 29.875 7.297 1 95.56 31 GLY B O 1
ATOM 2648 N N . GLY B 1 32 ? 3.135 29.203 7.809 1 97.25 32 GLY B N 1
ATOM 2649 C CA . GLY B 1 32 ? 2.953 29.391 9.242 1 97.25 32 GLY B CA 1
ATOM 2650 C C . GLY B 1 32 ? 2.576 30.797 9.625 1 97.25 32 GLY B C 1
ATOM 2651 O O . GLY B 1 32 ? 1.774 31.016 10.539 1 97.25 32 GLY B O 1
ATOM 2652 N N . ALA B 1 33 ? 3.182 31.766 8.953 1 98.44 33 ALA B N 1
ATOM 2653 C CA . ALA B 1 33 ? 2.842 33.156 9.195 1 98.44 33 ALA B CA 1
ATOM 2654 C C . ALA B 1 33 ? 1.364 33.438 8.914 1 98.44 33 ALA B C 1
ATOM 2656 O O . ALA B 1 33 ? 0.692 34.125 9.695 1 98.44 33 ALA B O 1
ATOM 2657 N N . ALA B 1 34 ? 0.893 32.844 7.824 1 98.25 34 ALA B N 1
ATOM 2658 C CA . ALA B 1 34 ? -0.513 33.031 7.469 1 98.25 34 ALA B CA 1
ATOM 2659 C C . ALA B 1 34 ? -1.426 32.344 8.492 1 98.25 34 ALA B C 1
ATOM 2661 O O . ALA B 1 34 ? -2.488 32.875 8.828 1 98.25 34 ALA B O 1
ATOM 2662 N N . MET B 1 35 ? -1.054 31.188 8.992 1 98 35 MET B N 1
ATOM 2663 C CA . MET B 1 35 ? -1.835 30.5 10.016 1 98 35 MET B CA 1
ATOM 2664 C C . MET B 1 35 ? -1.895 31.328 11.297 1 98 35 MET B C 1
ATOM 2666 O O . MET B 1 35 ? -2.953 31.453 11.914 1 98 35 MET B O 1
ATOM 2670 N N . ALA B 1 36 ? -0.758 31.891 11.68 1 98.69 36 ALA B N 1
ATOM 2671 C CA . ALA B 1 36 ? -0.706 32.75 12.867 1 98.69 36 ALA B CA 1
ATOM 2672 C C . ALA B 1 36 ? -1.661 33.938 12.734 1 98.69 36 ALA B C 1
ATOM 2674 O O . ALA B 1 36 ? -2.406 34.25 13.664 1 98.69 36 ALA B O 1
ATOM 2675 N N . ILE B 1 37 ? -1.615 34.594 11.578 1 98.62 37 ILE B N 1
ATOM 2676 C CA . ILE B 1 37 ? -2.498 35.719 11.32 1 98.62 37 ILE B CA 1
ATOM 2677 C C . ILE B 1 37 ? -3.953 35.281 11.445 1 98.62 37 ILE B C 1
ATOM 2679 O O . ILE B 1 37 ? -4.758 35.938 12.102 1 98.62 37 ILE B O 1
ATOM 2683 N N . GLU B 1 38 ? -4.285 34.156 10.836 1 97.81 38 GLU B N 1
ATOM 2684 C CA . GLU B 1 38 ? -5.656 33.656 10.836 1 97.81 38 GLU B CA 1
ATOM 2685 C C . GLU B 1 38 ? -6.152 33.406 12.25 1 97.81 38 GLU B C 1
ATOM 2687 O O . GLU B 1 38 ? -7.293 33.719 12.586 1 97.81 38 GLU B O 1
ATOM 2692 N N . PHE B 1 39 ? -5.352 32.75 13.07 1 98.62 39 PHE B N 1
ATOM 2693 C CA . PHE B 1 39 ? -5.73 32.469 14.445 1 98.62 39 PHE B CA 1
ATOM 2694 C C . PHE B 1 39 ? -5.895 33.75 15.25 1 98.62 39 PHE B C 1
ATOM 2696 O O . PHE B 1 39 ? -6.812 33.875 16.062 1 98.62 39 PHE B O 1
ATOM 2703 N N . ALA B 1 40 ? -4.988 34.719 15.055 1 98.69 40 ALA B N 1
ATOM 2704 C CA . ALA B 1 40 ? -5.09 36.031 15.742 1 98.69 40 ALA B CA 1
ATOM 2705 C C . ALA B 1 40 ? -6.371 36.75 15.352 1 98.69 40 ALA B C 1
ATOM 2707 O O . ALA B 1 40 ? -7.074 37.281 16.219 1 98.69 40 ALA B O 1
ATOM 2708 N N . GLU B 1 41 ? -6.66 36.781 14.078 1 98.06 41 GLU B N 1
ATOM 2709 C CA . GLU B 1 41 ? -7.863 37.438 13.586 1 98.06 41 GLU B CA 1
ATOM 2710 C C . GLU B 1 41 ? -9.125 36.781 14.109 1 98.06 41 GLU B C 1
ATOM 2712 O O . GLU B 1 41 ? -10.172 37.406 14.234 1 98.06 41 GLU B O 1
ATOM 2717 N N . ALA B 1 42 ? -9.039 35.5 14.375 1 98.12 42 ALA B N 1
ATOM 2718 C CA . ALA B 1 42 ? -10.156 34.781 14.945 1 98.12 42 ALA B CA 1
ATOM 2719 C C . ALA B 1 42 ? -10.32 35.062 16.438 1 98.12 42 ALA B C 1
ATOM 2721 O O . ALA B 1 42 ? -11.25 34.562 17.078 1 98.12 42 ALA B O 1
ATOM 2722 N N . GLY B 1 43 ? -9.328 35.75 17.047 1 98.06 43 GLY B N 1
ATOM 2723 C CA . GLY B 1 43 ? -9.516 36.25 18.406 1 98.06 43 GLY B CA 1
ATOM 2724 C C . GLY B 1 43 ? -8.617 35.562 19.422 1 98.06 43 GLY B C 1
ATOM 2725 O O . GLY B 1 43 ? -8.766 35.75 20.625 1 98.06 43 GLY B O 1
ATOM 2726 N N . HIS B 1 44 ? -7.664 34.781 18.969 1 98.75 44 HIS B N 1
ATOM 2727 C CA . HIS B 1 44 ? -6.789 34.062 19.875 1 98.75 44 HIS B CA 1
ATOM 2728 C C . HIS B 1 44 ? -5.5 34.812 20.141 1 98.75 44 HIS B C 1
ATOM 2730 O O . HIS B 1 44 ? -5.141 35.719 19.391 1 98.75 44 HIS B O 1
ATOM 2736 N N . ASP B 1 45 ? -4.875 34.562 21.297 1 98.75 45 ASP B N 1
ATOM 2737 C CA . ASP B 1 45 ? -3.539 35.062 21.578 1 98.75 45 ASP B CA 1
ATOM 2738 C C . ASP B 1 45 ? -2.469 34.219 20.906 1 98.75 45 ASP B C 1
ATOM 2740 O O . ASP B 1 45 ? -2.293 33.031 21.25 1 98.75 45 ASP B O 1
ATOM 2744 N N . VAL B 1 46 ? -1.729 34.812 19.969 1 98.81 46 VAL B N 1
ATOM 2745 C CA . VAL B 1 46 ? -0.869 34 19.109 1 98.81 46 VAL B CA 1
ATOM 2746 C C . VAL B 1 46 ? 0.573 34.469 19.219 1 98.81 46 VAL B C 1
ATOM 2748 O O . VAL B 1 46 ? 0.829 35.688 19.172 1 98.81 46 VAL B O 1
ATOM 2751 N N . VAL B 1 47 ? 1.5 33.531 19.391 1 98.88 47 VAL B N 1
ATOM 2752 C CA . VAL B 1 47 ? 2.934 33.781 19.25 1 98.88 47 VAL B CA 1
ATOM 2753 C C . VAL B 1 47 ? 3.486 33 18.078 1 98.88 47 VAL B C 1
ATOM 2755 O O . VAL B 1 47 ? 3.229 31.781 17.969 1 98.88 47 VAL B O 1
ATOM 2758 N N . LEU B 1 48 ? 4.176 33.625 17.172 1 98.81 48 LEU B N 1
ATOM 2759 C CA . LEU B 1 48 ? 4.855 32.969 16.062 1 98.81 48 LEU B CA 1
ATOM 2760 C C . LEU B 1 48 ? 6.367 33 16.266 1 98.81 48 LEU B C 1
ATOM 2762 O O . LEU B 1 48 ? 6.957 34.031 16.531 1 98.81 48 LEU B O 1
ATOM 2766 N N . ALA B 1 49 ? 6.938 31.781 16.203 1 98.44 49 ALA B N 1
ATOM 2767 C CA . ALA B 1 49 ? 8.383 31.672 16.375 1 98.44 49 ALA B CA 1
ATOM 2768 C C . ALA B 1 49 ? 9.047 31.172 15.094 1 98.44 49 ALA B C 1
ATOM 2770 O O . ALA B 1 49 ? 8.508 30.297 14.406 1 98.44 49 ALA B O 1
ATOM 2771 N N . ASP B 1 50 ? 10.18 31.719 14.742 1 97.56 50 ASP B N 1
ATOM 2772 C CA . ASP B 1 50 ? 11.086 31.281 13.68 1 97.56 50 ASP B CA 1
ATOM 2773 C C . ASP B 1 50 ? 12.516 31.734 13.953 1 97.56 50 ASP B C 1
ATOM 2775 O O . ASP B 1 50 ? 12.789 32.938 14.062 1 97.56 50 ASP B O 1
ATOM 2779 N N . PRO B 1 51 ? 13.406 30.766 14.039 1 95.31 51 PRO B N 1
ATOM 2780 C CA . PRO B 1 51 ? 14.789 31.141 14.328 1 95.31 51 PRO B CA 1
ATOM 2781 C C . PRO B 1 51 ? 15.367 32.094 13.273 1 95.31 51 PRO B C 1
ATOM 2783 O O . PRO B 1 51 ? 16.344 32.812 13.547 1 95.31 51 PRO B O 1
ATOM 2786 N N . ASN B 1 52 ? 14.789 32.156 12.102 1 94.81 52 ASN B N 1
ATOM 2787 C CA . ASN B 1 52 ? 15.289 33 11.031 1 94.81 52 ASN B CA 1
ATOM 2788 C C . ASN B 1 52 ? 14.391 34.219 10.805 1 94.81 52 ASN B C 1
ATOM 2790 O O . ASN B 1 52 ? 14.266 34.688 9.68 1 94.81 52 ASN B O 1
ATOM 2794 N N . LEU B 1 53 ? 13.766 34.625 11.82 1 96.69 53 LEU B N 1
ATOM 2795 C CA . LEU B 1 53 ? 12.82 35.719 11.734 1 96.69 53 LEU B CA 1
ATOM 2796 C C . LEU B 1 53 ? 13.5 36.969 11.164 1 96.69 53 LEU B C 1
ATOM 2798 O O . LEU B 1 53 ? 12.898 37.688 10.359 1 96.69 53 LEU B O 1
ATOM 2802 N N . SER B 1 54 ? 14.719 37.219 11.523 1 94.56 54 SER B N 1
ATOM 2803 C CA . SER B 1 54 ? 15.445 38.406 11.102 1 94.56 54 SER B CA 1
ATOM 2804 C C . SER B 1 54 ? 15.734 38.375 9.602 1 94.56 54 SER B C 1
ATOM 2806 O O . SER B 1 54 ? 16.016 39.406 8.992 1 94.56 54 SER B O 1
ATOM 2808 N N . GLU B 1 55 ? 15.648 37.188 9.008 1 94.31 55 GLU B N 1
ATOM 2809 C CA . GLU B 1 55 ? 15.945 37.031 7.59 1 94.31 55 GLU B CA 1
ATOM 2810 C C . GLU B 1 55 ? 14.672 37.156 6.75 1 94.31 55 GLU B C 1
ATOM 2812 O O . GLU B 1 55 ? 14.742 37.188 5.52 1 94.31 55 GLU B O 1
ATOM 2817 N N . GLN B 1 56 ? 13.57 37.281 7.438 1 96 56 GLN B N 1
ATOM 2818 C CA . GLN B 1 56 ? 12.305 37.375 6.719 1 96 56 GLN B CA 1
ATOM 2819 C C . GLN B 1 56 ? 12.102 38.781 6.148 1 96 56 GLN B C 1
ATOM 2821 O O . GLN B 1 56 ? 12.672 39.75 6.652 1 96 56 GLN B O 1
ATOM 2826 N N . ASP B 1 57 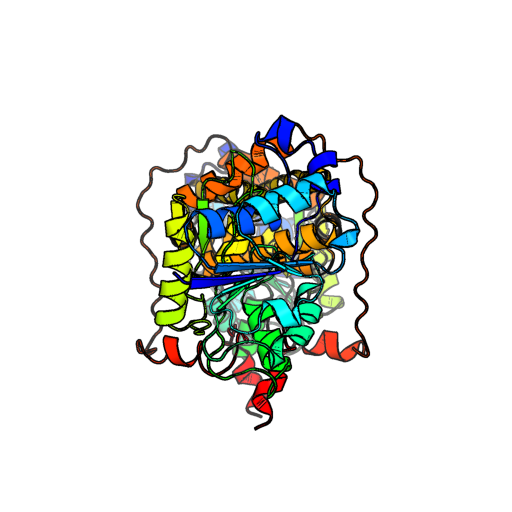? 11.359 38.875 5.039 1 96 57 ASP B N 1
ATOM 2827 C CA . ASP B 1 57 ? 10.969 40.188 4.492 1 96 57 ASP B CA 1
ATOM 2828 C C . ASP B 1 57 ? 10.297 41.062 5.555 1 96 57 ASP B C 1
ATOM 2830 O O . ASP B 1 57 ? 9.297 40.656 6.152 1 96 57 ASP B O 1
ATOM 2834 N N . PRO B 1 58 ? 10.82 42.219 5.77 1 96.81 58 PRO B N 1
ATOM 2835 C CA . PRO B 1 58 ? 10.25 43.094 6.805 1 96.81 58 PRO B CA 1
ATOM 2836 C C . PRO B 1 58 ? 8.766 43.375 6.586 1 96.81 58 PRO B C 1
ATOM 2838 O O . PRO B 1 58 ? 8.016 43.5 7.555 1 96.81 58 PRO B O 1
ATOM 2841 N N . GLU B 1 59 ? 8.367 43.469 5.391 1 96.81 59 GLU B N 1
ATOM 2842 C CA . GLU B 1 59 ? 6.957 43.719 5.102 1 96.81 59 GLU B CA 1
ATOM 2843 C C . GLU B 1 59 ? 6.09 42.562 5.598 1 96.81 59 GLU B C 1
ATOM 2845 O O . GLU B 1 59 ? 4.977 42.781 6.082 1 96.81 59 GLU B O 1
ATOM 2850 N N . HIS B 1 60 ? 6.598 41.344 5.418 1 97.81 60 HIS B N 1
ATOM 2851 C CA . HIS B 1 60 ? 5.879 40.156 5.906 1 97.81 60 HIS B CA 1
ATOM 2852 C C . HIS B 1 60 ? 5.781 40.156 7.43 1 97.81 60 HIS B C 1
ATOM 2854 O O . HIS B 1 60 ? 4.723 39.875 7.988 1 97.81 60 HIS B O 1
ATOM 2860 N N . VAL B 1 61 ? 6.891 40.5 8.047 1 98.12 61 VAL B N 1
ATOM 2861 C CA . VAL B 1 61 ? 6.957 40.562 9.5 1 98.12 61 VAL B CA 1
ATOM 2862 C C . VAL B 1 61 ? 5.973 41.594 10.031 1 98.12 61 VAL B C 1
ATOM 2864 O O . VAL B 1 61 ? 5.246 41.344 11 1 98.12 61 VAL B O 1
ATOM 2867 N N . ASP B 1 62 ? 5.953 42.719 9.398 1 97.94 62 ASP B N 1
ATOM 2868 C CA . ASP B 1 62 ? 5.047 43.781 9.805 1 97.94 62 ASP B CA 1
ATOM 2869 C C . ASP B 1 62 ? 3.59 43.344 9.68 1 97.94 62 ASP B C 1
ATOM 2871 O O . ASP B 1 62 ? 2.773 43.625 10.555 1 97.94 62 ASP B O 1
ATOM 2875 N N . ARG B 1 63 ? 3.271 42.688 8.648 1 98.06 63 ARG B N 1
ATOM 2876 C CA . ARG B 1 63 ? 1.906 42.219 8.438 1 98.06 63 ARG B CA 1
ATOM 2877 C C . ARG B 1 63 ? 1.475 41.281 9.547 1 98.06 63 ARG B C 1
ATOM 2879 O O . ARG B 1 63 ? 0.328 41.312 10 1 98.06 63 ARG B O 1
ATOM 2886 N N . VAL B 1 64 ? 2.342 40.406 9.922 1 98.69 64 VAL B N 1
ATOM 2887 C CA . VAL B 1 64 ? 2.055 39.469 11 1 98.69 64 VAL B CA 1
ATOM 2888 C C . VAL B 1 64 ? 1.855 40.219 12.312 1 98.69 64 VAL B C 1
ATOM 2890 O O . VAL B 1 64 ? 0.898 39.969 13.047 1 98.69 64 VAL B O 1
ATOM 2893 N N . ALA B 1 65 ? 2.725 41.188 12.602 1 98.44 65 ALA B N 1
ATOM 2894 C CA . ALA B 1 65 ? 2.633 42 13.812 1 98.44 65 ALA B CA 1
ATOM 2895 C C . ALA B 1 65 ? 1.352 42.812 13.828 1 98.44 65 ALA B C 1
ATOM 2897 O O . ALA B 1 65 ? 0.716 42.969 14.875 1 98.44 65 ALA B O 1
ATOM 2898 N N . ASP B 1 66 ? 0.988 43.344 12.688 1 98.31 66 ASP B N 1
ATOM 2899 C CA . ASP B 1 66 ? -0.198 44.188 12.562 1 98.31 66 ASP B CA 1
ATOM 2900 C C . ASP B 1 66 ? -1.467 43.375 12.875 1 98.31 66 ASP B C 1
ATOM 2902 O O . ASP B 1 66 ? -2.482 43.969 13.273 1 98.31 66 ASP B O 1
ATOM 2906 N N . ALA B 1 67 ? -1.414 42.062 12.727 1 98.25 67 ALA B N 1
ATOM 2907 C CA . ALA B 1 67 ? -2.561 41.219 13.016 1 98.25 67 ALA B CA 1
ATOM 2908 C C . ALA B 1 67 ? -2.654 40.906 14.5 1 98.25 67 ALA B C 1
ATOM 2910 O O . ALA B 1 67 ? -3.57 40.188 14.945 1 98.25 67 ALA B O 1
ATOM 2911 N N . GLY B 1 68 ? -1.667 41.375 15.258 1 98.31 68 GLY B N 1
ATOM 2912 C CA . GLY B 1 68 ? -1.68 41.188 16.703 1 98.31 68 GLY B CA 1
ATOM 2913 C C . GLY B 1 68 ? -0.868 39.969 17.141 1 98.31 68 GLY B C 1
ATOM 2914 O O . GLY B 1 68 ? -0.968 39.531 18.281 1 98.31 68 GLY B O 1
ATOM 2915 N N . VAL B 1 69 ? -0.088 39.406 16.266 1 98.81 69 VAL B N 1
ATOM 2916 C CA . VAL B 1 69 ? 0.721 38.25 16.562 1 98.81 69 VAL B CA 1
ATOM 2917 C C . VAL B 1 69 ? 2.043 38.656 17.203 1 98.81 69 VAL B C 1
ATOM 2919 O O . VAL B 1 69 ? 2.715 39.562 16.703 1 98.81 69 VAL B O 1
ATOM 2922 N N . GLU B 1 70 ? 2.387 38.094 18.312 1 98.69 70 GLU B N 1
ATOM 2923 C CA . GLU B 1 70 ? 3.717 38.312 18.891 1 98.69 70 GLU B CA 1
ATOM 2924 C C . GLU B 1 70 ? 4.762 37.469 18.141 1 98.69 70 GLU B C 1
ATOM 2926 O O . GLU B 1 70 ? 4.508 36.312 17.797 1 98.69 70 GLU B O 1
ATOM 2931 N N . LEU B 1 71 ? 5.918 38.062 17.891 1 98.69 71 LEU B N 1
ATOM 2932 C CA . LEU B 1 71 ? 6.961 37.375 17.141 1 98.69 71 LEU B CA 1
ATOM 2933 C C . LEU B 1 71 ? 8.203 37.156 17.984 1 98.69 71 LEU B C 1
ATOM 2935 O O . LEU B 1 71 ? 8.555 38.031 18.812 1 98.69 71 LEU B O 1
ATOM 2939 N N . THR B 1 72 ? 8.828 36 17.828 1 98.5 72 THR B N 1
ATOM 2940 C CA . THR B 1 72 ? 10.07 35.688 18.516 1 98.5 72 THR B CA 1
ATOM 2941 C C . THR B 1 72 ? 10.938 34.75 17.672 1 98.5 72 THR B C 1
ATOM 2943 O O . THR B 1 72 ? 10.445 34.094 16.75 1 98.5 72 THR B O 1
ATOM 2946 N N . GLU B 1 73 ? 12.234 34.719 17.922 1 98.06 73 GLU B N 1
ATOM 2947 C CA . GLU B 1 73 ? 13.141 33.781 17.266 1 98.06 73 GLU B CA 1
ATOM 2948 C C . GLU B 1 73 ? 13.367 32.531 18.109 1 98.06 73 GLU B C 1
ATOM 2950 O O . GLU B 1 73 ? 14.055 31.609 17.672 1 98.06 73 GLU B O 1
ATOM 2955 N N . ASP B 1 74 ? 12.719 32.531 19.234 1 97.5 74 ASP B N 1
ATOM 2956 C CA . ASP B 1 74 ? 12.945 31.453 20.219 1 97.5 74 ASP B CA 1
ATOM 2957 C C . ASP B 1 74 ? 11.719 30.547 20.328 1 97.5 74 ASP B C 1
ATOM 2959 O O . ASP B 1 74 ? 10.711 30.922 20.922 1 97.5 74 ASP B O 1
ATOM 2963 N N . ASP B 1 75 ? 11.859 29.312 19.859 1 97.12 75 ASP B N 1
ATOM 2964 C CA . ASP B 1 75 ? 10.766 28.344 19.859 1 97.12 75 ASP B CA 1
ATOM 2965 C C . ASP B 1 75 ? 10.336 28.016 21.297 1 97.12 75 ASP B C 1
ATOM 2967 O O . ASP B 1 75 ? 9.148 27.859 21.578 1 97.12 75 ASP B O 1
ATOM 2971 N N . ALA B 1 76 ? 11.312 27.875 22.156 1 96.25 76 ALA B N 1
ATOM 2972 C CA . ALA B 1 76 ? 11.023 27.547 23.547 1 96.25 76 ALA B CA 1
ATOM 2973 C C . ALA B 1 76 ? 10.18 28.625 24.219 1 96.25 76 ALA B C 1
ATOM 2975 O O . ALA B 1 76 ? 9.234 28.328 24.938 1 96.25 76 ALA B O 1
ATOM 2976 N N . GLN B 1 77 ? 10.523 29.797 23.984 1 97.19 77 GLN B N 1
ATOM 2977 C CA . GLN B 1 77 ? 9.773 30.922 24.516 1 97.19 77 GLN B CA 1
ATOM 2978 C C . GLN B 1 77 ? 8.344 30.938 23.984 1 97.19 77 GLN B C 1
ATOM 2980 O O . GLN B 1 77 ? 7.402 31.234 24.734 1 97.19 77 GLN B O 1
ATOM 2985 N N . ALA B 1 78 ? 8.164 30.672 22.766 1 98.19 78 ALA B N 1
ATOM 2986 C CA . ALA B 1 78 ? 6.859 30.734 22.109 1 98.19 78 ALA B CA 1
ATOM 2987 C C . ALA B 1 78 ? 5.875 29.75 22.719 1 98.19 78 ALA B C 1
ATOM 2989 O O . ALA B 1 78 ? 4.672 30.016 22.781 1 98.19 78 ALA B O 1
ATOM 2990 N N . VAL B 1 79 ? 6.367 28.594 23.188 1 97.94 79 VAL B N 1
ATOM 2991 C CA . VAL B 1 79 ? 5.445 27.531 23.609 1 97.94 79 VAL B CA 1
ATOM 2992 C C . VAL B 1 79 ? 5.102 27.703 25.078 1 97.94 79 VAL B C 1
ATOM 2994 O O . VAL B 1 79 ? 4.18 27.062 25.594 1 97.94 79 VAL B O 1
ATOM 2997 N N . GLU B 1 80 ? 5.875 28.562 25.781 1 97 80 GLU B N 1
ATOM 2998 C CA . GLU B 1 80 ? 5.559 28.797 27.188 1 97 80 GLU B CA 1
ATOM 2999 C C . GLU B 1 80 ? 4.156 29.391 27.344 1 97 80 GLU B C 1
ATOM 3001 O O . GLU B 1 80 ? 3.852 30.438 26.766 1 97 80 GLU B O 1
ATOM 3006 N N . GLY B 1 81 ? 3.289 28.641 28.047 1 96.69 81 GLY B N 1
ATOM 3007 C CA . GLY B 1 81 ? 1.94 29.109 28.297 1 96.69 81 GLY B CA 1
ATOM 3008 C C . GLY B 1 81 ? 0.97 28.797 27.188 1 96.69 81 GLY B C 1
ATOM 3009 O O . GLY B 1 81 ? -0.225 29.078 27.281 1 96.69 81 GLY B O 1
ATOM 3010 N N . ALA B 1 82 ? 1.416 28.266 26.109 1 98.31 82 ALA B N 1
ATOM 3011 C CA . ALA B 1 82 ? 0.552 27.953 24.969 1 98.31 82 ALA B CA 1
ATOM 3012 C C . ALA B 1 82 ? -0.289 26.703 25.25 1 98.31 82 ALA B C 1
ATOM 3014 O O . ALA B 1 82 ? 0.237 25.672 25.672 1 98.31 82 ALA B O 1
ATOM 3015 N N . GLU B 1 83 ? -1.55 26.781 25.047 1 98.5 83 GLU B N 1
ATOM 3016 C CA . GLU B 1 83 ? -2.447 25.625 25.156 1 98.5 83 GLU B CA 1
ATOM 3017 C C . GLU B 1 83 ? -2.377 24.766 23.906 1 98.5 83 GLU B C 1
ATOM 3019 O O . GLU B 1 83 ? -2.547 23.547 23.984 1 98.5 83 GLU B O 1
ATOM 3024 N N . MET B 1 84 ? -2.225 25.391 22.75 1 98.62 84 MET B N 1
ATOM 3025 C CA . MET B 1 84 ? -2.092 24.734 21.469 1 98.62 84 MET B CA 1
ATOM 3026 C C . MET B 1 84 ? -0.791 25.125 20.781 1 98.62 84 MET B C 1
ATOM 3028 O O . MET B 1 84 ? -0.475 26.312 20.688 1 98.62 84 MET B O 1
ATOM 3032 N N . VAL B 1 85 ? -0.01 24.125 20.391 1 98.12 85 VAL B N 1
ATOM 3033 C CA . VAL B 1 85 ? 1.258 24.359 19.703 1 98.12 85 VAL B CA 1
ATOM 3034 C C . VAL B 1 85 ? 1.192 23.781 18.297 1 98.12 85 VAL B C 1
ATOM 3036 O O . VAL B 1 85 ? 1.141 22.562 18.125 1 98.12 85 VAL B O 1
ATOM 3039 N N . VAL B 1 86 ? 1.273 24.625 17.297 1 97.88 86 VAL B N 1
ATOM 3040 C CA . VAL B 1 86 ? 1.22 24.219 15.898 1 97.88 86 VAL B CA 1
ATOM 3041 C C . VAL B 1 86 ? 2.637 24.109 15.336 1 97.88 86 VAL B C 1
ATOM 3043 O O . VAL B 1 86 ? 3.412 25.078 15.406 1 97.88 86 VAL B O 1
ATOM 3046 N N . LEU B 1 87 ? 2.932 22.953 14.828 1 95.94 87 LEU B N 1
ATOM 3047 C CA . LEU B 1 87 ? 4.238 22.719 14.219 1 95.94 87 LEU B CA 1
ATOM 3048 C C . LEU B 1 87 ? 4.184 22.922 12.711 1 95.94 87 LEU B C 1
ATOM 3050 O O . LEU B 1 87 ? 3.752 22.031 11.977 1 95.94 87 LEU B O 1
ATOM 3054 N N . PHE B 1 88 ? 4.57 24.078 12.211 1 95.25 88 PHE B N 1
ATOM 3055 C CA . PHE B 1 88 ? 4.805 24.359 10.805 1 95.25 88 PHE B CA 1
ATOM 3056 C C . PHE B 1 88 ? 6.297 24.375 10.492 1 95.25 88 PHE B C 1
ATOM 3058 O O . PHE B 1 88 ? 6.852 25.406 10.133 1 95.25 88 PHE B O 1
ATOM 3065 N N . THR B 1 89 ? 6.93 23.219 10.672 1 89.25 89 THR B N 1
ATOM 3066 C CA . THR B 1 89 ? 8.383 23.078 10.672 1 89.25 89 THR B CA 1
ATOM 3067 C C . THR B 1 89 ? 8.859 22.375 9.406 1 89.25 89 THR B C 1
ATOM 3069 O O . THR B 1 89 ? 8.078 21.703 8.727 1 89.25 89 THR B O 1
ATOM 3072 N N . PRO B 1 90 ? 10.141 22.578 9.094 1 82.5 90 PRO B N 1
ATOM 3073 C CA . PRO B 1 90 ? 10.688 21.906 7.906 1 82.5 90 PRO B CA 1
ATOM 3074 C C . PRO B 1 90 ? 10.695 20.391 8.031 1 82.5 90 PRO B C 1
ATOM 3076 O O . PRO B 1 90 ? 10.844 19.859 9.133 1 82.5 90 PRO B O 1
ATOM 3079 N N . PHE B 1 91 ? 10.531 19.828 6.863 1 78.44 91 PHE B N 1
ATOM 3080 C CA . PHE B 1 91 ? 10.633 18.375 6.793 1 78.44 91 PHE B CA 1
ATOM 3081 C C . PHE B 1 91 ? 11.953 17.891 7.379 1 78.44 91 PHE B C 1
ATOM 3083 O O . PHE B 1 91 ? 13.016 18.453 7.078 1 78.44 91 PHE B O 1
ATOM 3090 N N . GLY B 1 92 ? 11.875 16.969 8.266 1 74.5 92 GLY B N 1
ATOM 3091 C CA . GLY B 1 92 ? 13.078 16.359 8.828 1 74.5 92 GLY B CA 1
ATOM 3092 C C . GLY B 1 92 ? 13.555 17.062 10.086 1 74.5 92 GLY B C 1
ATOM 3093 O O . GLY B 1 92 ? 14.414 16.531 10.805 1 74.5 92 GLY B O 1
ATOM 3094 N N . ALA B 1 93 ? 12.984 18.203 10.438 1 82.12 93 ALA B N 1
ATOM 3095 C CA . ALA B 1 93 ? 13.492 18.984 11.562 1 82.12 93 ALA B CA 1
ATOM 3096 C C . ALA B 1 93 ? 12.578 18.859 12.773 1 82.12 93 ALA B C 1
ATOM 3098 O O . ALA B 1 93 ? 12.938 19.281 13.875 1 82.12 93 ALA B O 1
ATOM 3099 N N . THR B 1 94 ? 11.461 18.219 12.625 1 84 94 THR B N 1
ATOM 3100 C CA . THR B 1 94 ? 10.406 18.266 13.633 1 84 94 THR B CA 1
ATOM 3101 C C . THR B 1 94 ? 10.859 17.562 14.914 1 84 94 THR B C 1
ATOM 3103 O O . THR B 1 94 ? 10.641 18.078 16.016 1 84 94 THR B O 1
ATOM 3106 N N . GLY B 1 95 ? 11.516 16.453 14.773 1 82.69 95 GLY B N 1
ATOM 3107 C CA . GLY B 1 95 ? 11.977 15.734 15.953 1 82.69 95 GLY B CA 1
ATOM 3108 C C . GLY B 1 95 ? 12.906 16.562 16.828 1 82.69 95 GLY B C 1
ATOM 3109 O O . GLY B 1 95 ? 12.75 16.594 18.047 1 82.69 95 GLY B O 1
ATOM 3110 N N . GLY B 1 96 ? 13.891 17.203 16.156 1 85.56 96 GLY B N 1
ATOM 3111 C CA . GLY B 1 96 ? 14.812 18.062 16.891 1 85.56 96 GLY B CA 1
ATOM 3112 C C . GLY B 1 96 ? 14.125 19.219 17.578 1 85.56 96 GLY B C 1
ATOM 3113 O O . GLY B 1 96 ? 14.453 19.547 18.719 1 85.56 96 GLY B O 1
ATOM 3114 N N . ILE B 1 97 ? 13.133 19.766 16.969 1 91.12 97 ILE B N 1
ATOM 3115 C CA . ILE B 1 97 ? 12.398 20.906 17.5 1 91.12 97 ILE B CA 1
ATOM 3116 C C . ILE B 1 97 ? 11.586 20.469 18.719 1 91.12 97 ILE B C 1
ATOM 3118 O O . ILE B 1 97 ? 11.555 21.156 19.734 1 91.12 97 ILE B O 1
ATOM 3122 N N . ILE B 1 98 ? 10.953 19.328 18.609 1 90.12 98 ILE B N 1
ATOM 3123 C CA . ILE B 1 98 ? 10.148 18.797 19.703 1 90.12 98 ILE B CA 1
ATOM 3124 C C . ILE B 1 98 ? 11.031 18.609 20.938 1 90.12 98 ILE B C 1
ATOM 3126 O O . ILE B 1 98 ? 10.641 18.969 22.047 1 90.12 98 ILE B O 1
ATOM 3130 N N . ARG B 1 99 ? 12.188 18.062 20.734 1 87.12 99 ARG B N 1
ATOM 3131 C CA . ARG B 1 99 ? 13.094 17.828 21.844 1 87.12 99 ARG B CA 1
ATOM 3132 C C . ARG B 1 99 ? 13.508 19.141 22.516 1 87.12 99 ARG B C 1
ATOM 3134 O O . ARG B 1 99 ? 13.648 19.203 23.734 1 87.12 99 ARG B O 1
ATOM 3141 N N . GLU B 1 100 ? 13.672 20.094 21.703 1 90.38 100 GLU B N 1
ATOM 3142 C CA . GLU B 1 100 ? 14.102 21.406 22.188 1 90.38 100 GLU B CA 1
ATOM 3143 C C . GLU B 1 100 ? 13 22.062 23 1 90.38 100 GLU B C 1
ATOM 3145 O O . GLU B 1 100 ? 13.281 22.75 24 1 90.38 100 GLU B O 1
ATOM 3150 N N . ILE B 1 101 ? 11.75 21.844 22.688 1 94.75 101 ILE B N 1
ATOM 3151 C CA . ILE B 1 101 ? 10.688 22.625 23.297 1 94.75 101 ILE B CA 1
ATOM 3152 C C . ILE B 1 101 ? 10.008 21.812 24.391 1 94.75 101 ILE B C 1
ATOM 3154 O O . ILE B 1 101 ? 9.211 22.344 25.172 1 94.75 101 ILE B O 1
ATOM 3158 N N . ALA B 1 102 ? 10.312 20.609 24.484 1 92.62 102 ALA B N 1
ATOM 3159 C CA . ALA B 1 102 ? 9.57 19.656 25.297 1 92.62 102 ALA B CA 1
ATOM 3160 C C . ALA B 1 102 ? 9.438 20.141 26.734 1 92.62 102 ALA B C 1
ATOM 3162 O O . ALA B 1 102 ? 8.344 20.125 27.312 1 92.62 102 ALA B O 1
ATOM 3163 N N . SER B 1 103 ? 10.508 20.625 27.359 1 92.38 103 SER B N 1
ATOM 3164 C CA . SER B 1 103 ? 10.516 21.016 28.766 1 92.38 103 SER B CA 1
ATOM 3165 C C . SER B 1 103 ? 9.781 22.344 28.969 1 92.38 103 SER B C 1
ATOM 3167 O O . SER B 1 103 ? 9.477 22.719 30.094 1 92.38 103 SER B O 1
ATOM 3169 N N . HIS B 1 104 ? 9.453 23 27.906 1 95.62 104 HIS B N 1
ATOM 3170 C CA . HIS B 1 104 ? 8.844 24.328 28 1 95.62 104 HIS B CA 1
ATOM 3171 C C . HIS B 1 104 ? 7.344 24.266 27.734 1 95.62 104 HIS B C 1
ATOM 3173 O O . HIS B 1 104 ? 6.637 25.266 27.875 1 95.62 104 HIS B O 1
ATOM 3179 N N . LEU B 1 105 ? 6.844 23.109 27.359 1 96.5 105 LEU B N 1
ATOM 3180 C CA . LEU B 1 105 ? 5.426 22.938 27.047 1 96.5 105 LEU B CA 1
ATOM 3181 C C . LEU B 1 105 ? 4.586 23.078 28.312 1 96.5 105 LEU B C 1
ATOM 3183 O O . LEU B 1 105 ? 5.059 22.781 29.422 1 96.5 105 LEU B O 1
ATOM 3187 N N . GLU B 1 106 ? 3.41 23.531 28.172 1 94.44 106 GLU B N 1
ATOM 3188 C CA . GLU B 1 106 ? 2.469 23.625 29.281 1 94.44 106 GLU B CA 1
ATOM 3189 C C . GLU B 1 106 ? 1.809 22.281 29.562 1 94.44 106 GLU B C 1
ATOM 3191 O O . GLU B 1 106 ? 1.56 21.5 28.656 1 94.44 106 GLU B O 1
ATOM 3196 N N . GLU B 1 107 ? 1.57 22.062 30.891 1 93.62 107 GLU B N 1
ATOM 3197 C CA . GLU B 1 107 ? 0.757 20.906 31.234 1 93.62 107 GLU B CA 1
ATOM 3198 C C . GLU B 1 107 ? -0.59 20.938 30.516 1 93.62 107 GLU B C 1
ATOM 3200 O O . GLU B 1 107 ? -1.253 21.969 30.484 1 93.62 107 GLU B O 1
ATOM 3205 N N . GLY B 1 108 ? -0.905 19.828 29.859 1 94.81 108 GLY B N 1
ATOM 3206 C CA . GLY B 1 108 ? -2.195 19.734 29.203 1 94.81 108 GLY B CA 1
ATOM 3207 C C . GLY B 1 108 ? -2.193 20.312 27.797 1 94.81 108 GLY B C 1
ATOM 3208 O O . GLY B 1 108 ? -3.207 20.266 27.094 1 94.81 108 GLY B O 1
ATOM 3209 N N . ALA B 1 109 ? -1.04 20.859 27.312 1 96.88 109 ALA B N 1
ATOM 3210 C CA . ALA B 1 109 ? -0.966 21.422 25.969 1 96.88 109 ALA B CA 1
ATOM 3211 C C . ALA B 1 109 ? -1.166 20.344 24.906 1 96.88 109 ALA B C 1
ATOM 3213 O O . ALA B 1 109 ? -1.004 19.156 25.188 1 96.88 109 ALA B O 1
ATOM 3214 N N . VAL B 1 110 ? -1.612 20.734 23.734 1 97.5 110 VAL B N 1
ATOM 3215 C CA . VAL B 1 110 ? -1.738 19.828 22.609 1 97.5 110 VAL B CA 1
ATOM 3216 C C . VAL B 1 110 ? -0.833 20.297 21.469 1 97.5 110 VAL B C 1
ATOM 3218 O O . VAL B 1 110 ? -0.873 21.469 21.078 1 97.5 110 VAL B O 1
ATOM 3221 N N . VAL B 1 111 ? 0.046 19.375 21.062 1 96.62 111 VAL B N 1
ATOM 3222 C CA . VAL B 1 111 ? 0.948 19.641 19.938 1 96.62 111 VAL B CA 1
ATOM 3223 C C . VAL B 1 111 ? 0.287 19.219 18.625 1 96.62 111 VAL B C 1
ATOM 3225 O O . VAL B 1 111 ? -0.186 18.078 18.5 1 96.62 111 VAL B O 1
ATOM 3228 N N . CYS B 1 112 ? 0.297 20.125 17.688 1 97.12 112 CYS B N 1
ATOM 3229 C CA . CYS B 1 112 ? -0.455 19.906 16.453 1 97.12 112 CYS B CA 1
ATOM 3230 C C . CYS B 1 112 ? 0.462 19.969 15.234 1 97.12 112 CYS B C 1
ATOM 3232 O O . CYS B 1 112 ? 0.716 21.047 14.695 1 97.12 112 CYS B O 1
ATOM 3234 N N . PRO B 1 113 ? 0.812 18.781 14.742 1 94.19 113 PRO B N 1
ATOM 3235 C CA . PRO B 1 113 ? 1.558 18.797 13.484 1 94.19 113 PRO B CA 1
ATOM 3236 C C . PRO B 1 113 ? 0.691 19.188 12.289 1 94.19 113 PRO B C 1
ATOM 3238 O O . PRO B 1 113 ? -0.515 18.938 12.289 1 94.19 113 PRO B O 1
ATOM 3241 N N . THR B 1 114 ? 1.144 19.844 11.297 1 91 114 THR B N 1
ATOM 3242 C CA . THR B 1 114 ? 0.42 20.281 10.102 1 91 114 THR B CA 1
ATOM 3243 C C . THR B 1 114 ? 0.83 19.438 8.891 1 91 114 THR B C 1
ATOM 3245 O O . THR B 1 114 ? 0.062 19.297 7.941 1 91 114 THR B O 1
ATOM 3248 N N . CYS B 1 115 ? 2.072 19.094 8.695 1 69 115 CYS B N 1
ATOM 3249 C CA . CYS B 1 115 ? 2.557 18.484 7.453 1 69 115 CYS B CA 1
ATOM 3250 C C . CYS B 1 115 ? 2.959 17.031 7.672 1 69 115 CYS B C 1
ATOM 3252 O O . CYS B 1 115 ? 2.32 16.328 8.445 1 69 115 CYS B O 1
ATOM 3254 N N . THR B 1 116 ? 4.062 16.734 7.129 1 62.97 116 THR B N 1
ATOM 3255 C CA . THR B 1 116 ? 4.652 15.453 6.793 1 62.97 116 THR B CA 1
ATOM 3256 C C . THR B 1 116 ? 5.008 14.672 8.055 1 62.97 116 THR B C 1
ATOM 3258 O O . THR B 1 116 ? 5.285 13.469 7.992 1 62.97 116 THR B O 1
ATOM 3261 N N . SER B 1 117 ? 4.766 15.383 9.211 1 70.88 117 SER B N 1
ATOM 3262 C CA . SER B 1 117 ? 5.16 14.617 10.383 1 70.88 117 SER B CA 1
ATOM 3263 C C . SER B 1 117 ? 3.973 13.867 10.984 1 70.88 117 SER B C 1
ATOM 3265 O O . SER B 1 117 ? 2.9 14.445 11.172 1 70.88 117 SER B O 1
ATOM 3267 N N . SER B 1 118 ? 4.184 12.688 11.195 1 74.38 118 SER B N 1
ATOM 3268 C CA . SER B 1 118 ? 3.152 11.82 11.758 1 74.38 118 SER B CA 1
ATOM 3269 C C . SER B 1 118 ? 2.902 12.133 13.227 1 74.38 118 SER B C 1
ATOM 3271 O O . SER B 1 118 ? 3.84 12.43 13.977 1 74.38 118 SER B O 1
ATOM 3273 N N . ALA B 1 119 ? 1.607 12.125 13.578 1 81.94 119 ALA B N 1
ATOM 3274 C CA . ALA B 1 119 ? 1.241 12.312 14.984 1 81.94 119 ALA B CA 1
ATOM 3275 C C . ALA B 1 119 ? 1.964 11.305 15.875 1 81.94 119 ALA B C 1
ATOM 3277 O O . ALA B 1 119 ? 2.383 11.641 16.984 1 81.94 119 ALA B O 1
ATOM 3278 N N . PHE B 1 120 ? 2.188 10.164 15.32 1 76.56 120 PHE B N 1
ATOM 3279 C CA . PHE B 1 120 ? 2.867 9.125 16.078 1 76.56 120 PHE B CA 1
ATOM 3280 C C . PHE B 1 120 ? 4.34 9.469 16.281 1 76.56 120 PHE B C 1
ATOM 3282 O O . PHE B 1 120 ? 4.898 9.25 17.344 1 76.56 120 PHE B O 1
ATOM 3289 N N . GLU B 1 121 ? 4.91 9.945 15.242 1 75 121 GLU B N 1
ATOM 3290 C CA . GLU B 1 121 ? 6.312 10.344 15.344 1 75 121 GLU B CA 1
ATOM 3291 C C . GLU B 1 121 ? 6.496 11.453 16.375 1 75 121 GLU B C 1
ATOM 3293 O O . GLU B 1 121 ? 7.477 11.461 17.125 1 75 121 GLU B O 1
ATOM 3298 N N . ILE B 1 122 ? 5.582 12.375 16.375 1 83.62 122 ILE B N 1
ATOM 3299 C CA . ILE B 1 122 ? 5.625 13.477 17.328 1 83.62 122 ILE B CA 1
ATOM 3300 C C . ILE B 1 122 ? 5.43 12.945 18.75 1 83.62 122 ILE B C 1
ATOM 3302 O O . ILE B 1 122 ? 6.16 13.328 19.656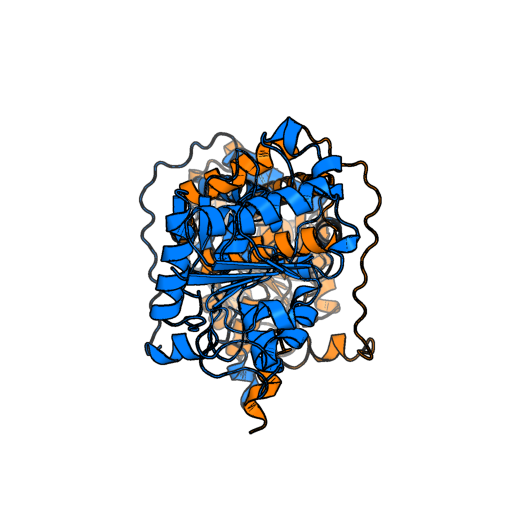 1 83.62 122 ILE B O 1
ATOM 3306 N N . HIS B 1 123 ? 4.461 12.086 18.891 1 82.31 123 HIS B N 1
ATOM 3307 C CA . HIS B 1 123 ? 4.207 11.469 20.188 1 82.31 123 HIS B CA 1
ATOM 3308 C C . HIS B 1 123 ? 5.434 10.727 20.703 1 82.31 123 HIS B C 1
ATOM 3310 O O . HIS B 1 123 ? 5.781 10.828 21.875 1 82.31 123 HIS B O 1
ATOM 3316 N N . GLU B 1 124 ? 6.059 10.055 19.812 1 75.94 124 GLU B N 1
ATOM 3317 C CA . GLU B 1 124 ? 7.27 9.32 20.172 1 75.94 124 GLU B CA 1
ATOM 3318 C C . GLU B 1 124 ? 8.383 10.273 20.609 1 75.94 124 GLU B C 1
ATOM 3320 O O . GLU B 1 124 ? 9.109 9.992 21.562 1 75.94 124 GLU B O 1
ATOM 3325 N N . SER B 1 125 ? 8.547 11.297 19.859 1 78.56 125 SER B N 1
ATOM 3326 C CA . SER B 1 125 ? 9.57 12.289 20.188 1 78.56 125 SER B CA 1
ATOM 3327 C C . SER B 1 125 ? 9.32 12.914 21.547 1 78.56 125 SER B C 1
ATOM 3329 O O . SER B 1 125 ? 10.266 13.188 22.297 1 78.56 125 SER B O 1
ATOM 3331 N N . LEU B 1 126 ? 8.07 13.141 21.859 1 82.69 126 LEU B N 1
ATOM 3332 C CA . LEU B 1 126 ? 7.707 13.672 23.172 1 82.69 126 LEU B CA 1
ATOM 3333 C C . LEU B 1 126 ? 8.016 12.664 24.281 1 82.69 126 LEU B C 1
ATOM 3335 O O . LEU B 1 126 ? 8.516 13.039 25.344 1 82.69 126 LEU B O 1
ATOM 3339 N N . TYR B 1 127 ? 7.727 11.438 23.969 1 74.56 127 TYR B N 1
ATOM 3340 C CA . TYR B 1 127 ? 8.016 10.375 24.922 1 74.56 127 TYR B CA 1
ATOM 3341 C C . TYR B 1 127 ? 9.516 10.258 25.172 1 74.56 127 TYR B C 1
ATOM 3343 O O . TYR B 1 127 ? 9.953 10.094 26.312 1 74.56 127 TYR B O 1
ATOM 3351 N N . GLU B 1 128 ? 10.289 10.32 24.125 1 73.62 128 GLU B N 1
ATOM 3352 C CA . GLU B 1 128 ? 11.742 10.219 24.219 1 73.62 128 GLU B CA 1
ATOM 3353 C C . GLU B 1 128 ? 12.312 11.352 25.062 1 73.62 128 GLU B C 1
ATOM 3355 O O . GLU B 1 128 ? 13.328 11.18 25.75 1 73.62 128 GLU B O 1
ATOM 3360 N N . ALA B 1 129 ? 11.664 12.461 24.891 1 74.38 129 ALA B N 1
ATOM 3361 C CA . ALA B 1 129 ? 12.094 13.594 25.703 1 74.38 129 ALA B CA 1
ATOM 3362 C C . ALA B 1 129 ? 11.859 13.32 27.188 1 74.38 129 ALA B C 1
ATOM 3364 O O . ALA B 1 129 ? 12.492 13.93 28.047 1 74.38 129 ALA B O 1
ATOM 3365 N N . GLY B 1 130 ? 10.922 12.281 27.5 1 67.06 130 GLY B N 1
ATOM 3366 C CA . GLY B 1 130 ? 10.781 11.711 28.828 1 67.06 130 GLY B CA 1
ATOM 3367 C C . GLY B 1 130 ? 10.25 12.695 29.859 1 67.06 130 GLY B C 1
ATOM 3368 O O . GLY B 1 130 ? 9.211 13.328 29.625 1 67.06 130 GLY B O 1
ATOM 3369 N N . LEU B 1 131 ? 11.094 12.688 30.953 1 57.94 131 LEU B N 1
ATOM 3370 C CA . LEU B 1 131 ? 10.695 13.438 32.156 1 57.94 131 LEU B CA 1
ATOM 3371 C C . LEU B 1 131 ? 10.68 14.938 31.875 1 57.94 131 LEU B C 1
ATOM 3373 O O . LEU B 1 131 ? 10.141 15.711 32.656 1 57.94 131 LEU B O 1
ATOM 3377 N N . GLU B 1 132 ? 11.07 15.258 30.766 1 70.44 132 GLU B N 1
ATOM 3378 C CA . GLU B 1 132 ? 11.094 16.672 30.406 1 70.44 132 GLU B CA 1
ATOM 3379 C C . GLU B 1 132 ? 9.742 17.125 29.875 1 70.44 132 GLU B C 1
ATOM 3381 O O . GLU B 1 132 ? 9.477 18.328 29.797 1 70.44 132 GLU B O 1
ATOM 3386 N N . VAL B 1 133 ? 8.859 16.172 29.656 1 78.5 133 VAL B N 1
ATOM 3387 C CA . VAL B 1 133 ? 7.559 16.531 29.109 1 78.5 133 VAL B CA 1
ATOM 3388 C C . VAL B 1 133 ? 6.531 16.625 30.234 1 78.5 133 VAL B C 1
ATOM 3390 O O . VAL B 1 133 ? 6.398 15.695 31.031 1 78.5 133 VAL B O 1
ATOM 3393 N N . PRO B 1 134 ? 5.969 17.781 30.281 1 77.62 134 PRO B N 1
ATOM 3394 C CA . PRO B 1 134 ? 4.902 17.891 31.281 1 77.62 134 PRO B CA 1
ATOM 3395 C C . PRO B 1 134 ? 3.809 16.844 31.094 1 77.62 134 PRO B C 1
ATOM 3397 O O . PRO B 1 134 ? 3.73 16.203 30.047 1 77.62 134 PRO B O 1
ATOM 3400 N N . GLU B 1 135 ? 3.098 16.688 32.156 1 75.19 135 GLU B N 1
ATOM 3401 C CA . GLU B 1 135 ? 2.031 15.688 32.156 1 75.19 135 GLU B CA 1
ATOM 3402 C C . GLU B 1 135 ? 0.939 16.047 31.141 1 75.19 135 GLU B C 1
ATOM 3404 O O . GLU B 1 135 ? 0.683 17.234 30.906 1 75.19 135 GLU B O 1
ATOM 3409 N N . ALA B 1 136 ? 0.385 15.164 30.516 1 84 136 ALA B N 1
ATOM 3410 C CA . ALA B 1 136 ? -0.862 15.203 29.766 1 84 136 ALA B CA 1
ATOM 3411 C C . ALA B 1 136 ? -0.7 16.031 28.484 1 84 136 ALA B C 1
ATOM 3413 O O . ALA B 1 136 ? -1.624 16.734 28.078 1 84 136 ALA B O 1
ATOM 3414 N N . VAL B 1 137 ? 0.569 16.172 28 1 92.75 137 VAL B N 1
ATOM 3415 C CA . VAL B 1 137 ? 0.708 16.781 26.672 1 92.75 137 VAL B CA 1
ATOM 3416 C C . VAL B 1 137 ? 0.163 15.828 25.609 1 92.75 137 VAL B C 1
ATOM 3418 O O . VAL B 1 137 ? 0.49 14.641 25.609 1 92.75 137 VAL B O 1
ATOM 3421 N N . GLY B 1 138 ? -0.725 16.344 24.797 1 94.94 138 GLY B N 1
ATOM 3422 C CA . GLY B 1 138 ? -1.328 15.531 23.75 1 94.94 138 GLY B CA 1
ATOM 3423 C C . GLY B 1 138 ? -0.828 15.883 22.359 1 94.94 138 GLY B C 1
ATOM 3424 O O . GLY B 1 138 ? -0.075 16.844 22.188 1 94.94 138 GLY B O 1
ATOM 3425 N N . VAL B 1 139 ? -1.169 15.023 21.406 1 94.31 139 VAL B N 1
ATOM 3426 C CA . VAL B 1 139 ? -0.828 15.234 20 1 94.31 139 VAL B CA 1
ATOM 3427 C C . VAL B 1 139 ? -2.074 15.07 19.125 1 94.31 139 VAL B C 1
ATOM 3429 O O . VAL B 1 139 ? -2.795 14.078 19.25 1 94.31 139 VAL B O 1
ATOM 3432 N N . MET B 1 140 ? -2.371 16.094 18.359 1 96.31 140 MET B N 1
ATOM 3433 C CA . MET B 1 140 ? -3.488 16.062 17.422 1 96.31 140 MET B CA 1
ATOM 3434 C C . MET B 1 140 ? -3.182 16.891 16.172 1 96.31 140 MET B C 1
ATOM 3436 O O . MET B 1 140 ? -2.85 18.078 16.281 1 96.31 140 MET B O 1
ATOM 3440 N N . PRO B 1 141 ? -3.295 16.297 15.023 1 96 141 PRO B N 1
ATOM 3441 C CA . PRO B 1 141 ? -2.92 17.031 13.812 1 96 141 PRO B CA 1
ATOM 3442 C C . PRO B 1 141 ? -3.871 18.188 13.516 1 96 141 PRO B C 1
ATOM 3444 O O . PRO B 1 141 ? -5.055 18.125 13.859 1 96 141 PRO B O 1
ATOM 3447 N N . ALA B 1 142 ? -3.33 19.234 12.914 1 96.5 142 ALA B N 1
ATOM 3448 C CA . ALA B 1 142 ? -4.066 20.375 12.375 1 96.5 142 ALA B CA 1
ATOM 3449 C C . ALA B 1 142 ? -3.559 20.75 10.992 1 96.5 142 ALA B C 1
ATOM 3451 O O . ALA B 1 142 ? -2.943 21.797 10.812 1 96.5 142 ALA B O 1
ATOM 3452 N N . HIS B 1 143 ? -3.848 19.906 10.016 1 95.12 143 HIS B N 1
ATOM 3453 C CA . HIS B 1 143 ? -3.33 20.078 8.664 1 95.12 143 HIS B CA 1
ATOM 3454 C C . HIS B 1 143 ? -4.137 21.125 7.891 1 95.12 143 HIS B C 1
ATOM 3456 O O . HIS B 1 143 ? -5.367 21.047 7.844 1 95.12 143 HIS B O 1
ATOM 3462 N N . PRO B 1 144 ? -3.512 22.062 7.246 1 94.19 144 PRO B N 1
ATOM 3463 C CA . PRO B 1 144 ? -4.234 23.141 6.57 1 94.19 144 PRO B CA 1
ATOM 3464 C C . PRO B 1 144 ? -4.797 22.719 5.215 1 94.19 144 PRO B C 1
ATOM 3466 O O . PRO B 1 144 ? -5.492 23.5 4.562 1 94.19 144 PRO B O 1
ATOM 3469 N N . ALA B 1 145 ? -4.594 21.547 4.789 1 89.25 145 ALA B N 1
ATOM 3470 C CA . ALA B 1 145 ? -5.133 21 3.543 1 89.25 145 ALA B CA 1
ATOM 3471 C C . ALA B 1 145 ? -4.816 21.922 2.363 1 89.25 145 ALA B C 1
ATOM 3473 O O . ALA B 1 145 ? -5.668 22.141 1.499 1 89.25 145 ALA B O 1
ATOM 3474 N N . GLY B 1 146 ? -3.791 22.625 2.334 1 88.62 146 GLY B N 1
ATOM 3475 C CA . GLY B 1 146 ? -3.334 23.578 1.334 1 88.62 146 GLY B CA 1
ATOM 3476 C C . GLY B 1 146 ? -2.275 24.531 1.857 1 88.62 146 GLY B C 1
ATOM 3477 O O . GLY B 1 146 ? -1.794 24.375 2.982 1 88.62 146 GLY B O 1
ATOM 3478 N N . ILE B 1 147 ? -1.911 25.5 1.01 1 90.81 147 ILE B N 1
ATOM 3479 C CA . ILE B 1 147 ? -0.957 26.516 1.436 1 90.81 147 ILE B CA 1
ATOM 3480 C C . ILE B 1 147 ? -1.688 27.641 2.174 1 90.81 147 ILE B C 1
ATOM 3482 O O . ILE B 1 147 ? -2.445 28.406 1.566 1 90.81 147 ILE B O 1
ATOM 3486 N N . PRO B 1 148 ? -1.452 27.719 3.502 1 95.56 148 PRO B N 1
ATOM 3487 C CA . PRO B 1 148 ? -2.127 28.781 4.25 1 95.56 148 PRO B CA 1
ATOM 3488 C C . PRO B 1 148 ? -1.849 30.172 3.682 1 95.56 148 PRO B C 1
ATOM 3490 O O . PRO B 1 148 ? -0.712 30.484 3.307 1 95.56 148 PRO B O 1
ATOM 3493 N N . GLY B 1 149 ? -2.83 30.984 3.645 1 95.69 149 GLY B N 1
ATOM 3494 C CA . GLY B 1 149 ? -2.697 32.312 3.104 1 95.69 149 GLY B CA 1
ATOM 3495 C C . GLY B 1 149 ? -3.203 32.438 1.68 1 95.69 149 GLY B C 1
ATOM 3496 O O . GLY B 1 149 ? -3.436 33.562 1.191 1 95.69 149 GLY B O 1
ATOM 3497 N N . THR B 1 150 ? -3.273 31.297 0.977 1 94.69 150 THR B N 1
ATOM 3498 C CA . THR B 1 150 ? -3.822 31.328 -0.374 1 94.69 150 THR B CA 1
ATOM 3499 C C . THR B 1 150 ? -5.344 31.234 -0.341 1 94.69 150 THR B C 1
ATOM 3501 O O . THR B 1 150 ? -5.93 30.875 0.685 1 94.69 150 THR B O 1
ATOM 3504 N N . GLU B 1 151 ? -5.996 31.531 -1.464 1 91.94 151 GLU B N 1
ATOM 3505 C CA . GLU B 1 151 ? -7.449 31.469 -1.569 1 91.94 151 GLU B CA 1
ATOM 3506 C C . GLU B 1 151 ? -7.945 30.031 -1.529 1 91.94 151 GLU B C 1
ATOM 3508 O O . GLU B 1 151 ? -9.094 29.766 -1.161 1 91.94 151 GLU B O 1
ATOM 3513 N N . ASN B 1 152 ? -7.09 29.141 -1.837 1 87.75 152 ASN B N 1
ATOM 3514 C CA . ASN B 1 152 ? -7.48 27.734 -1.917 1 87.75 152 ASN B CA 1
ATOM 3515 C C . ASN B 1 152 ? -7.375 27.047 -0.559 1 87.75 152 ASN B C 1
ATOM 3517 O O . ASN B 1 152 ? -7.844 25.922 -0.392 1 87.75 152 ASN B O 1
ATOM 3521 N N . HIS B 1 153 ? -6.727 27.703 0.397 1 92.88 153 HIS B N 1
ATOM 3522 C CA . HIS B 1 153 ? -6.75 27.203 1.763 1 92.88 153 HIS B CA 1
ATOM 3523 C C . HIS B 1 153 ? -8.109 27.438 2.416 1 92.88 153 HIS B C 1
ATOM 3525 O O . HIS B 1 153 ? -8.297 28.422 3.127 1 92.88 153 HIS B O 1
ATOM 3531 N N . ARG B 1 154 ? -9.055 26.391 2.281 1 91.44 154 ARG B N 1
ATOM 3532 C CA . ARG B 1 154 ? -10.438 26.594 2.678 1 91.44 154 ARG B CA 1
ATOM 3533 C C . ARG B 1 154 ? -10.844 25.625 3.787 1 91.44 154 ARG B C 1
ATOM 3535 O O . ARG B 1 154 ? -11.977 25.672 4.266 1 91.44 154 ARG B O 1
ATOM 3542 N N . ALA B 1 155 ? -9.914 24.812 4.098 1 94.75 155 ALA B N 1
ATOM 3543 C CA . ALA B 1 155 ? -10.273 23.797 5.078 1 94.75 155 ALA B CA 1
ATOM 3544 C C . ALA B 1 155 ? -9.07 23.391 5.926 1 94.75 155 ALA B C 1
ATOM 3546 O O . ALA B 1 155 ? -7.926 23.656 5.555 1 94.75 155 ALA B O 1
ATOM 3547 N N . TYR B 1 156 ? -9.344 22.891 7.082 1 96.44 156 TYR B N 1
ATOM 3548 C CA . TYR B 1 156 ? -8.391 22.172 7.906 1 96.44 156 TYR B CA 1
ATOM 3549 C C . TYR B 1 156 ? -8.781 20.703 8.023 1 96.44 156 TYR B C 1
ATOM 3551 O O . TYR B 1 156 ? -9.969 20.359 7.965 1 96.44 156 TYR B O 1
ATOM 3559 N N . ILE B 1 157 ? -7.785 19.828 8.094 1 95.12 157 ILE B N 1
ATOM 3560 C CA . ILE B 1 157 ? -7.996 18.406 8.305 1 95.12 157 ILE B CA 1
ATOM 3561 C C . ILE B 1 157 ? -7.359 17.984 9.625 1 95.12 157 ILE B C 1
ATOM 3563 O O . ILE B 1 157 ? -6.207 18.312 9.898 1 95.12 157 ILE B O 1
ATOM 3567 N N . THR B 1 158 ? -8.102 17.328 10.445 1 96.19 158 THR B N 1
ATOM 3568 C CA . THR B 1 158 ? -7.648 16.859 11.758 1 96.19 158 THR B CA 1
ATOM 3569 C C . THR B 1 158 ? -8.18 15.461 12.055 1 96.19 158 THR B C 1
ATOM 3571 O O . THR B 1 158 ? -8.789 14.828 11.188 1 96.19 158 THR B O 1
ATOM 3574 N N . ALA B 1 159 ? -7.727 14.906 13.148 1 94.06 159 ALA B N 1
ATOM 3575 C CA . ALA B 1 159 ? -8.203 13.617 13.641 1 94.06 159 ALA B CA 1
ATOM 3576 C C . ALA B 1 159 ? -7.824 13.422 15.109 1 94.06 159 ALA B C 1
ATOM 3578 O O . ALA B 1 159 ? -6.723 13.789 15.531 1 94.06 159 ALA B O 1
ATOM 3579 N N . ARG B 1 160 ? -8.734 12.875 15.875 1 93.19 160 ARG B N 1
ATOM 3580 C CA . ARG B 1 160 ? -8.453 12.625 17.281 1 93.19 160 ARG B CA 1
ATOM 3581 C C . ARG B 1 160 ? -8.219 11.141 17.531 1 93.19 160 ARG B C 1
ATOM 3583 O O . ARG B 1 160 ? -7.484 10.773 18.453 1 93.19 160 ARG B O 1
ATOM 3590 N N . GLY B 1 161 ? -8.828 10.312 16.656 1 87.88 161 GLY B N 1
ATOM 3591 C CA . GLY B 1 161 ? -8.68 8.875 16.812 1 87.88 161 GLY B CA 1
ATOM 3592 C C . GLY B 1 161 ? -7.461 8.32 16.109 1 87.88 161 GLY B C 1
ATOM 3593 O O . GLY B 1 161 ? -6.852 9 15.273 1 87.88 161 GLY B O 1
ATOM 3594 N N . THR B 1 162 ? -7.059 7.117 16.578 1 81.56 162 THR B N 1
ATOM 3595 C CA . THR B 1 162 ? -5.992 6.363 15.922 1 81.56 162 THR B CA 1
ATOM 3596 C C . THR B 1 162 ? -6.492 5 15.469 1 81.56 162 THR B C 1
ATOM 3598 O O . THR B 1 162 ? -7.457 4.469 16.016 1 81.56 162 THR B O 1
ATOM 3601 N N . GLY B 1 163 ? -5.867 4.527 14.445 1 72.5 163 GLY B N 1
ATOM 3602 C CA . GLY B 1 163 ? -6.258 3.227 13.93 1 72.5 163 GLY B CA 1
ATOM 3603 C C . GLY B 1 163 ? -6.008 2.096 14.906 1 72.5 163 GLY B C 1
ATOM 3604 O O . GLY B 1 163 ? -6.723 1.09 14.898 1 72.5 163 GLY B O 1
ATOM 3605 N N . ASN B 1 164 ? -5.039 2.266 15.734 1 65.44 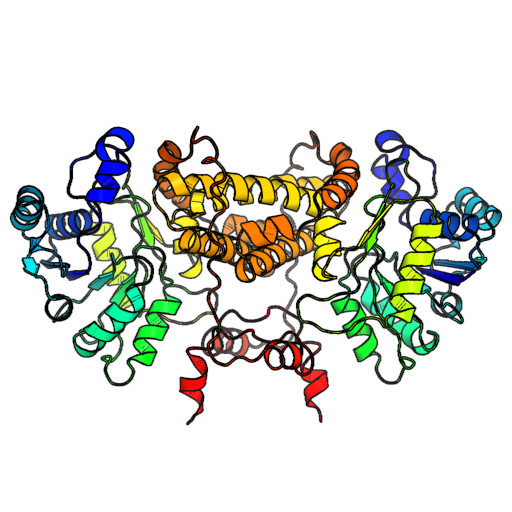164 ASN B N 1
ATOM 3606 C CA . ASN B 1 164 ? -4.688 1.195 16.656 1 65.44 164 ASN B CA 1
ATOM 3607 C C . ASN B 1 164 ? -5.297 1.426 18.047 1 65.44 164 ASN B C 1
ATOM 3609 O O . ASN B 1 164 ? -5.016 0.678 18.984 1 65.44 164 ASN B O 1
ATOM 3613 N N . GLY B 1 165 ? -6.023 2.477 18.25 1 74.44 165 GLY B N 1
ATOM 3614 C CA . GLY B 1 165 ? -6.754 2.734 19.469 1 74.44 165 GLY B CA 1
ATOM 3615 C C . GLY B 1 165 ? -5.965 3.551 20.484 1 74.44 165 GLY B C 1
ATOM 3616 O O . GLY B 1 165 ? -6.477 3.895 21.547 1 74.44 165 GLY B O 1
ATOM 3617 N N . THR B 1 166 ? -4.66 3.881 20.172 1 77.94 166 THR B N 1
ATOM 3618 C CA . THR B 1 166 ? -3.854 4.711 21.047 1 77.94 166 THR B CA 1
ATOM 3619 C C . THR B 1 166 ? -4.477 6.094 21.219 1 77.94 166 THR B C 1
ATOM 3621 O O . THR B 1 166 ? -4.914 6.703 20.234 1 77.94 166 THR B O 1
ATOM 3624 N N . VAL B 1 167 ? -4.539 6.539 22.453 1 86 167 VAL B N 1
ATOM 3625 C CA . VAL B 1 167 ? -5.055 7.879 22.719 1 86 167 VAL B CA 1
ATOM 3626 C C . VAL B 1 167 ? -3.91 8.891 22.703 1 86 167 VAL B C 1
ATOM 3628 O O . VAL B 1 167 ? -2.994 8.82 23.516 1 86 167 VAL B O 1
ATOM 3631 N N . LEU B 1 168 ? -3.92 9.805 21.766 1 90.94 168 LEU B N 1
ATOM 3632 C CA . LEU B 1 168 ? -2.832 10.766 21.609 1 90.94 168 LEU B CA 1
ATOM 3633 C C . LEU B 1 168 ? -3.227 12.125 22.172 1 90.94 168 LEU B C 1
ATOM 3635 O O . LEU B 1 168 ? -2.365 12.969 22.438 1 90.94 168 LEU B O 1
ATOM 3639 N N . ALA B 1 169 ? -4.484 12.375 22.359 1 95.31 169 ALA B N 1
ATOM 3640 C CA . ALA B 1 169 ? -5.012 13.633 22.891 1 95.31 169 ALA B CA 1
ATOM 3641 C C . ALA B 1 169 ? -6.266 13.398 23.734 1 95.31 169 ALA B C 1
ATOM 3643 O O . ALA B 1 169 ? -7.074 12.523 23.406 1 95.31 169 ALA B O 1
ATOM 3644 N N . THR B 1 170 ? -6.398 14.148 24.812 1 94.94 170 THR B N 1
ATOM 3645 C CA . THR B 1 170 ? -7.617 14.078 25.625 1 94.94 170 THR B CA 1
ATOM 3646 C C . THR B 1 170 ? -8.781 14.742 24.891 1 94.94 170 THR B C 1
ATOM 3648 O O . THR B 1 170 ? -8.586 15.438 23.891 1 94.94 170 THR B O 1
ATOM 3651 N N . GLU B 1 171 ? -10 14.453 25.422 1 96.12 171 GLU B N 1
ATOM 3652 C CA . GLU B 1 171 ? -11.188 15.078 24.844 1 96.12 171 GLU B CA 1
ATOM 3653 C C . GLU B 1 171 ? -11.117 16.594 24.953 1 96.12 171 GLU B C 1
ATOM 3655 O O . GLU B 1 171 ? -11.531 17.297 24.031 1 96.12 171 GLU B O 1
ATOM 3660 N N . GLU B 1 172 ? -10.625 17.078 26.031 1 96.81 172 GLU B N 1
ATOM 3661 C CA . GLU B 1 172 ? -10.492 18.516 26.234 1 96.81 172 GLU B CA 1
ATOM 3662 C C . GLU B 1 172 ? -9.531 19.125 25.219 1 96.81 172 GLU B C 1
ATOM 3664 O O . GLU B 1 172 ? -9.805 20.188 24.656 1 96.81 172 GLU B O 1
ATOM 3669 N N . GLN B 1 173 ? -8.438 18.453 25 1 97.56 173 GLN B N 1
ATOM 3670 C CA . GLN B 1 173 ? -7.453 18.891 24.016 1 97.56 173 GLN B CA 1
ATOM 3671 C C . GLN B 1 173 ? -8.039 18.891 22.609 1 97.56 173 GLN B C 1
ATOM 3673 O O . GLN B 1 173 ? -7.844 19.844 21.844 1 97.56 173 GLN B O 1
ATOM 3678 N N . ALA B 1 174 ? -8.766 17.859 22.312 1 97.69 174 ALA B N 1
ATOM 3679 C CA . ALA B 1 174 ? -9.391 17.734 21 1 97.69 174 ALA B CA 1
ATOM 3680 C C . ALA B 1 174 ? -10.422 18.844 20.781 1 97.69 174 ALA B C 1
ATOM 3682 O O . ALA B 1 174 ? -10.508 19.406 19.688 1 97.69 174 ALA B O 1
ATOM 3683 N N . GLU B 1 175 ? -11.164 19.094 21.734 1 97.69 175 GLU B N 1
ATOM 3684 C CA . GLU B 1 175 ? -12.164 20.156 21.656 1 97.69 175 GLU B CA 1
ATOM 3685 C C . GLU B 1 175 ? -11.508 21.516 21.438 1 97.69 175 GLU B C 1
ATOM 3687 O O . GLU B 1 175 ? -12.016 22.344 20.688 1 97.69 175 GLU B O 1
ATOM 3692 N N . LEU B 1 176 ? -10.414 21.719 22.125 1 98.25 176 LEU B N 1
ATOM 3693 C CA . LEU B 1 176 ? -9.672 22.969 21.953 1 98.25 176 LEU B CA 1
ATOM 3694 C C . LEU B 1 176 ? -9.211 23.125 20.5 1 98.25 176 LEU B C 1
ATOM 3696 O O . LEU B 1 176 ? -9.367 24.203 19.922 1 98.25 176 LEU B O 1
ATOM 3700 N N . VAL B 1 177 ? -8.617 22.078 19.922 1 98.38 177 VAL B N 1
ATOM 3701 C CA . VAL B 1 177 ? -8.133 22.109 18.547 1 98.38 177 VAL B CA 1
ATOM 3702 C C . VAL B 1 177 ? -9.289 22.406 17.594 1 98.38 177 VAL B C 1
ATOM 3704 O O . VAL B 1 177 ? -9.188 23.266 16.719 1 98.38 177 VAL B O 1
ATOM 3707 N N . GLU B 1 178 ? -10.367 21.75 17.797 1 97.44 178 GLU B N 1
ATOM 3708 C CA . GLU B 1 178 ? -11.547 21.953 16.953 1 97.44 178 GLU B CA 1
ATOM 3709 C C . GLU B 1 178 ? -12.062 23.375 17.062 1 97.44 178 GLU B C 1
ATOM 3711 O O . GLU B 1 178 ? -12.445 23.984 16.062 1 97.44 178 GLU B O 1
ATOM 3716 N N . GLU B 1 179 ? -12.109 23.844 18.234 1 97.69 179 GLU B N 1
ATOM 3717 C CA . GLU B 1 179 ? -12.586 25.203 18.469 1 97.69 179 GLU B CA 1
ATOM 3718 C C . GLU B 1 179 ? -11.703 26.219 17.766 1 97.69 179 GLU B C 1
ATOM 3720 O O . GLU B 1 179 ? -12.211 27.109 17.078 1 97.69 179 GLU B O 1
ATOM 3725 N N . VAL B 1 180 ? -10.438 26.109 17.938 1 98.56 180 VAL B N 1
ATOM 3726 C CA . VAL B 1 180 ? -9.508 27.047 17.344 1 98.56 180 VAL B CA 1
ATOM 3727 C C . VAL B 1 180 ? -9.625 27 15.82 1 98.56 180 VAL B C 1
ATOM 3729 O O . VAL B 1 180 ? -9.75 28.031 15.156 1 98.56 180 VAL B O 1
ATOM 3732 N N . LEU B 1 181 ? -9.664 25.812 15.234 1 98.31 181 LEU B N 1
ATOM 3733 C CA . LEU B 1 181 ? -9.727 25.656 13.789 1 98.31 181 LEU B CA 1
ATOM 3734 C C . LEU B 1 181 ? -11.047 26.172 13.242 1 98.31 181 LEU B C 1
ATOM 3736 O O . LEU B 1 181 ? -11.078 26.891 12.242 1 98.31 181 LEU B O 1
ATOM 3740 N N . SER B 1 182 ? -12.125 25.891 13.914 1 97.5 182 SER B N 1
ATOM 3741 C CA . SER B 1 182 ? -13.445 26.312 13.453 1 97.5 182 SER B CA 1
ATOM 3742 C C . SER B 1 182 ? -13.609 27.812 13.562 1 97.5 182 SER B C 1
ATOM 3744 O O . SER B 1 182 ? -14.328 28.422 12.766 1 97.5 182 SER B O 1
ATOM 3746 N N . SER B 1 183 ? -12.953 28.422 14.5 1 97.94 183 SER B N 1
ATOM 3747 C CA . SER B 1 183 ? -13.07 29.859 14.734 1 97.94 183 SER B CA 1
ATOM 3748 C C . SER B 1 183 ? -12.547 30.656 13.547 1 97.94 183 SER B C 1
ATOM 3750 O O . SER B 1 183 ? -12.844 31.844 13.406 1 97.94 183 SER B O 1
ATOM 3752 N N . THR B 1 184 ? -11.742 30.062 12.688 1 97.31 184 THR B N 1
ATOM 3753 C CA . THR B 1 184 ? -11.188 30.734 11.523 1 97.31 184 THR B CA 1
ATOM 3754 C C . THR B 1 184 ? -12.25 30.906 10.438 1 97.31 184 THR B C 1
ATOM 3756 O O . THR B 1 184 ? -12.047 31.656 9.477 1 97.31 184 THR B O 1
ATOM 3759 N N . GLY B 1 185 ? -13.344 30.188 10.539 1 96.56 185 GLY B N 1
ATOM 3760 C CA . GLY B 1 185 ? -14.398 30.234 9.539 1 96.56 185 GLY B CA 1
ATOM 3761 C C . GLY B 1 185 ? -14.219 29.203 8.438 1 96.56 185 GLY B C 1
ATOM 3762 O O . GLY B 1 185 ? -15.055 29.094 7.539 1 96.56 185 GLY B O 1
ATOM 3763 N N . LYS B 1 186 ? -13.234 28.422 8.492 1 95.62 186 LYS B N 1
ATOM 3764 C CA . LYS B 1 186 ? -12.969 27.406 7.484 1 95.62 186 LYS B CA 1
ATOM 3765 C C . LYS B 1 186 ? -13.594 26.078 7.875 1 95.62 186 LYS B C 1
ATOM 3767 O O . LYS B 1 186 ? -13.898 25.844 9.047 1 95.62 186 LYS B O 1
ATOM 3772 N N . GLU B 1 187 ? -13.836 25.281 6.809 1 95.5 187 GLU B N 1
ATOM 3773 C CA . GLU B 1 187 ? -14.336 23.938 7.074 1 95.5 187 GLU B CA 1
ATOM 3774 C C . GLU B 1 187 ? -13.289 23.094 7.793 1 95.5 187 GLU B C 1
ATOM 3776 O O . GLU B 1 187 ? -12.102 23.156 7.465 1 95.5 187 GLU B O 1
ATOM 3781 N N . VAL B 1 188 ? -13.781 22.391 8.805 1 97 188 VAL B N 1
ATOM 3782 C CA . VAL B 1 188 ? -12.891 21.484 9.531 1 97 188 VAL B CA 1
ATOM 3783 C C . VAL B 1 188 ? -13.32 20.031 9.305 1 97 188 VAL B C 1
ATOM 3785 O O . VAL B 1 188 ? -14.422 19.641 9.688 1 97 188 VAL B O 1
ATOM 3788 N N . PHE B 1 189 ? -12.492 19.266 8.594 1 95.56 189 PHE B N 1
ATOM 3789 C CA . PHE B 1 189 ? -12.727 17.828 8.391 1 95.56 189 PHE B CA 1
ATOM 3790 C C . PHE B 1 189 ? -12.016 17.016 9.453 1 95.56 189 PHE B C 1
ATOM 3792 O O . PHE B 1 189 ? -10.789 17.062 9.562 1 95.56 189 PHE B O 1
ATOM 3799 N N . GLU B 1 190 ? -12.75 16.344 10.242 1 95.12 190 GLU B N 1
ATOM 3800 C CA . GLU B 1 190 ? -12.148 15.422 11.195 1 95.12 190 GLU B CA 1
ATOM 3801 C C . GLU B 1 190 ? -12.18 13.992 10.672 1 95.12 190 GLU B C 1
ATOM 3803 O O . GLU B 1 190 ? -13.242 13.375 10.602 1 95.12 190 GLU B O 1
ATOM 3808 N N . LEU B 1 191 ? -11.055 13.445 10.359 1 93.31 191 LEU B N 1
ATOM 3809 C CA . LEU B 1 191 ? -10.938 12.078 9.859 1 93.31 191 LEU B CA 1
ATOM 3810 C C . LEU B 1 191 ? -10.945 11.078 11.016 1 93.31 191 LEU B C 1
ATOM 3812 O O . LEU B 1 191 ? -10.727 11.453 12.164 1 93.31 191 LEU B O 1
ATOM 3816 N N . PRO B 1 192 ? -11.211 9.852 10.727 1 87.88 192 PRO B N 1
ATOM 3817 C CA . PRO B 1 192 ? -11.344 8.859 11.797 1 87.88 192 PRO B CA 1
ATOM 3818 C C . PRO B 1 192 ? -10.016 8.578 12.508 1 87.88 192 PRO B C 1
ATOM 3820 O O . PRO B 1 192 ? -10 8.289 13.703 1 87.88 192 PRO B O 1
ATOM 3823 N N . HIS B 1 193 ? -8.914 8.633 11.742 1 86.69 193 HIS B N 1
ATOM 3824 C CA . HIS B 1 193 ? -7.613 8.273 12.297 1 86.69 193 HIS B CA 1
ATOM 3825 C C . HIS B 1 193 ? -6.547 9.297 11.914 1 86.69 193 HIS B C 1
ATOM 3827 O O . HIS B 1 193 ? -6.555 9.82 10.797 1 86.69 193 HIS B O 1
ATOM 3833 N N . VAL B 1 194 ? -5.605 9.492 12.875 1 87.44 194 VAL B N 1
ATOM 3834 C CA . VAL B 1 194 ? -4.543 10.469 12.648 1 87.44 194 VAL B CA 1
ATOM 3835 C C . VAL B 1 194 ? -3.686 10.031 11.469 1 87.44 194 VAL B C 1
ATOM 3837 O O . VAL B 1 194 ? -3.133 10.867 10.75 1 87.44 194 VAL B O 1
ATOM 3840 N N . GLU B 1 195 ? -3.645 8.719 11.148 1 81.31 195 GLU B N 1
ATOM 3841 C CA . GLU B 1 195 ? -2.828 8.172 10.07 1 81.31 195 GLU B CA 1
ATOM 3842 C C . GLU B 1 195 ? -3.326 8.648 8.703 1 81.31 195 GLU B C 1
ATOM 3844 O O . GLU B 1 195 ? -2.568 8.664 7.734 1 81.31 195 GLU B O 1
ATOM 3849 N N . LEU B 1 196 ? -4.547 9.094 8.68 1 88.69 196 LEU B N 1
ATOM 3850 C CA . LEU B 1 196 ? -5.168 9.461 7.41 1 88.69 196 LEU B CA 1
ATOM 3851 C C . LEU B 1 196 ? -4.902 10.922 7.078 1 88.69 196 LEU B C 1
ATOM 3853 O O . LEU B 1 196 ? -5.062 11.344 5.93 1 88.69 196 LEU B O 1
ATOM 3857 N N . VAL B 1 197 ? -4.492 11.664 8.039 1 90.81 197 VAL B N 1
ATOM 3858 C CA . VAL B 1 197 ? -4.426 13.109 7.867 1 90.81 197 VAL B CA 1
ATOM 3859 C C . VAL B 1 197 ? -3.377 13.461 6.816 1 90.81 197 VAL B C 1
ATOM 3861 O O . VAL B 1 197 ? -3.641 14.25 5.906 1 90.81 197 VAL B O 1
ATOM 3864 N N . SER B 1 198 ? -2.227 12.805 6.922 1 85.75 198 SER B N 1
ATOM 3865 C CA . SER B 1 198 ? -1.171 13.094 5.957 1 85.75 198 SER B CA 1
ATOM 3866 C C . SER B 1 198 ? -1.523 12.555 4.574 1 85.75 198 SER B C 1
ATOM 3868 O O . SER B 1 198 ? -1.228 13.188 3.561 1 85.75 198 SER B O 1
ATOM 3870 N N . VAL B 1 199 ? -2.152 11.453 4.535 1 87.69 199 VAL B N 1
ATOM 3871 C CA . VAL B 1 199 ? -2.518 10.805 3.283 1 87.69 199 VAL B CA 1
ATOM 3872 C C . VAL B 1 199 ? -3.525 11.664 2.525 1 87.69 199 VAL B C 1
ATOM 3874 O O . VAL B 1 199 ? -3.436 11.805 1.304 1 87.69 199 VAL B O 1
ATOM 3877 N N . VAL B 1 200 ? -4.406 12.328 3.25 1 90.75 200 VAL B N 1
ATOM 3878 C CA . VAL B 1 200 ? -5.48 13.117 2.656 1 90.75 200 VAL B CA 1
ATOM 3879 C C . VAL B 1 200 ? -5.023 14.562 2.482 1 90.75 200 VAL B C 1
ATOM 3881 O O . VAL B 1 200 ? -5.34 15.203 1.479 1 90.75 200 VAL B O 1
ATOM 3884 N N . GLY B 1 201 ? -4.199 14.992 3.344 1 89.44 201 GLY B N 1
ATOM 3885 C CA . GLY B 1 201 ? -3.939 16.422 3.408 1 89.44 201 GLY B CA 1
ATOM 3886 C C . GLY B 1 201 ? -2.654 16.828 2.711 1 89.44 201 GLY B C 1
ATOM 3887 O O . GLY B 1 201 ? -2.5 17.984 2.303 1 89.44 201 GLY B O 1
ATOM 3888 N N . ASP B 1 202 ? -1.674 15.93 2.564 1 85.12 202 ASP B N 1
ATOM 3889 C CA . ASP B 1 202 ? -0.356 16.266 2.039 1 85.12 202 ASP B CA 1
ATOM 3890 C C . ASP B 1 202 ? -0.317 16.125 0.52 1 85.12 202 ASP B C 1
ATOM 3892 O O . ASP B 1 202 ? -1.355 15.938 -0.118 1 85.12 202 ASP B O 1
ATOM 3896 N N . LEU B 1 203 ? 0.923 16.281 -0.01 1 83.62 203 LEU B N 1
ATOM 3897 C CA . LEU B 1 203 ? 1.141 16.156 -1.447 1 83.62 203 LEU B CA 1
ATOM 3898 C C . LEU B 1 203 ? 0.611 14.828 -1.964 1 83.62 203 LEU B C 1
ATOM 3900 O O . LEU B 1 203 ? 0.207 14.719 -3.123 1 83.62 203 LEU B O 1
ATOM 3904 N N . SER B 1 204 ? 0.515 13.867 -1.071 1 86.81 204 SER B N 1
ATOM 3905 C CA . SER B 1 204 ? 0.194 12.5 -1.471 1 86.81 204 SER B CA 1
ATOM 3906 C C . SER B 1 204 ? -1.279 12.359 -1.841 1 86.81 204 SER B C 1
ATOM 3908 O O . SER B 1 204 ? -1.706 11.32 -2.338 1 86.81 204 SER B O 1
ATOM 3910 N N . VAL B 1 205 ? -2.051 13.453 -1.598 1 91.12 205 VAL B N 1
ATOM 3911 C CA . VAL B 1 205 ? -3.453 13.414 -2 1 91.12 205 VAL B CA 1
ATOM 3912 C C . VAL B 1 205 ? -3.551 13.148 -3.502 1 91.12 205 VAL B C 1
ATOM 3914 O O . VAL B 1 205 ? -4.512 12.539 -3.969 1 91.12 205 VAL B O 1
ATOM 3917 N N . VAL B 1 206 ? -2.512 13.617 -4.277 1 89 206 VAL B N 1
ATOM 3918 C CA . VAL B 1 206 ? -2.453 13.367 -5.711 1 89 206 VAL B CA 1
ATOM 3919 C C . VAL B 1 206 ? -2.369 11.867 -5.977 1 8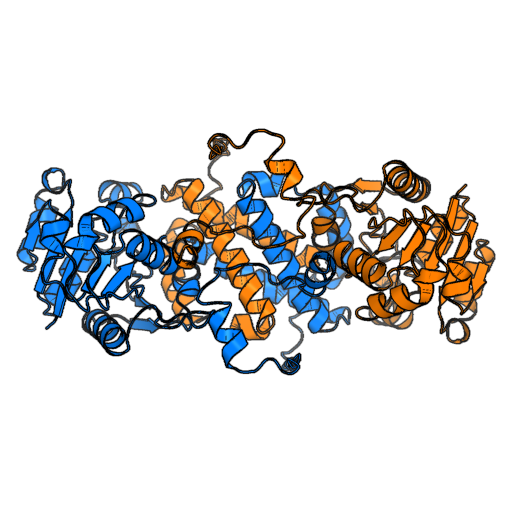9 206 VAL B C 1
ATOM 3921 O O . VAL B 1 206 ? -3.115 11.328 -6.797 1 89 206 VAL B O 1
ATOM 3924 N N . LEU B 1 207 ? -1.501 11.195 -5.262 1 93.88 207 LEU B N 1
ATOM 3925 C CA . LEU B 1 207 ? -1.368 9.742 -5.363 1 93.88 207 LEU B CA 1
ATOM 3926 C C . LEU B 1 207 ? -2.631 9.047 -4.867 1 93.88 207 LEU B C 1
ATOM 3928 O O . LEU B 1 207 ? -3.107 8.102 -5.492 1 93.88 207 LEU B O 1
ATOM 3932 N N . LEU B 1 208 ? -3.158 9.516 -3.74 1 94.88 208 LEU B N 1
ATOM 3933 C CA . LEU B 1 208 ? -4.348 8.93 -3.135 1 94.88 208 LEU B CA 1
ATOM 3934 C C . LEU B 1 208 ? -5.508 8.898 -4.129 1 94.88 208 LEU B C 1
ATOM 3936 O O . LEU B 1 208 ? -6.133 7.859 -4.324 1 94.88 208 LEU B O 1
ATOM 3940 N N . LYS B 1 209 ? -5.793 10.008 -4.719 1 92.75 209 LYS B N 1
ATOM 3941 C CA . LYS B 1 209 ? -6.906 10.109 -5.656 1 92.75 209 LYS B CA 1
ATOM 3942 C C . LYS B 1 209 ? -6.746 9.125 -6.812 1 92.75 209 LYS B C 1
ATOM 3944 O O . LYS B 1 209 ? -7.699 8.438 -7.188 1 92.75 209 LYS B O 1
ATOM 3949 N N . ARG B 1 210 ? -5.555 9.016 -7.355 1 92.69 210 ARG B N 1
ATOM 3950 C CA . ARG B 1 210 ? -5.297 8.125 -8.484 1 92.69 210 ARG B CA 1
ATOM 3951 C C . ARG B 1 210 ? -5.395 6.664 -8.062 1 92.69 210 ARG B C 1
ATOM 3953 O O . ARG B 1 210 ? -5.859 5.82 -8.828 1 92.69 210 ARG B O 1
ATOM 3960 N N . VAL B 1 211 ? -4.91 6.336 -6.902 1 95.44 211 VAL B N 1
ATOM 3961 C CA . VAL B 1 211 ? -4.969 4.957 -6.43 1 95.44 211 VAL B CA 1
ATOM 3962 C C . VAL B 1 211 ? -6.422 4.559 -6.172 1 95.44 211 VAL B C 1
ATOM 3964 O O . VAL B 1 211 ? -6.82 3.424 -6.441 1 95.44 211 VAL B O 1
ATOM 3967 N N . ILE B 1 212 ? -7.238 5.5 -5.629 1 93.62 212 ILE B N 1
ATOM 3968 C CA . ILE B 1 212 ? -8.656 5.234 -5.438 1 93.62 212 ILE B CA 1
ATOM 3969 C C . ILE B 1 212 ? -9.305 4.898 -6.781 1 93.62 212 ILE B C 1
ATOM 3971 O O . ILE B 1 212 ? -10.07 3.934 -6.887 1 93.62 212 ILE B O 1
ATOM 3975 N N . GLU B 1 213 ? -8.961 5.645 -7.805 1 90.25 213 GLU B N 1
ATOM 3976 C CA . GLU B 1 213 ? -9.469 5.375 -9.148 1 90.25 213 GLU B CA 1
ATOM 3977 C C . GLU B 1 213 ? -9.023 4.004 -9.641 1 90.25 213 GLU B C 1
ATOM 3979 O O . GLU B 1 213 ? -9.812 3.264 -10.234 1 90.25 213 GLU B O 1
ATOM 3984 N N . ALA B 1 214 ? -7.777 3.686 -9.406 1 92 214 ALA B N 1
ATOM 3985 C CA . ALA B 1 214 ? -7.23 2.393 -9.805 1 92 214 ALA B CA 1
ATOM 3986 C C . ALA B 1 214 ? -7.953 1.25 -9.094 1 92 214 ALA B C 1
ATOM 3988 O O . ALA B 1 214 ? -8.234 0.214 -9.703 1 92 214 ALA B O 1
ATOM 3989 N N . LEU B 1 215 ? -8.25 1.4 -7.809 1 92.69 215 LEU B N 1
ATOM 3990 C CA . LEU B 1 215 ? -8.953 0.383 -7.031 1 92.69 215 LEU B CA 1
ATOM 3991 C C . LEU B 1 215 ? -10.352 0.152 -7.582 1 92.69 215 LEU B C 1
ATOM 3993 O O . LEU B 1 215 ? -10.797 -0.992 -7.703 1 92.69 215 LEU B O 1
ATOM 3997 N N . LYS B 1 216 ? -11.031 1.236 -7.891 1 87.25 216 LYS B N 1
ATOM 3998 C CA . LYS B 1 216 ? -12.367 1.12 -8.477 1 87.25 216 LYS B CA 1
ATOM 3999 C C . LYS B 1 216 ? -12.32 0.365 -9.797 1 87.25 216 LYS B C 1
ATOM 4001 O O . LYS B 1 216 ? -13.156 -0.502 -10.055 1 87.25 216 LYS B O 1
ATOM 4006 N N . GLU B 1 217 ? -11.336 0.656 -10.602 1 83.88 217 GLU B N 1
ATOM 4007 C CA . GLU B 1 217 ? -11.156 -0.051 -11.867 1 83.88 217 GLU B CA 1
ATOM 4008 C C . GLU B 1 217 ? -10.859 -1.529 -11.633 1 83.88 217 GLU B C 1
ATOM 4010 O O . GLU B 1 217 ? -11.398 -2.393 -12.328 1 83.88 217 GLU B O 1
ATOM 4015 N N . PHE B 1 218 ? -10 -1.789 -10.695 1 89.62 218 PHE B N 1
ATOM 4016 C CA . PHE B 1 218 ? -9.609 -3.158 -10.383 1 89.62 218 PHE B CA 1
ATOM 4017 C C . PHE B 1 218 ? -10.828 -3.99 -9.992 1 89.62 218 PHE B C 1
ATOM 4019 O O . PHE B 1 218 ? -10.891 -5.184 -10.289 1 89.62 218 PHE B O 1
ATOM 4026 N N . CYS B 1 219 ? -11.781 -3.389 -9.352 1 84.81 219 CYS B N 1
ATOM 4027 C CA . CYS B 1 219 ? -12.984 -4.098 -8.93 1 84.81 219 CYS B CA 1
ATOM 4028 C C . CYS B 1 219 ? -13.734 -4.668 -10.133 1 84.81 219 CYS B C 1
ATOM 4030 O O . CYS B 1 219 ? -14.523 -5.602 -9.992 1 84.81 219 CYS B O 1
ATOM 4032 N N . ALA B 1 220 ? -13.438 -4.191 -11.312 1 76.94 220 ALA B N 1
ATOM 4033 C CA . ALA B 1 220 ? -14.078 -4.691 -12.523 1 76.94 220 ALA B CA 1
ATOM 4034 C C . ALA B 1 220 ? -13.734 -6.164 -12.758 1 76.94 220 ALA B C 1
ATOM 4036 O O . ALA B 1 220 ? -14.453 -6.863 -13.477 1 76.94 220 ALA B O 1
ATOM 4037 N N . VAL B 1 221 ? -12.688 -6.656 -12.094 1 79.94 221 VAL B N 1
ATOM 4038 C CA . VAL B 1 221 ? -12.273 -8.047 -12.273 1 79.94 221 VAL B CA 1
ATOM 4039 C C . VAL B 1 221 ? -13.328 -8.977 -11.695 1 79.94 221 VAL B C 1
ATOM 4041 O O . VAL B 1 221 ? -13.297 -10.188 -11.938 1 79.94 221 VAL B O 1
ATOM 4044 N N . LYS B 1 222 ? -14.219 -8.43 -10.961 1 75.62 222 LYS B N 1
ATOM 4045 C CA . LYS B 1 222 ? -15.359 -9.211 -10.492 1 75.62 222 LYS B CA 1
ATOM 4046 C C . LYS B 1 222 ? -16.094 -9.883 -11.656 1 75.62 222 LYS B C 1
ATOM 4048 O O . LYS B 1 222 ? -16.672 -10.953 -11.492 1 75.62 222 LYS B O 1
ATOM 4053 N N . ALA B 1 223 ? -15.969 -9.281 -12.805 1 70.06 223 ALA B N 1
ATOM 4054 C CA . ALA B 1 223 ? -16.594 -9.828 -14.008 1 70.06 223 ALA B CA 1
ATOM 4055 C C . ALA B 1 223 ? -16.016 -11.195 -14.359 1 70.06 223 ALA B C 1
ATOM 4057 O O . ALA B 1 223 ? -16.656 -11.992 -15.047 1 70.06 223 ALA B O 1
ATOM 4058 N N . LEU B 1 224 ? -14.844 -11.492 -13.805 1 77.44 224 LEU B N 1
ATOM 4059 C CA . LEU B 1 224 ? -14.18 -12.766 -14.055 1 77.44 224 LEU B CA 1
ATOM 4060 C C . LEU B 1 224 ? -14.617 -13.805 -13.023 1 77.44 224 LEU B C 1
ATOM 4062 O O . LEU B 1 224 ? -14.102 -14.93 -13.023 1 77.44 224 LEU B O 1
ATOM 4066 N N . GLY B 1 225 ? -15.562 -13.383 -12.172 1 72.38 225 GLY B N 1
ATOM 4067 C CA . GLY B 1 225 ? -16.078 -14.336 -11.203 1 72.38 225 GLY B CA 1
ATOM 4068 C C . GLY B 1 225 ? -15.258 -14.391 -9.93 1 72.38 225 GLY B C 1
ATOM 4069 O O . GLY B 1 225 ? -15.445 -15.289 -9.102 1 72.38 225 GLY B O 1
ATOM 4070 N N . ALA B 1 226 ? -14.32 -13.547 -9.82 1 77.19 226 ALA B N 1
ATOM 4071 C CA . ALA B 1 226 ? -13.5 -13.531 -8.609 1 77.19 226 ALA B CA 1
ATOM 4072 C C . ALA B 1 226 ? -14.32 -13.102 -7.395 1 77.19 226 ALA B C 1
ATOM 4074 O O . ALA B 1 226 ? -15.023 -12.086 -7.441 1 77.19 226 ALA B O 1
ATOM 4075 N N . PRO B 1 227 ? -14.281 -13.93 -6.332 1 79.5 227 PRO B N 1
ATOM 4076 C CA . PRO B 1 227 ? -14.977 -13.484 -5.117 1 79.5 227 PRO B CA 1
ATOM 4077 C C . PRO B 1 227 ? -14.398 -12.195 -4.543 1 79.5 227 PRO B C 1
ATOM 4079 O O . PRO B 1 227 ? -13.211 -11.914 -4.723 1 79.5 227 PRO B O 1
ATOM 4082 N N . GLN B 1 228 ? -15.25 -11.445 -3.883 1 83.88 228 GLN B N 1
ATOM 4083 C CA . GLN B 1 228 ? -14.852 -10.164 -3.318 1 83.88 228 GLN B CA 1
ATOM 4084 C C . GLN B 1 228 ? -13.664 -10.32 -2.375 1 83.88 228 GLN B C 1
ATOM 4086 O O . GLN B 1 228 ? -12.758 -9.484 -2.361 1 83.88 228 GLN B O 1
ATOM 4091 N N . GLU B 1 229 ? -13.648 -11.406 -1.637 1 82.06 229 GLU B N 1
ATOM 4092 C CA . GLU B 1 229 ? -12.57 -11.648 -0.69 1 82.06 229 GLU B CA 1
ATOM 4093 C C . GLU B 1 229 ? -11.227 -11.758 -1.406 1 82.06 229 GLU B C 1
ATOM 4095 O O . GLU B 1 229 ? -10.211 -11.242 -0.922 1 82.06 229 GLU B O 1
ATOM 4100 N N . MET B 1 230 ? -11.219 -12.383 -2.535 1 83.19 230 MET B N 1
ATOM 4101 C CA . MET B 1 230 ? -10 -12.516 -3.326 1 83.19 230 MET B CA 1
ATOM 4102 C C . MET B 1 230 ? -9.547 -11.164 -3.861 1 83.19 230 MET B C 1
ATOM 4104 O O . MET B 1 230 ? -8.359 -10.844 -3.822 1 83.19 230 MET B O 1
ATOM 4108 N N . ILE B 1 231 ? -10.547 -10.383 -4.297 1 86.88 231 ILE B N 1
ATOM 4109 C CA . ILE B 1 231 ? -10.266 -9.062 -4.84 1 86.88 231 ILE B CA 1
ATOM 4110 C C . ILE B 1 231 ? -9.656 -8.18 -3.754 1 86.88 231 ILE B C 1
ATOM 4112 O O . ILE B 1 231 ? -8.617 -7.547 -3.969 1 86.88 231 ILE B O 1
ATOM 4116 N N . ASP B 1 232 ? -10.266 -8.18 -2.594 1 86.5 232 ASP B N 1
ATOM 4117 C CA . ASP B 1 232 ? -9.773 -7.395 -1.465 1 86.5 232 ASP B CA 1
ATOM 4118 C C . ASP B 1 232 ? -8.367 -7.832 -1.062 1 86.5 232 ASP B C 1
ATOM 4120 O O . ASP B 1 232 ? -7.496 -6.996 -0.833 1 86.5 232 ASP B O 1
ATOM 4124 N N . ARG B 1 233 ? -8.156 -9.133 -1.044 1 83.62 233 ARG B N 1
ATOM 4125 C CA . ARG B 1 233 ? -6.863 -9.664 -0.629 1 83.62 233 ARG B CA 1
ATOM 4126 C C . ARG B 1 233 ? -5.766 -9.281 -1.619 1 83.62 233 ARG B C 1
ATOM 4128 O O . ARG B 1 233 ? -4.672 -8.883 -1.218 1 83.62 233 ARG B O 1
ATOM 4135 N N . GLN B 1 234 ? -6.07 -9.398 -2.838 1 86.44 234 GLN B N 1
ATOM 4136 C CA . GLN B 1 234 ? -5.078 -9.078 -3.859 1 86.44 234 GLN B CA 1
ATOM 4137 C C . GLN B 1 234 ? -4.746 -7.59 -3.859 1 86.44 234 GLN B C 1
ATOM 4139 O O . GLN B 1 234 ? -3.586 -7.207 -4.02 1 86.44 234 GLN B O 1
ATOM 4144 N N . ALA B 1 235 ? -5.805 -6.773 -3.658 1 90 235 ALA B N 1
ATOM 4145 C CA . ALA B 1 235 ? -5.578 -5.336 -3.578 1 90 235 ALA B CA 1
ATOM 4146 C C . ALA B 1 235 ? -4.688 -4.988 -2.389 1 90 235 ALA B C 1
ATOM 4148 O O . ALA B 1 235 ? -3.707 -4.25 -2.535 1 90 235 ALA B O 1
ATOM 4149 N N . MET B 1 236 ? -5.02 -5.562 -1.239 1 86.75 236 MET B N 1
ATOM 4150 C CA . MET B 1 236 ? -4.262 -5.324 -0.014 1 86.75 236 MET B CA 1
ATOM 4151 C C . MET B 1 236 ? -2.809 -5.75 -0.181 1 86.75 236 MET B C 1
ATOM 4153 O O . MET B 1 236 ? -1.893 -4.98 0.122 1 86.75 236 MET B O 1
ATOM 4157 N N . MET B 1 237 ? -2.57 -6.922 -0.751 1 84 237 MET B N 1
ATOM 4158 C CA . MET B 1 237 ? -1.224 -7.461 -0.91 1 84 237 MET B CA 1
ATOM 4159 C C . MET B 1 237 ? -0.417 -6.629 -1.901 1 84 237 MET B C 1
ATOM 4161 O O . MET B 1 237 ? 0.771 -6.383 -1.689 1 84 237 MET B O 1
ATOM 4165 N N . THR B 1 238 ? -1.077 -6.207 -2.941 1 88.56 238 THR B N 1
ATOM 4166 C CA . THR B 1 238 ? -0.396 -5.402 -3.947 1 88.56 238 THR B CA 1
ATOM 4167 C C . THR B 1 238 ? 0.085 -4.082 -3.35 1 88.56 238 THR B C 1
ATOM 4169 O O . THR B 1 238 ? 1.267 -3.746 -3.445 1 88.56 238 THR B O 1
ATOM 4172 N N . LEU B 1 239 ? -0.793 -3.377 -2.652 1 89.31 239 LEU B N 1
ATOM 4173 C CA . LEU B 1 239 ? -0.442 -2.082 -2.078 1 89.31 239 LEU B CA 1
ATOM 4174 C C . LEU B 1 239 ? 0.606 -2.24 -0.981 1 89.31 239 LEU B C 1
ATOM 4176 O O . LEU B 1 239 ? 1.547 -1.448 -0.897 1 89.31 239 LEU B O 1
ATOM 4180 N N . ALA B 1 240 ? 0.462 -3.242 -0.179 1 84.19 240 ALA B N 1
ATOM 4181 C CA . ALA B 1 240 ? 1.433 -3.502 0.882 1 84.19 240 ALA B CA 1
ATOM 4182 C C . ALA B 1 240 ? 2.811 -3.809 0.301 1 84.19 240 ALA B C 1
ATOM 4184 O O . ALA B 1 240 ? 3.824 -3.314 0.798 1 84.19 240 ALA B O 1
ATOM 4185 N N . THR B 1 241 ? 2.855 -4.633 -0.735 1 83 241 THR B N 1
ATOM 4186 C CA . THR B 1 241 ? 4.117 -5.004 -1.366 1 83 241 THR B CA 1
ATOM 4187 C C . THR B 1 241 ? 4.793 -3.781 -1.982 1 83 241 THR B C 1
ATOM 4189 O O . THR B 1 241 ? 6 -3.584 -1.818 1 83 241 THR B O 1
ATOM 4192 N N . LEU B 1 242 ? 4.031 -2.971 -2.639 1 88.94 242 LEU B N 1
ATOM 4193 C CA . LEU B 1 242 ? 4.59 -1.769 -3.248 1 88.94 242 LEU B CA 1
ATOM 4194 C C . LEU B 1 242 ? 5.117 -0.815 -2.182 1 88.94 242 LEU B C 1
ATOM 4196 O O . LEU B 1 242 ? 6.188 -0.226 -2.346 1 88.94 242 LEU B O 1
ATOM 4200 N N . ALA B 1 243 ? 4.34 -0.648 -1.078 1 85.06 243 ALA B N 1
ATOM 4201 C CA . ALA B 1 243 ? 4.805 0.18 0.03 1 85.06 243 ALA B CA 1
ATOM 4202 C C . ALA B 1 243 ? 6.141 -0.328 0.568 1 85.06 243 ALA B C 1
ATOM 4204 O O . ALA B 1 243 ? 7.059 0.46 0.818 1 85.06 243 ALA B O 1
ATOM 4205 N N . ALA B 1 244 ? 6.242 -1.657 0.638 1 79.94 244 ALA B N 1
ATOM 4206 C CA . ALA B 1 244 ? 7.469 -2.27 1.144 1 79.94 244 ALA B CA 1
ATOM 4207 C C . ALA B 1 244 ? 8.641 -2.02 0.196 1 79.94 244 ALA B C 1
ATOM 4209 O O . ALA B 1 244 ? 9.758 -1.762 0.639 1 79.94 244 ALA B O 1
ATOM 4210 N N . LEU B 1 245 ? 8.43 -2.082 -1.079 1 81.69 245 LEU B N 1
ATOM 4211 C CA . LEU B 1 245 ? 9.484 -1.847 -2.064 1 81.69 245 LEU B CA 1
ATOM 4212 C C . LEU B 1 245 ? 9.953 -0.395 -2.023 1 81.69 245 LEU B C 1
ATOM 4214 O O . LEU B 1 245 ? 11.148 -0.12 -2.133 1 81.69 245 LEU B O 1
ATOM 4218 N N . ILE B 1 246 ? 9 0.55 -1.811 1 85.94 246 ILE B N 1
ATOM 4219 C CA . ILE B 1 246 ? 9.359 1.961 -1.721 1 85.94 246 ILE B CA 1
ATOM 4220 C C . ILE B 1 246 ? 10.156 2.209 -0.44 1 85.94 246 ILE B C 1
ATOM 4222 O O . ILE B 1 246 ? 11.125 2.975 -0.441 1 85.94 246 ILE B O 1
ATOM 4226 N N . GLU B 1 247 ? 9.695 1.597 0.616 1 81.31 247 GLU B N 1
ATOM 4227 C CA . GLU B 1 247 ? 10.438 1.724 1.871 1 81.31 247 GLU B CA 1
ATOM 4228 C C . GLU B 1 247 ? 11.883 1.273 1.709 1 81.31 247 GLU B C 1
ATOM 4230 O O . GLU B 1 247 ? 12.797 1.914 2.229 1 81.31 247 GLU B O 1
ATOM 4235 N N . ALA B 1 248 ? 12.109 0.21 0.899 1 74.94 248 ALA B N 1
ATOM 4236 C CA . ALA B 1 248 ? 13.43 -0.388 0.731 1 74.94 248 ALA B CA 1
ATOM 4237 C C . ALA B 1 248 ? 14.297 0.445 -0.212 1 74.94 248 ALA B C 1
ATOM 4239 O O . ALA B 1 248 ? 15.492 0.604 0.013 1 74.94 248 ALA B O 1
ATOM 4240 N N . GLY B 1 249 ? 13.703 1.059 -1.22 1 79.44 249 GLY B N 1
ATOM 4241 C CA . GLY B 1 249 ? 14.555 1.667 -2.229 1 79.44 249 GLY B CA 1
ATOM 4242 C C . GLY B 1 249 ? 13.953 2.916 -2.846 1 79.44 249 GLY B C 1
ATOM 4243 O O . GLY B 1 249 ? 14.445 3.41 -3.863 1 79.44 249 GLY B O 1
ATOM 4244 N N . GLY B 1 250 ? 12.945 3.416 -2.281 1 86.69 250 GLY B N 1
ATOM 4245 C CA . GLY B 1 250 ? 12.266 4.539 -2.906 1 86.69 250 GLY B CA 1
ATOM 4246 C C . GLY B 1 250 ? 11.438 4.141 -4.113 1 86.69 250 GLY B C 1
ATOM 4247 O O . GLY B 1 250 ? 11.414 2.969 -4.496 1 86.69 250 GLY B O 1
ATOM 4248 N N . ILE B 1 251 ? 10.789 5.094 -4.684 1 90 251 ILE B N 1
ATOM 4249 C CA . ILE B 1 251 ? 9.992 4.863 -5.883 1 90 251 ILE B CA 1
ATOM 4250 C C . ILE B 1 251 ? 10.883 4.359 -7.012 1 90 251 ILE B C 1
ATOM 4252 O O . ILE B 1 251 ? 10.5 3.457 -7.758 1 90 251 ILE B O 1
ATOM 4256 N N . GLY B 1 252 ? 12.086 4.977 -7.125 1 86.25 252 GLY B N 1
ATOM 4257 C CA . GLY B 1 252 ? 13.031 4.504 -8.125 1 86.25 252 GLY B CA 1
ATOM 4258 C C . GLY B 1 252 ? 13.383 3.035 -7.965 1 86.25 252 GLY B C 1
ATOM 4259 O O . GLY B 1 252 ? 13.375 2.283 -8.938 1 86.25 252 GLY B O 1
ATOM 4260 N N . GLY B 1 253 ? 13.695 2.604 -6.719 1 83.25 253 GLY B N 1
ATOM 4261 C CA . GLY B 1 253 ? 13.984 1.207 -6.445 1 83.25 253 GLY B CA 1
ATOM 4262 C C . GLY B 1 253 ? 12.844 0.275 -6.781 1 83.25 253 GLY B C 1
ATOM 4263 O O . GLY B 1 253 ? 13.055 -0.814 -7.32 1 83.25 253 GLY B O 1
ATOM 4264 N N . LEU B 1 254 ? 11.625 0.715 -6.445 1 88.19 254 LEU B N 1
ATOM 4265 C CA . LEU B 1 254 ? 10.43 -0.049 -6.793 1 88.19 254 LEU B CA 1
ATOM 4266 C C . LEU B 1 254 ? 10.352 -0.276 -8.297 1 88.19 254 LEU B C 1
ATOM 4268 O O . LEU B 1 254 ? 10.164 -1.407 -8.75 1 88.19 254 LEU B O 1
ATOM 4272 N N . LEU B 1 255 ? 10.547 0.758 -9.078 1 86.44 255 LEU B N 1
ATOM 4273 C CA . LEU B 1 255 ? 10.414 0.677 -10.531 1 86.44 255 LEU B CA 1
ATOM 4274 C C . LEU B 1 255 ? 11.492 -0.213 -11.125 1 86.44 255 LEU B C 1
ATOM 4276 O O . LEU B 1 255 ? 11.25 -0.934 -12.094 1 86.44 255 LEU B O 1
ATOM 4280 N N . GLU B 1 256 ? 12.648 -0.229 -10.477 1 81.56 256 GLU B N 1
ATOM 4281 C CA . GLU B 1 256 ? 13.75 -1.062 -10.953 1 81.56 256 GLU B CA 1
ATOM 4282 C C . GLU B 1 256 ? 13.508 -2.533 -10.625 1 81.56 256 GLU B C 1
ATOM 4284 O O . GLU B 1 256 ? 13.938 -3.418 -11.367 1 81.56 256 GLU B O 1
ATOM 4289 N N . THR B 1 257 ? 12.883 -2.756 -9.539 1 85.19 257 THR B N 1
ATOM 4290 C CA . THR B 1 257 ? 12.656 -4.117 -9.062 1 85.19 257 THR B CA 1
ATOM 4291 C C . THR B 1 257 ? 11.578 -4.805 -9.891 1 85.19 257 THR B C 1
ATOM 4293 O O . THR B 1 257 ? 11.641 -6.02 -10.109 1 85.19 257 THR B O 1
ATOM 4296 N N . LEU B 1 258 ? 10.625 -4.008 -10.32 1 86.62 258 LEU B N 1
ATOM 4297 C CA . LEU B 1 258 ? 9.508 -4.574 -11.07 1 86.62 258 LEU B CA 1
ATOM 4298 C C . LEU B 1 258 ? 9.906 -4.836 -12.516 1 86.62 258 LEU B C 1
ATOM 4300 O O . LEU B 1 258 ? 10.609 -4.027 -13.125 1 86.62 258 LEU B O 1
ATOM 4304 N N . ASP B 1 259 ? 9.648 -5.973 -12.961 1 87 259 ASP B N 1
ATOM 4305 C CA . ASP B 1 259 ? 9.938 -6.391 -14.328 1 87 259 ASP B CA 1
ATOM 4306 C C . ASP B 1 259 ? 8.82 -5.973 -15.281 1 87 259 ASP B C 1
ATOM 4308 O O . ASP B 1 259 ? 7.762 -6.602 -15.32 1 87 259 ASP B O 1
ATOM 4312 N N . GLU B 1 260 ? 9.133 -4.941 -16.078 1 87.19 260 GLU B N 1
ATOM 4313 C CA . GLU B 1 260 ? 8.109 -4.375 -16.969 1 87.19 260 GLU B CA 1
ATOM 4314 C C . GLU B 1 260 ? 7.629 -5.402 -17.984 1 87.19 260 GLU B C 1
ATOM 4316 O O . GLU B 1 260 ? 6.449 -5.426 -18.328 1 87.19 260 GLU B O 1
ATOM 4321 N N . GLU B 1 261 ? 8.523 -6.207 -18.438 1 89.44 261 GLU B N 1
ATOM 4322 C CA . GLU B 1 261 ? 8.141 -7.223 -19.422 1 89.44 261 GLU B CA 1
ATOM 4323 C C . GLU B 1 261 ? 7.223 -8.273 -18.797 1 89.44 261 GLU B C 1
ATOM 4325 O O . GLU B 1 261 ? 6.242 -8.688 -19.422 1 89.44 261 GLU B O 1
ATOM 4330 N N . ALA B 1 262 ? 7.543 -8.688 -17.547 1 92 262 ALA B N 1
ATOM 4331 C CA . ALA B 1 262 ? 6.684 -9.633 -16.844 1 92 262 ALA B CA 1
ATOM 4332 C C . ALA B 1 262 ? 5.301 -9.039 -16.594 1 92 262 ALA B C 1
ATOM 4334 O O . ALA B 1 262 ? 4.285 -9.719 -16.766 1 92 262 ALA B O 1
ATOM 4335 N N . ILE B 1 263 ? 5.277 -7.766 -16.234 1 92.62 263 ILE B N 1
ATOM 4336 C CA . ILE B 1 263 ? 4.02 -7.07 -15.984 1 92.62 263 ILE B CA 1
ATOM 4337 C C . ILE B 1 263 ? 3.189 -7.035 -17.266 1 92.62 263 ILE B C 1
ATOM 4339 O O . ILE B 1 263 ? 1.993 -7.336 -17.25 1 92.62 263 ILE B O 1
ATOM 4343 N N . GLU B 1 264 ? 3.838 -6.742 -18.391 1 89.69 264 GLU B N 1
ATOM 4344 C CA . GLU B 1 264 ? 3.131 -6.668 -19.672 1 89.69 264 GLU B CA 1
ATOM 4345 C C . GLU B 1 264 ? 2.611 -8.039 -20.094 1 89.69 264 GLU B C 1
ATOM 4347 O O . GLU B 1 264 ? 1.503 -8.148 -20.625 1 89.69 264 GLU B O 1
ATOM 4352 N N . ALA B 1 265 ? 3.396 -9.031 -19.828 1 88.75 265 ALA B N 1
ATOM 4353 C CA . ALA B 1 265 ? 2.99 -10.391 -20.172 1 88.75 265 ALA B CA 1
ATOM 4354 C C . ALA B 1 265 ? 1.738 -10.805 -19.406 1 88.75 265 ALA B C 1
ATOM 4356 O O . ALA B 1 265 ? 0.835 -11.43 -19.969 1 88.75 265 ALA B O 1
ATOM 4357 N N . SER B 1 266 ? 1.705 -10.484 -18.188 1 90.75 266 SER B N 1
ATOM 4358 C CA . SER B 1 266 ? 0.551 -10.812 -17.359 1 90.75 266 SER B CA 1
ATOM 4359 C C . SER B 1 266 ? -0.644 -9.93 -17.703 1 90.75 266 SER B C 1
ATOM 4361 O O . SER B 1 266 ? -1.764 -10.422 -17.859 1 90.75 266 SER B O 1
ATOM 4363 N N . TYR B 1 267 ? -0.427 -8.633 -17.875 1 89.5 267 TYR B N 1
ATOM 4364 C CA . TYR B 1 267 ? -1.504 -7.676 -18.094 1 89.5 267 TYR B CA 1
ATOM 4365 C C . TYR B 1 267 ? -2.205 -7.949 -19.422 1 89.5 267 TYR B C 1
ATOM 4367 O O . TYR B 1 267 ? -3.42 -7.773 -19.547 1 89.5 267 TYR B O 1
ATOM 4375 N N . SER B 1 268 ? -1.465 -8.32 -20.438 1 84 268 SER B N 1
ATOM 4376 C CA . SER B 1 268 ? -2.039 -8.578 -21.75 1 84 268 SER B CA 1
ATOM 4377 C C . SER B 1 268 ? -3.121 -9.648 -21.688 1 84 268 SER B C 1
ATOM 4379 O O . SER B 1 268 ? -4.035 -9.664 -22.516 1 84 268 SER B O 1
ATOM 4381 N N . ASN B 1 269 ? -3.061 -10.516 -20.688 1 82.75 269 ASN B N 1
ATOM 4382 C CA . ASN B 1 269 ? -4.062 -11.555 -20.484 1 82.75 269 ASN B CA 1
ATOM 4383 C C . ASN B 1 269 ? -5.312 -11.008 -19.812 1 82.75 269 ASN B C 1
ATOM 4385 O O . ASN B 1 269 ? -6.383 -11.617 -19.875 1 82.75 269 ASN B O 1
ATOM 4389 N N . MET B 1 270 ? -5.188 -9.914 -19.141 1 81.19 270 MET B N 1
ATOM 4390 C CA . MET B 1 270 ? -6.285 -9.344 -18.359 1 81.19 270 MET B CA 1
ATOM 4391 C C . MET B 1 270 ? -6.996 -8.25 -19.156 1 81.19 270 MET B C 1
ATOM 4393 O O . MET B 1 270 ? -8.188 -8.008 -18.953 1 81.19 270 MET B O 1
ATOM 4397 N N . GLU B 1 271 ? -6.32 -7.648 -20.094 1 78.19 271 GLU B N 1
ATOM 4398 C CA . GLU B 1 271 ? -6.777 -6.461 -20.812 1 78.19 271 GLU B CA 1
ATOM 4399 C C . GLU B 1 271 ? -8.133 -6.703 -21.469 1 78.19 271 GLU B C 1
ATOM 4401 O O . GLU B 1 271 ? -9.039 -5.879 -21.344 1 78.19 271 GLU B O 1
ATOM 4406 N N . PRO B 1 272 ? -8.359 -7.867 -22.078 1 76.44 272 PRO B N 1
ATOM 4407 C CA . PRO B 1 272 ? -9.648 -8.094 -22.734 1 76.44 272 PRO B CA 1
ATOM 4408 C C . PRO B 1 272 ? -10.812 -8.148 -21.75 1 76.44 272 PRO B C 1
ATOM 4410 O O . PRO B 1 272 ? -11.977 -8.039 -22.156 1 76.44 272 PRO B O 1
ATOM 4413 N N . PHE B 1 273 ? -10.5 -8.414 -20.562 1 75.19 273 PHE B N 1
ATOM 4414 C CA . PHE B 1 273 ? -11.562 -8.586 -19.578 1 75.19 273 PHE B CA 1
ATOM 4415 C C . PHE B 1 273 ? -11.82 -7.289 -18.828 1 75.19 273 PHE B C 1
ATOM 4417 O O . PHE B 1 273 ? -12.859 -7.141 -18.188 1 75.19 273 PHE B O 1
ATOM 4424 N N . VAL B 1 274 ? -10.906 -6.367 -18.797 1 71.06 274 VAL B N 1
ATOM 4425 C CA . VAL B 1 274 ? -11.055 -5.164 -17.984 1 71.06 274 VAL B CA 1
ATOM 4426 C C . VAL B 1 274 ? -11.336 -3.963 -18.875 1 71.06 274 VAL B C 1
ATOM 4428 O O . VAL B 1 274 ? -11.859 -2.945 -18.422 1 71.06 274 VAL B O 1
ATOM 4431 N N . ASP B 1 275 ? -10.875 -4.156 -20.078 1 60.09 275 ASP B N 1
ATOM 4432 C CA . ASP B 1 275 ? -11.148 -3.068 -21.016 1 60.09 275 ASP B CA 1
ATOM 4433 C C . ASP B 1 275 ? -12.641 -2.955 -21.297 1 60.09 275 ASP B C 1
ATOM 4435 O O . ASP B 1 275 ? -13.266 -3.918 -21.75 1 60.09 275 ASP B O 1
ATOM 4439 N N . GLY B 1 276 ? -13.352 -1.89 -20.891 1 52.94 276 GLY B N 1
ATOM 4440 C CA . GLY B 1 276 ? -14.734 -1.567 -21.203 1 52.94 276 GLY B CA 1
ATOM 4441 C C . GLY B 1 276 ? -15.711 -2.025 -20.141 1 52.94 276 GLY B C 1
ATOM 4442 O O . GLY B 1 276 ? -16.922 -1.978 -20.328 1 52.94 276 GLY B O 1
ATOM 4443 N N . VAL B 1 277 ? -15.227 -3.021 -19.297 1 50.84 277 VAL B N 1
ATOM 4444 C CA . VAL B 1 277 ? -16.172 -3.535 -18.312 1 50.84 277 VAL B CA 1
ATOM 4445 C C . VAL B 1 277 ? -16.672 -2.395 -17.422 1 50.84 277 VAL B C 1
ATOM 4447 O O . VAL B 1 277 ? -15.867 -1.631 -16.891 1 50.84 277 VAL B O 1
ATOM 4450 N N . GLU B 1 278 ? -17.859 -1.942 -17.812 1 45.47 278 GLU B N 1
ATOM 4451 C CA . GLU B 1 278 ? -18.609 -1.037 -16.938 1 45.47 278 GLU B CA 1
ATOM 4452 C C . GLU B 1 278 ? -18.703 -1.576 -15.516 1 45.47 278 GLU B C 1
ATOM 4454 O O . GLU B 1 278 ? -18.688 -2.791 -15.305 1 45.47 278 GLU B O 1
ATOM 4459 N N . GLU B 1 279 ? -18.203 -0.779 -14.484 1 43.94 279 GLU B N 1
ATOM 4460 C CA . GLU B 1 279 ? -18.328 -1.121 -13.078 1 43.94 279 GLU B CA 1
ATOM 4461 C C . GLU B 1 279 ? -19.562 -2.002 -12.836 1 43.94 279 GLU B C 1
ATOM 4463 O O . GLU B 1 279 ? -20.656 -1.693 -13.305 1 43.94 279 GLU B O 1
ATOM 4468 N N . PRO B 1 280 ? -19.344 -3.344 -12.617 1 36.81 280 PRO B N 1
ATOM 4469 C CA . PRO B 1 280 ? -20.594 -4.027 -12.289 1 36.81 280 PRO B CA 1
ATOM 4470 C C . PRO B 1 280 ? -21.5 -3.195 -11.391 1 36.81 280 PRO B C 1
ATOM 4472 O O . PRO B 1 280 ? -21.016 -2.361 -10.617 1 36.81 280 PRO B O 1
ATOM 4475 N N . GLU B 1 281 ? -22.703 -3.02 -11.812 1 33.75 281 GLU B N 1
ATOM 4476 C CA . GLU B 1 281 ? -23.688 -2.424 -10.922 1 33.75 281 GLU B CA 1
ATOM 4477 C C . GLU B 1 281 ? -23.484 -2.877 -9.484 1 33.75 281 GLU B C 1
ATOM 4479 O O . GLU B 1 281 ? -23.031 -3.992 -9.234 1 33.75 281 GLU B O 1
ATOM 4484 N N . GLY B 1 282 ? -23.344 -2.02 -8.516 1 35.59 282 GLY B N 1
ATOM 4485 C CA . GLY B 1 282 ? -23.141 -1.885 -7.082 1 35.59 282 GLY B CA 1
ATOM 4486 C C . GLY B 1 282 ? -23.75 -3.031 -6.293 1 35.59 282 GLY B C 1
ATOM 4487 O O . GLY B 1 282 ? -24.859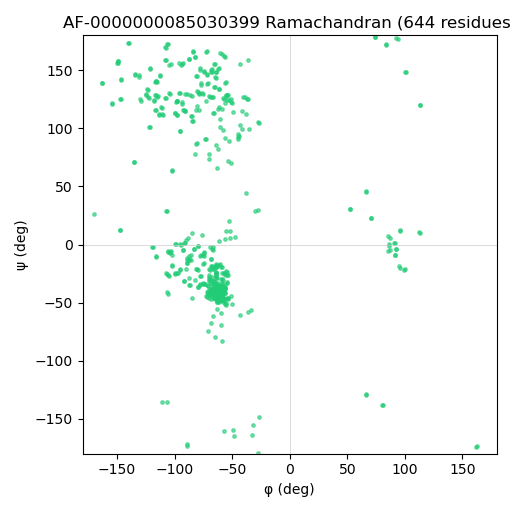 -2.922 -5.781 1 35.59 282 GLY B O 1
ATOM 4488 N N . GLU B 1 283 ? -23.875 -4.316 -6.852 1 30.45 283 GLU B N 1
ATOM 4489 C CA . GLU B 1 283 ? -24.453 -5.02 -5.715 1 30.45 283 GLU B CA 1
ATOM 4490 C C . GLU B 1 283 ? -23.594 -4.848 -4.461 1 30.45 283 GLU B C 1
ATOM 4492 O O . GLU B 1 283 ? -22.375 -4.832 -4.539 1 30.45 283 GLU B O 1
ATOM 4497 N N . PRO B 1 284 ? -24.266 -4.348 -3.445 1 27.56 284 PRO B N 1
ATOM 4498 C CA . PRO B 1 284 ? -23.594 -4.18 -2.162 1 27.56 284 PRO B CA 1
ATOM 4499 C C . PRO B 1 284 ? -22.766 -5.402 -1.768 1 27.56 284 PRO B C 1
ATOM 4501 O O . PRO B 1 284 ? -23.219 -6.535 -1.903 1 27.56 284 PRO B O 1
ATOM 4504 N N . VAL B 1 285 ? -21.656 -5.465 -2.074 1 29.89 285 VAL B N 1
ATOM 4505 C CA . VAL B 1 285 ? -20.75 -6.535 -1.667 1 29.89 285 VAL B CA 1
ATOM 4506 C C . VAL B 1 285 ? -20.984 -6.883 -0.198 1 29.89 285 VAL B C 1
ATOM 4508 O O . VAL B 1 285 ? -21.062 -5.988 0.651 1 29.89 285 VAL B O 1
ATOM 4511 N N . GLU B 1 286 ? -21.734 -7.938 -0.01 1 26.36 286 GLU B N 1
ATOM 4512 C CA . GLU B 1 286 ? -21.797 -8.461 1.351 1 26.36 286 GLU B CA 1
ATOM 4513 C C . GLU B 1 286 ? -20.438 -8.375 2.041 1 26.36 286 GLU B C 1
ATOM 4515 O O . GLU B 1 286 ? -19.422 -8.703 1.444 1 26.36 286 GLU B O 1
ATOM 4520 N N . ARG B 1 287 ? -20.469 -7.547 2.967 1 25.95 287 ARG B N 1
ATOM 4521 C CA . ARG B 1 287 ? -19.359 -7.289 3.891 1 25.95 287 ARG B CA 1
ATOM 4522 C C . ARG B 1 287 ? -18.844 -8.586 4.492 1 25.95 287 ARG B C 1
ATOM 4524 O O . ARG B 1 287 ? -19.609 -9.375 5.051 1 25.95 287 ARG B O 1
ATOM 4531 N N . PHE B 1 288 ? -18.25 -9.391 3.834 1 24.59 288 PHE B N 1
ATOM 4532 C CA . PHE B 1 288 ? -17.703 -10.562 4.508 1 24.59 288 PHE B CA 1
ATOM 4533 C C . PHE B 1 288 ? -17.016 -10.172 5.805 1 24.59 288 PHE B C 1
ATOM 4535 O O . PHE B 1 288 ? -16.188 -9.258 5.816 1 24.59 288 PHE B O 1
ATOM 4542 N N . VAL B 1 289 ? -18 -10.297 6.973 1 24.16 289 VAL B N 1
ATOM 4543 C CA . VAL B 1 289 ? -17.484 -10.156 8.328 1 24.16 289 VAL B CA 1
ATOM 4544 C C . VAL B 1 289 ? -16.625 -11.375 8.68 1 24.16 289 VAL B C 1
ATOM 4546 O O . VAL B 1 289 ? -17.109 -12.516 8.633 1 24.16 289 VAL B O 1
ATOM 4549 N N . VAL B 1 290 ? -15.547 -11.578 8.258 1 26.48 290 VAL B N 1
ATOM 4550 C CA . VAL B 1 290 ? -14.711 -12.633 8.812 1 26.48 290 VAL B CA 1
ATOM 4551 C C . VAL B 1 290 ? -14.617 -12.477 10.328 1 26.48 290 VAL B C 1
ATOM 4553 O O . VAL B 1 290 ? -14.133 -11.453 10.828 1 26.48 290 VAL B O 1
ATOM 4556 N N . LEU B 1 291 ? -15.648 -13.164 11.094 1 23.73 291 LEU B N 1
ATOM 4557 C CA . LEU B 1 291 ? -15.805 -13.18 12.547 1 23.73 291 LEU B CA 1
ATOM 4558 C C . LEU B 1 291 ? -14.547 -13.727 13.219 1 23.73 291 LEU B C 1
ATOM 4560 O O . LEU B 1 291 ? -13.961 -14.711 12.75 1 23.73 291 LEU B O 1
ATOM 4564 N N . PRO B 1 292 ? -13.977 -12.969 14.164 1 26.69 292 PRO B N 1
ATOM 4565 C CA . PRO B 1 292 ? -13.078 -13.57 15.148 1 26.69 292 PRO B CA 1
ATOM 4566 C C . PRO B 1 292 ? -13.742 -14.672 15.969 1 26.69 292 PRO B C 1
ATOM 4568 O O . PRO B 1 292 ? -14.961 -14.648 16.156 1 26.69 292 PRO B O 1
ATOM 4571 N N . GLY B 1 293 ? -13.555 -15.781 16.078 1 25.94 293 GLY B N 1
ATOM 4572 C CA . GLY B 1 293 ? -13.977 -16.578 17.219 1 25.94 293 GLY B CA 1
ATOM 4573 C C . GLY B 1 293 ? -14.094 -15.758 18.5 1 25.94 293 GLY B C 1
ATOM 4574 O O . GLY B 1 293 ? -13.953 -14.531 18.469 1 25.94 293 GLY B O 1
ATOM 4575 N N . GLU B 1 294 ? -13.844 -16.25 19.906 1 27.2 294 GLU B N 1
ATOM 4576 C CA . GLU B 1 294 ? -14.133 -15.539 21.141 1 27.2 294 GLU B CA 1
ATOM 4577 C C . GLU B 1 294 ? -13.539 -14.133 21.125 1 27.2 294 GLU B C 1
ATOM 4579 O O . GLU B 1 294 ? -12.672 -13.812 21.938 1 27.2 294 GLU B O 1
ATOM 4584 N N . ALA B 1 295 ? -12.992 -13.578 20.25 1 27.08 295 ALA B N 1
ATOM 4585 C CA . ALA B 1 295 ? -12.43 -12.305 20.672 1 27.08 295 ALA B CA 1
ATOM 4586 C C . ALA B 1 295 ? -13.523 -11.328 21.094 1 27.08 295 ALA B C 1
ATOM 4588 O O . ALA B 1 295 ? -14.438 -11.047 20.312 1 27.08 295 ALA B O 1
ATOM 4589 N N . THR B 1 296 ? -13.969 -11.398 22.406 1 26.73 296 THR B N 1
ATOM 4590 C CA . THR B 1 296 ? -14.836 -10.367 22.969 1 26.73 296 THR B CA 1
ATOM 4591 C C . THR B 1 296 ? -14.461 -8.992 22.422 1 26.73 296 THR B C 1
ATOM 4593 O O . THR B 1 296 ? -13.367 -8.812 21.859 1 26.73 296 THR B O 1
ATOM 4596 N N . ARG B 1 297 ? -15.305 -7.922 22.422 1 24.89 297 ARG B N 1
ATOM 4597 C CA . ARG B 1 297 ? -15.234 -6.48 22.203 1 24.89 297 ARG B CA 1
ATOM 4598 C C . ARG B 1 297 ? -13.93 -5.906 22.75 1 24.89 297 ARG B C 1
ATOM 4600 O O . ARG B 1 297 ? -13.281 -5.102 22.094 1 24.89 297 ARG B O 1
ATOM 4607 N N . GLU B 1 298 ? -13.602 -6.043 24.031 1 27.69 298 GLU B N 1
ATOM 4608 C CA . GLU B 1 298 ? -12.586 -5.684 25 1 27.69 298 GLU B CA 1
ATOM 4609 C C . GLU B 1 298 ? -11.195 -6.129 24.547 1 27.69 298 GLU B C 1
ATOM 4611 O O . GLU B 1 298 ? -10.227 -5.375 24.656 1 27.69 298 GLU B O 1
ATOM 4616 N N . ALA B 1 299 ? -11.117 -7.293 24.203 1 26.48 299 ALA B N 1
ATOM 4617 C CA . ALA B 1 299 ? -9.812 -7.855 23.859 1 26.48 299 ALA B CA 1
ATOM 4618 C C . ALA B 1 299 ? -9.289 -7.277 22.547 1 26.48 299 ALA B C 1
ATOM 4620 O O . ALA B 1 299 ? -8.086 -7.074 22.391 1 26.48 299 ALA B O 1
ATOM 4621 N N . VAL B 1 300 ? -9.938 -6.836 21.641 1 29.89 300 VAL B N 1
ATOM 4622 C CA . VAL B 1 300 ? -9.68 -6.047 20.453 1 29.89 300 VAL B CA 1
ATOM 4623 C C . VAL B 1 300 ? -9.141 -4.672 20.844 1 29.89 300 VAL B C 1
ATOM 4625 O O . VAL B 1 300 ? -8.18 -4.18 20.25 1 29.89 300 VAL B O 1
ATOM 4628 N N . ILE B 1 301 ? -9.516 -3.967 21.734 1 28.06 301 ILE B N 1
ATOM 4629 C CA . ILE B 1 301 ? -9.266 -2.695 22.406 1 28.06 301 ILE B CA 1
ATOM 4630 C C . ILE B 1 301 ? -7.934 -2.764 23.156 1 28.06 301 ILE B C 1
ATOM 4632 O O . ILE B 1 301 ? -7.133 -1.825 23.109 1 28.06 301 ILE B O 1
ATOM 4636 N N . GLU B 1 302 ? -7.688 -3.525 24.219 1 28.58 302 GLU B N 1
ATOM 4637 C CA . GLU B 1 302 ? -6.496 -3.705 25.031 1 28.58 302 GLU B CA 1
ATOM 4638 C C . GLU B 1 302 ? -5.266 -3.982 24.172 1 28.58 302 GLU B C 1
ATOM 4640 O O . GLU B 1 302 ? -4.176 -3.48 24.469 1 28.58 302 GLU B O 1
ATOM 4645 N N . LEU B 1 303 ? -5.16 -4.891 23.234 1 28.28 303 LEU B N 1
ATOM 4646 C CA . LEU B 1 303 ? -4.012 -5.137 22.359 1 28.28 303 LEU B CA 1
ATOM 4647 C C . LEU B 1 303 ? -3.682 -3.904 21.531 1 28.28 303 LEU B C 1
ATOM 4649 O O . LEU B 1 303 ? -2.51 -3.607 21.297 1 28.28 303 LEU B O 1
ATOM 4653 N N . VAL B 1 304 ? -4.285 -3.092 21.047 1 27.83 304 VAL B N 1
ATOM 4654 C CA . VAL B 1 304 ? -4.012 -1.766 20.5 1 27.83 304 VAL B CA 1
ATOM 4655 C C . VAL B 1 304 ? -3.52 -0.839 21.609 1 27.83 304 VAL B C 1
ATOM 4657 O O . VAL B 1 304 ? -2.646 0.002 21.375 1 27.83 304 VAL B O 1
ATOM 4660 N N . GLY B 1 305 ? -3.916 -0.575 22.5 1 27.38 305 GLY B N 1
ATOM 4661 C CA . GLY B 1 305 ? -3.598 0.3 23.625 1 27.38 305 GLY B CA 1
ATOM 4662 C C . GLY B 1 305 ? -2.352 -0.126 24.375 1 27.38 305 GLY B C 1
ATOM 4663 O O . GLY B 1 305 ? -1.558 0.717 24.797 1 27.38 305 GLY B O 1
ATOM 4664 N N . GLU B 1 306 ? -2.18 -1.031 25.234 1 27.91 306 GLU B N 1
ATOM 4665 C CA . GLU B 1 306 ? -0.975 -1.275 26.031 1 27.91 306 GLU B CA 1
ATOM 4666 C C . GLU B 1 306 ? 0.229 -1.537 25.125 1 27.91 306 GLU B C 1
ATOM 4668 O O . GLU B 1 306 ? 1.346 -1.12 25.438 1 27.91 306 GLU B O 1
ATOM 4673 N N . ARG B 1 307 ? 0.596 -2.852 24.5 1 26.66 307 ARG B N 1
ATOM 4674 C CA . ARG B 1 307 ? 1.871 -2.918 23.797 1 26.66 307 ARG B CA 1
ATOM 4675 C C . ARG B 1 307 ? 1.806 -2.158 22.469 1 26.66 307 ARG B C 1
ATOM 4677 O O . ARG B 1 307 ? 0.745 -2.076 21.844 1 26.66 307 ARG B O 1
ATOM 4684 N N . GLY B 1 308 ? 2.561 -1.19 22.062 1 23.23 308 GLY B N 1
ATOM 4685 C CA . GLY B 1 308 ? 2.785 -0.343 20.906 1 23.23 308 GLY B CA 1
ATOM 4686 C C . GLY B 1 308 ? 2.381 -1 19.594 1 23.23 308 GLY B C 1
ATOM 4687 O O . GLY B 1 308 ? 2.055 -2.189 19.562 1 23.23 308 GLY B O 1
ATOM 4688 N N . TRP B 1 309 ? 2.582 -0.232 18.453 1 23.19 309 TRP B N 1
ATOM 4689 C CA . TRP B 1 309 ? 2.225 -0.565 17.078 1 23.19 309 TRP B CA 1
ATOM 4690 C C . TRP B 1 309 ? 2.678 -1.978 16.719 1 23.19 309 TRP B C 1
ATOM 4692 O O . TRP B 1 309 ? 2.838 -2.309 15.547 1 23.19 309 TRP B O 1
ATOM 4702 N N . ARG B 1 310 ? 3.15 -2.699 17.625 1 21.14 310 ARG B N 1
ATOM 4703 C CA . ARG B 1 310 ? 3.812 -3.891 17.109 1 21.14 310 ARG B CA 1
ATOM 4704 C C . ARG B 1 310 ? 2.93 -4.605 16.094 1 21.14 310 ARG B C 1
ATOM 4706 O O . ARG B 1 310 ? 1.722 -4.367 16.031 1 21.14 310 ARG B O 1
ATOM 4713 N N . THR B 1 311 ? 3.387 -5.898 15.852 1 21.47 311 THR B N 1
ATOM 4714 C CA . THR B 1 311 ? 3.324 -6.957 14.852 1 21.47 311 THR B CA 1
ATOM 4715 C C . THR B 1 311 ? 1.894 -7.461 14.68 1 21.47 311 THR B C 1
ATOM 4717 O O . THR B 1 311 ? 1.259 -7.879 15.656 1 21.47 311 THR B O 1
ATOM 4720 N N . VAL B 1 312 ? 1.096 -6.836 14.273 1 24.88 312 VAL B N 1
ATOM 4721 C CA . VAL B 1 312 ? -0.044 -7.68 13.93 1 24.88 312 VAL B CA 1
ATOM 4722 C C . VAL B 1 312 ? 0.448 -9.031 13.414 1 24.88 312 VAL B C 1
ATOM 4724 O O . VAL B 1 312 ? 1.256 -9.086 12.484 1 24.88 312 VAL B O 1
ATOM 4727 N N . ARG B 1 313 ? 0.479 -10.031 14.164 1 23.77 313 ARG B N 1
ATOM 4728 C CA . ARG B 1 313 ? 0.854 -11.375 13.75 1 23.77 313 ARG B CA 1
ATOM 4729 C C . ARG B 1 313 ? 0.107 -11.789 12.484 1 23.77 313 ARG B C 1
ATOM 4731 O O . ARG B 1 313 ? -1.101 -11.57 12.367 1 23.77 313 ARG B O 1
ATOM 4738 N N . MET B 1 314 ? 0.468 -12.023 11.344 1 25.03 314 MET B N 1
ATOM 4739 C CA . MET B 1 314 ? 0.401 -13.383 10.82 1 25.03 314 MET B CA 1
ATOM 4740 C C . MET B 1 314 ? 0.783 -14.398 11.891 1 25.03 314 MET B C 1
ATOM 4742 O O . MET B 1 314 ? 1.967 -14.648 12.125 1 25.03 314 MET B O 1
ATOM 4746 N N . ARG B 1 315 ? 0.352 -14.297 13 1 25.25 315 ARG B N 1
ATOM 4747 C CA . ARG B 1 315 ? 0.616 -15.359 13.969 1 25.25 315 ARG B CA 1
ATOM 4748 C C . ARG B 1 315 ? 0.012 -16.688 13.5 1 25.25 315 ARG B C 1
ATOM 4750 O O . ARG B 1 315 ? -0.082 -17.641 14.281 1 25.25 315 ARG B O 1
ATOM 4757 N N . ALA B 1 316 ? -0.581 -17.047 12.516 1 24.25 316 ALA B N 1
ATOM 4758 C CA . ALA B 1 316 ? -0.445 -18.469 12.766 1 24.25 316 ALA B CA 1
ATOM 4759 C C . ALA B 1 316 ? 0.968 -18.812 13.227 1 24.25 316 ALA B C 1
ATOM 4761 O O . ALA B 1 316 ? 1.147 -19.594 14.18 1 24.25 316 ALA B O 1
ATOM 4762 N N . TRP B 1 317 ? 2.078 -18.594 12.5 1 22.92 317 TRP B N 1
ATOM 4763 C CA . TRP B 1 317 ? 3.059 -19.688 12.555 1 22.92 317 TRP B CA 1
ATOM 4764 C C . TRP B 1 317 ? 4.043 -19.469 13.695 1 22.92 317 TRP B C 1
ATOM 4766 O O . TRP B 1 317 ? 4.77 -20.391 14.078 1 22.92 317 TRP B O 1
ATOM 4776 N N . VAL B 1 318 ? 4.23 -18.188 14.234 1 23.3 318 VAL B N 1
ATOM 4777 C CA . VAL B 1 318 ? 5.406 -18.375 15.078 1 23.3 318 VAL B CA 1
ATOM 4778 C C . VAL B 1 318 ? 4.969 -18.844 16.469 1 23.3 318 VAL B C 1
ATOM 4780 O O . VAL B 1 318 ? 5.809 -19.062 17.344 1 23.3 318 VAL B O 1
ATOM 4783 N N . ASP B 1 319 ? 3.826 -18.828 16.938 1 23.84 319 ASP B N 1
ATOM 4784 C CA . ASP B 1 319 ? 3.871 -19.562 18.203 1 23.84 319 ASP B CA 1
ATOM 4785 C C . ASP B 1 319 ? 4.41 -20.969 18 1 23.84 319 ASP B C 1
ATOM 4787 O O . ASP B 1 319 ? 4.621 -21.703 18.969 1 23.84 319 ASP B O 1
ATOM 4791 N N . LEU B 1 320 ? 4.344 -21.672 16.875 1 21.86 320 LEU B N 1
ATOM 4792 C CA . LEU B 1 320 ? 4.91 -23.016 16.812 1 21.86 320 LEU B CA 1
ATOM 4793 C C . LEU B 1 320 ? 6.422 -22.984 17.016 1 21.86 320 LEU B C 1
ATOM 4795 O O . LEU B 1 320 ? 7.051 -24.016 17.234 1 21.86 320 LEU B O 1
ATOM 4799 N N . TYR B 1 321 ? 7.191 -21.953 16.75 1 21.59 321 TYR B N 1
ATOM 4800 C CA . TYR B 1 321 ? 8.555 -22.344 17.062 1 21.59 321 TYR B CA 1
ATOM 4801 C C . TYR B 1 321 ? 8.859 -22.141 18.547 1 21.59 321 TYR B C 1
ATOM 4803 O O . TYR B 1 321 ? 9.75 -22.797 19.094 1 21.59 321 TYR B O 1
ATOM 4811 N N . LYS B 1 322 ? 8.57 -21.078 19.25 1 22.94 322 LYS B N 1
ATOM 4812 C CA . LYS B 1 322 ? 9.25 -21.047 20.547 1 22.94 322 LYS B CA 1
ATOM 4813 C C . LYS B 1 322 ? 8.469 -21.828 21.594 1 22.94 322 LYS B C 1
ATOM 4815 O O . LYS B 1 322 ? 8.766 -21.734 22.781 1 22.94 322 LYS B O 1
ATOM 4820 N N . LYS B 1 323 ? 7.516 -22.547 21.406 1 21.19 323 LYS B N 1
ATOM 4821 C CA . LYS B 1 323 ? 7.473 -23.344 22.641 1 21.19 323 LYS B CA 1
ATOM 4822 C C . LYS B 1 323 ? 8.766 -24.125 22.844 1 21.19 323 LYS B C 1
ATOM 4824 O O . LYS B 1 323 ? 8.93 -24.812 23.844 1 21.19 323 LYS B O 1
ATOM 4829 N N . HIS B 1 324 ? 9.594 -24.609 22.062 1 19.61 324 HIS B N 1
ATOM 4830 C CA . HIS B 1 324 ? 10.68 -25.141 22.875 1 19.61 324 HIS B CA 1
ATOM 4831 C C . HIS B 1 324 ? 11.75 -24.078 23.125 1 19.61 324 HIS B C 1
ATOM 4833 O O . HIS B 1 324 ? 12.18 -23.391 22.203 1 19.61 324 HIS B O 1
#

Secondary structure (DSSP, 8-state):
--EEEEE----HHHHHHTTHHHHH---S--THHHHHHHHHHTT-EEEEE-TTGGGS-HHHHHHHHHTT-EEES-HHHHHTT-SEEEE---TTTHHHHHHHHGGGSPTT-EEEE-SS--HHHHHHHHHHHGGGSPTT-EE--EE-SS-TTSTT--EEEEE---TT----S-HHHHHHHHHHHHHTTSEEEEES-THHHHHHHSTTHHHHHHHHHHHHHHGGGGGGT--HHHHHHHHHHHHHHHHHHHHHHHHHHHHHHS-HHHHHHHHHHHHHHHTT----------------SS--HHHHHHHHHTS-S---S-TTHHHHHTT-/--EEEEE----HHHHHHTTHHHHH---S--THHHHHHHHHHTT-EEEEE-TTGGGS-HHHHHHHHHTT-EEES-HHHHHTT-SEEEE---TTTHHHHHHHHGGGSPTT-EEEE-SS--HHHHHHHHHHHGGGSPTT-EE--EE-SS-TTSTT--EEEEE---TT----S-HHHHHHHHHHHHHTTSEEEEES-THHHHHHHSTTHHHHHHHHHHHHHHGGGGGGT--HHHHHHHHHHHHHHHHHHHHHHHHHHHHHHS-HHHHHHHHHHHHHHHTT----------------SS--HHHHHHHHHSS-S-----TTTHHHHHT-

Sequence (648 aa):
MATVAVLGFGNQRLYERIGAAEKLGGEPPFGGAAMAIEFAEAGHDVVLADPNLSEQDPEHVDRVADAGVELTEDDAQAVEGAEMVVLFTPFGATGGIIREIASHLEEGAVVCPTCTSSAFEIHESLYEAGLEVPEAVGVMPAHPAGIPGTENHRAYITARGTGNGTVLATEEQAELVEEVLSSTGKEVFELPHVELVSVVGDLSVVLLKRVIEALKEFCAVKALGAPQEMIDRQAMMTLATLAALIEAGGIGGLLETLDEEAIEASYSNMEPFVDGVEEPEGEPVERFVVLPGEATREAVIELVGERGWRTVRMRAWVDLYKKHMATVAVLGFGNQRLYERIGAAEKLGGEPPFGGAAMAIEFAEAGHDVVLADPNLSEQDPEHVDRVADAGVELTEDDAQAVEGAEMVVLFTPFGATGGIIREIASHLEEGAVVCPTCTSSAFEIHESLYEAGLEVPEAVGVMPAHPAGIPGTENHRAYITARGTGNGTVLATEEQAELVEEVLSSTGKEVFELPHVELVSVVGDLSVVLLKRVIEALKEFCAVKALGAPQEMIDRQAMMTLATLAALIEAGGIGGLLETLDEEAIEASYSNMEPFVDGVEEPEGEPVERFVVLPGEATREAVIELVGERGWRTVRMRAWVDLYKKH

Radius of gyration: 28.05 Å; Cα contacts (8 Å, |Δi|>4): 1252; chains: 2; bounding box: 50×85×61 Å

pLDDT: mean 80.51, std 23.67, range [19.61, 98.88]

InterPro domains:
  IPR004889 H2-forming N5,N10-methylenetetrahydromethanopterin dehydrogenase, C-terminal [PF03201] (195-271)
  IPR008927 6-phosphogluconate dehydrogenase-like, C-terminal domain superfamily [SSF48179] (195-271)
  IPR010063 H(2)-forming methylenetetrahydromethanopterin dehydrogenase-related protein [PIRSF500166] (1-322)
  IPR010063 H(2)-forming methylenetetrahydromethanopterin dehydrogenase-related protein [TIGR01724] (4-271)
  IPR024190 Methenyltetrahydromethanopterin dehydrogenase, Hmd-type [PIRSF016158] (3-322)
  IPR036291 NAD(P)-binding domain superfamily [SSF51735] (3-192)
  IPR038182 HMD, C-terminal domain superfamily [G3DSA:1.20.120.1300] (205-278)
  IPR055205 5,10-methenyltetrahydromethanopterin hydrogenase, N-terminal domain [PF22616] (60-157)

Nearest PDB structures (foldseek):
  4yt4-assembly1_A  TM=9.009E-01  e=2.052E-27  Methanocaldococcus jannaschii
  6huy-assembly1_B  TM=9.470E-01  e=8.274E-27  Desulfurobacterium thermolithotrophum DSM 11699
  6hux-assembly1_A-2  TM=8.624E-01  e=4.517E-26  Methanocaldococcus jannaschii DSM 2661
  4yte-assembly1_A  TM=9.245E-01  e=6.924E-23  Methanocaldococcus jannaschii
  3qsg-assembly1_A-2  TM=6.132E-01  e=1.964E-09  Alicyclobacillus acidocaldarius subsp. acidocaldarius DSM 446

Organism: Methanopyrus kandleri (strain AV19 / DSM 6324 / JCM 9639 / NBRC 100938) (NCBI:txid190192)

Foldseek 3Di:
DFEEEEEDQDDQVVCVVVVVCPPQNFDDDWFSLLVQLLLLLLPYAYEYEALCLVVDDVVRVVVSVVSVYHYYPDLQVRQAPGQEYEYRDDPPCLLVSCLVNQLRHDANHEYAYAADDAQVNSLVSSVVNPPSHHHQYAYKYWHQLDIRRGPPSQETEIEQAAPQGAGRHDPVNVVVSVVSRVSSVGHYHYDHHSVCRHCCRYPVVVVVVVVVVVLLLLLLCVQVVDAPVRSVVVSVVVVVVLVVQCVVPRPVSSVVVDDPVVVCVVVVVCCVSSPPRDRPDCPPRPPPPPDDDPPDPVNSNVCPHPPHPDDPDDVVPVVVPPPD/DFEEEQEDQDDQVVCVVVVVCPPQNFDDDWFSLLVQLLLLLLPYAYEYEALCLVVDDVVRVVVSVVSVYHYYPDLQVRQARGQEYEYRDDPPCLLVSCLVNQLRHDAQHEYAYAADDALVNSLVSSVVNPPSHHHQYAYKYWHQLDIRRGPPSQETEIEQAAPLQAGRHDPVNVVVSVVSRVSSVGHYHYDHHSVCRHCCRYPVVVVVVVVVVVLLLLLLCVQVVDAPVRSVVVSVVVVVVLVVQCVVPRPVSSVVVDDPVVVCVVVVVCCVSSPPSDRPDCPPRPPPPPDDPPPPPVNSNVSSYPPDPDDPDVPPPPVVPPVD